Protein AF-A0A969DLE3-F1 (afdb_monomer_lite)

pLDDT: mean 82.63, std 15.45, range [24.81, 98.12]

Radius of gyration: 29.98 Å; chains: 1; bounding box: 81×58×85 Å

Foldseek 3Di:
DDDACLVQVVLFAFPPPDPDPQKTWGQQLQPRFTGFIARNPPSDTDRDRDCLRVDPVSVVSSSCSSPVDPPFPQQDAFDKDKFFWWFDDPNDTDGFKIKIWTGHRRRDIDIWMWTDPPPDTDTDADPVSQQGTEWGCLVPPLNVVQFQEEEEEEFDDVLCVLCVVLSGHYTYDPPGFPCVCVGNPPVHLVSQQRYQYEYFFAQAPRRLVRSVVVVVVNVVVVRHNNAYFYQVLVDPSSLPHHNDSGHGNSNSVVVPDHPVNRVVRGDHDDDRPDPDDDDPDDDDDDDDDPPDDPPDDDPLVVLLVLCCVVFLPFWAQAQLQRAIGGNNHGDDLVRQQVCCCVVPVDHDDSVSSVVSSVVSHHVHYDHPVLVVVVVCCVVPPDDDPCLQCCCCVLVVDPDNCLSVLSSVVVVVLNCCSVPQLPFDQDDDDDDDDPPSCPLVVVCVVSHVQQEDAPQDACPCVQVNVSVSSRHSYYHPNCVVVQPDPPRPVVSSVVNRDRDDDHDDD

Structure (mmCIF, N/CA/C/O backbone):
data_AF-A0A969DLE3-F1
#
_entry.id   AF-A0A969DLE3-F1
#
loop_
_atom_site.group_PDB
_atom_site.id
_atom_site.type_symbol
_atom_site.label_atom_id
_atom_site.label_alt_id
_atom_site.label_comp_id
_atom_site.label_asym_id
_atom_site.label_entity_id
_atom_site.label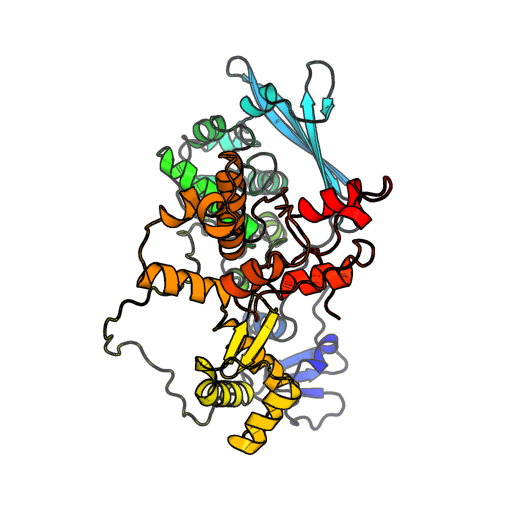_seq_id
_atom_site.pdbx_PDB_ins_code
_atom_site.Cartn_x
_atom_site.Cartn_y
_atom_site.Cartn_z
_atom_site.occupancy
_atom_site.B_iso_or_equiv
_atom_site.auth_seq_id
_atom_site.auth_comp_id
_atom_site.auth_asym_id
_atom_site.auth_atom_id
_atom_site.pdbx_PDB_model_num
ATOM 1 N N . MET A 1 1 ? 3.944 15.111 -23.640 1.00 40.47 1 MET A N 1
ATOM 2 C CA . MET A 1 1 ? 5.184 15.544 -24.325 1.00 40.47 1 MET A CA 1
ATOM 3 C C . MET A 1 1 ? 5.686 14.383 -25.173 1.00 40.47 1 MET A C 1
ATOM 5 O O . MET A 1 1 ? 5.561 13.250 -24.723 1.00 40.47 1 MET A O 1
ATOM 9 N N . SER A 1 2 ? 6.168 14.621 -26.396 1.00 54.22 2 SER A N 1
ATOM 10 C CA . SER A 1 2 ? 6.773 13.563 -27.220 1.00 54.22 2 SER A CA 1
ATOM 11 C C . SER A 1 2 ? 8.110 13.138 -26.612 1.00 54.22 2 SER A C 1
ATOM 13 O O . SER A 1 2 ? 8.898 14.001 -26.243 1.00 54.22 2 SER A O 1
ATOM 15 N N . PHE A 1 3 ? 8.356 11.831 -26.504 1.00 69.81 3 PHE A N 1
ATOM 16 C CA . PHE A 1 3 ? 9.635 11.287 -26.036 1.00 69.81 3 PHE A CA 1
ATOM 17 C C . PHE A 1 3 ? 10.798 11.819 -26.884 1.00 69.81 3 PHE A C 1
ATOM 19 O O . PHE A 1 3 ? 10.767 11.684 -28.108 1.00 69.81 3 PHE A O 1
ATOM 26 N N . ASP A 1 4 ? 11.810 12.377 -26.223 1.00 80.19 4 ASP A N 1
ATOM 27 C CA . ASP A 1 4 ? 13.057 12.823 -26.836 1.00 80.19 4 ASP A CA 1
ATOM 28 C C . ASP A 1 4 ? 14.229 12.060 -26.212 1.00 80.19 4 ASP A C 1
ATOM 30 O O . ASP A 1 4 ? 14.585 12.259 -25.051 1.00 80.19 4 ASP A O 1
ATOM 34 N N . ILE A 1 5 ? 14.833 11.166 -26.995 1.00 82.56 5 ILE A N 1
ATOM 35 C CA . ILE A 1 5 ? 15.941 10.320 -26.543 1.00 82.56 5 ILE A CA 1
ATOM 36 C C . ILE A 1 5 ? 17.191 11.133 -26.177 1.00 82.56 5 ILE A C 1
ATOM 38 O O . ILE A 1 5 ? 18.009 10.656 -25.390 1.00 82.56 5 ILE A O 1
ATOM 42 N N . LEU A 1 6 ? 17.338 12.357 -26.704 1.00 84.75 6 LEU A N 1
ATOM 43 C CA . LEU A 1 6 ? 18.491 13.215 -26.418 1.00 84.75 6 LEU A CA 1
ATOM 44 C C . LEU A 1 6 ? 18.565 13.604 -24.934 1.00 84.75 6 LEU A C 1
ATOM 46 O O . LEU A 1 6 ? 19.655 13.816 -24.409 1.00 84.75 6 LEU A O 1
ATOM 50 N N . GLN A 1 7 ? 17.425 13.624 -24.239 1.00 79.44 7 GLN A N 1
ATOM 51 C CA . GLN A 1 7 ? 17.341 13.915 -22.803 1.00 79.44 7 GLN A CA 1
ATOM 52 C C . GLN A 1 7 ? 17.769 12.736 -21.921 1.00 79.44 7 GLN A C 1
ATOM 54 O O . GLN A 1 7 ? 17.940 12.898 -20.718 1.00 79.44 7 GLN A O 1
ATOM 59 N N . HIS A 1 8 ? 17.944 11.550 -22.507 1.00 80.75 8 HIS A N 1
ATOM 60 C CA . HIS A 1 8 ? 18.224 10.317 -21.777 1.00 80.75 8 HIS A CA 1
ATOM 61 C C . HIS A 1 8 ? 19.529 9.646 -22.220 1.00 80.75 8 HIS A C 1
ATOM 63 O O . HIS A 1 8 ? 19.782 8.497 -21.859 1.00 80.75 8 HIS A O 1
ATOM 69 N N . LEU A 1 9 ? 20.384 10.337 -22.982 1.00 82.56 9 LEU A N 1
ATOM 70 C CA . LEU A 1 9 ? 21.643 9.772 -23.490 1.00 82.56 9 LEU A CA 1
ATOM 71 C C . LEU A 1 9 ? 22.572 9.274 -22.376 1.00 82.56 9 LEU A C 1
ATOM 73 O O . LEU A 1 9 ? 23.310 8.319 -22.585 1.00 82.56 9 LEU A O 1
ATOM 77 N N . GLU A 1 10 ? 22.512 9.882 -21.191 1.00 77.75 10 GLU A N 1
ATOM 78 C CA . GLU A 1 10 ? 23.282 9.476 -20.007 1.00 77.75 10 GLU A CA 1
ATOM 79 C C . GLU A 1 10 ? 22.872 8.110 -19.437 1.00 77.75 10 GLU A C 1
ATOM 81 O O . GLU A 1 10 ? 23.664 7.456 -18.761 1.00 77.75 10 GLU A O 1
ATOM 86 N N . THR A 1 11 ? 21.649 7.661 -19.732 1.00 71.75 11 THR A N 1
ATOM 87 C CA . THR A 1 11 ? 21.147 6.334 -19.339 1.00 71.75 11 THR A CA 1
ATOM 88 C C . THR A 1 11 ? 21.579 5.240 -20.320 1.00 71.75 11 THR A C 1
ATOM 90 O O . THR A 1 11 ? 21.535 4.054 -19.992 1.00 71.75 11 THR A O 1
ATOM 93 N N . LEU A 1 12 ? 22.016 5.627 -21.524 1.00 83.12 12 LEU A N 1
ATOM 94 C CA . LEU A 1 12 ? 22.481 4.713 -22.559 1.00 83.12 12 LEU A CA 1
ATOM 95 C C . LEU A 1 12 ? 23.953 4.365 -22.341 1.00 83.12 12 LEU A C 1
ATOM 97 O O . LEU A 1 12 ? 24.791 5.226 -22.087 1.00 83.12 12 LEU A O 1
ATOM 101 N N . THR A 1 13 ? 24.294 3.087 -22.505 1.00 88.12 13 THR A N 1
ATOM 102 C CA . THR A 1 13 ? 25.683 2.621 -22.385 1.00 88.12 13 THR A CA 1
ATOM 103 C C . T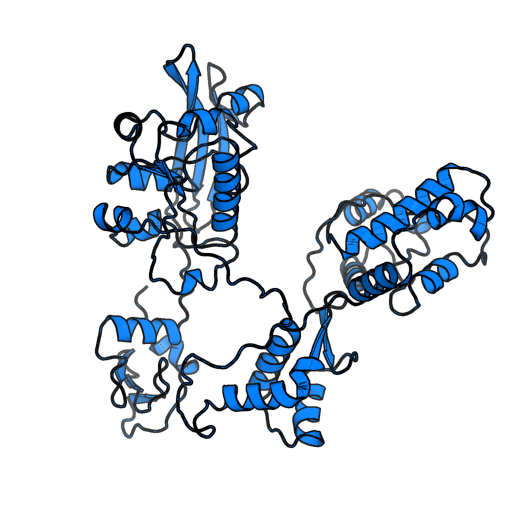HR A 1 13 ? 26.384 2.712 -23.743 1.00 88.12 13 THR A C 1
ATOM 105 O O . THR A 1 13 ? 25.942 2.024 -24.665 1.00 88.12 13 THR A O 1
ATOM 108 N N . PRO A 1 14 ? 27.456 3.513 -23.909 1.00 90.00 14 PRO A N 1
ATOM 109 C CA . PRO A 1 14 ? 28.178 3.615 -25.177 1.00 90.00 14 PRO A CA 1
ATOM 110 C C . PRO A 1 14 ? 28.825 2.286 -25.578 1.00 90.00 14 PRO A C 1
ATOM 112 O O . PRO A 1 14 ? 29.364 1.579 -24.728 1.00 90.00 14 PRO A O 1
ATOM 115 N N . ASP A 1 15 ? 28.828 1.972 -26.872 1.00 86.50 15 ASP A N 1
ATOM 116 C CA . ASP A 1 15 ? 29.459 0.754 -27.413 1.00 86.50 15 ASP A CA 1
ATOM 117 C C . ASP A 1 15 ? 30.694 1.044 -28.290 1.00 86.50 15 ASP A C 1
ATOM 119 O O . ASP A 1 15 ? 31.309 0.127 -28.830 1.00 86.50 15 ASP A O 1
ATOM 123 N N . GLY A 1 16 ? 31.065 2.324 -28.426 1.00 75.12 16 GLY A N 1
ATOM 124 C CA . GLY A 1 16 ? 32.254 2.780 -29.153 1.00 75.12 16 GLY A CA 1
ATOM 125 C C . GLY A 1 16 ? 32.160 2.691 -30.681 1.00 75.12 16 GLY A C 1
ATOM 126 O O . GLY A 1 16 ? 33.147 2.951 -31.363 1.00 75.12 16 GLY A O 1
ATOM 127 N N . GLY A 1 17 ? 30.996 2.340 -31.239 1.00 70.88 17 GLY A N 1
ATOM 128 C CA . GLY A 1 17 ? 30.862 1.923 -32.637 1.00 70.88 17 GLY A CA 1
ATOM 129 C C . GLY A 1 17 ? 30.606 3.009 -33.691 1.00 70.88 17 GLY A C 1
ATOM 130 O O . GLY A 1 17 ? 30.146 2.660 -34.777 1.00 70.88 17 GLY A O 1
ATOM 131 N N . SER A 1 18 ? 30.808 4.307 -33.432 1.00 75.69 18 SER A N 1
ATOM 132 C CA . SER A 1 18 ? 30.506 5.365 -34.423 1.00 75.69 18 SER A CA 1
ATOM 133 C C . SER A 1 18 ? 31.755 6.077 -34.938 1.00 75.69 18 SER A C 1
ATOM 135 O O . SER A 1 18 ? 32.525 6.631 -34.160 1.00 75.69 18 SER A O 1
ATOM 137 N N . SER A 1 19 ? 31.924 6.121 -36.263 1.00 72.94 19 SER A N 1
ATOM 138 C CA . SER A 1 19 ? 32.929 6.956 -36.942 1.00 72.94 19 SER A CA 1
ATOM 139 C C . SER A 1 19 ? 32.403 8.351 -37.307 1.00 72.94 19 SER A C 1
ATOM 141 O O . SER A 1 19 ? 33.155 9.185 -37.813 1.00 72.94 19 SER A O 1
ATOM 143 N N . LYS A 1 20 ? 31.111 8.619 -37.072 1.00 81.62 20 LYS A N 1
ATOM 144 C CA . LYS A 1 20 ? 30.447 9.874 -37.435 1.00 81.62 20 LYS A CA 1
ATOM 145 C C . LYS A 1 20 ? 30.341 10.794 -36.215 1.00 81.62 20 LYS A C 1
ATOM 147 O O . LYS A 1 20 ? 29.788 10.385 -35.198 1.00 81.62 20 LYS A O 1
ATOM 152 N N . PRO A 1 21 ? 30.747 12.071 -36.322 1.00 79.75 21 PRO A N 1
ATOM 153 C CA . PRO A 1 21 ? 30.772 12.991 -35.181 1.00 79.75 21 PRO A CA 1
ATOM 154 C C . PRO A 1 21 ? 29.380 13.422 -34.681 1.00 79.75 21 PRO A C 1
ATOM 156 O O . PRO A 1 21 ? 29.274 14.008 -33.612 1.00 79.75 21 PRO A O 1
ATOM 159 N N . TYR A 1 22 ? 28.314 13.164 -35.445 1.00 84.19 22 TYR A N 1
ATOM 160 C CA . TYR A 1 22 ? 26.928 13.515 -35.100 1.00 84.19 22 TYR A CA 1
ATOM 161 C C . TYR A 1 22 ? 26.075 12.305 -34.683 1.00 84.19 22 TYR A C 1
ATOM 163 O O . TYR A 1 22 ? 24.873 12.451 -34.483 1.00 84.19 22 TYR A O 1
ATOM 171 N N . GLU A 1 23 ? 26.667 11.115 -34.579 1.00 89.31 23 GLU A N 1
ATOM 172 C CA . GLU A 1 23 ? 25.958 9.868 -34.292 1.00 89.31 23 GLU A CA 1
ATOM 173 C C . GLU A 1 23 ? 26.567 9.222 -33.047 1.00 89.31 23 GLU A C 1
ATOM 175 O O . GLU A 1 23 ? 27.744 8.858 -33.036 1.00 89.31 23 GLU A O 1
ATOM 180 N N . GLY A 1 24 ? 25.760 9.082 -32.000 1.00 91.19 24 GLY A N 1
ATOM 181 C CA . GLY A 1 24 ? 26.101 8.310 -30.817 1.00 91.19 24 GLY A CA 1
ATOM 182 C C . GLY A 1 24 ? 25.828 6.832 -31.070 1.00 91.19 24 GLY A C 1
ATOM 183 O O . GLY A 1 24 ? 24.833 6.476 -31.704 1.00 91.19 24 GLY A O 1
ATOM 184 N N . SER A 1 25 ? 26.712 5.970 -30.581 1.00 93.06 25 SER A N 1
ATOM 185 C CA . SER A 1 25 ? 26.551 4.521 -30.675 1.00 93.06 25 SER A CA 1
ATOM 186 C C . SER A 1 25 ? 26.571 3.914 -29.283 1.00 93.06 25 SER A C 1
ATOM 188 O O . SER A 1 25 ? 27.474 4.182 -28.484 1.00 93.06 25 SER A O 1
ATOM 190 N N . TYR A 1 26 ? 25.542 3.127 -29.004 1.00 93.50 26 TYR A N 1
ATOM 191 C CA . TYR A 1 26 ? 25.246 2.573 -27.696 1.00 93.50 26 TYR A CA 1
ATOM 192 C C . TYR A 1 26 ? 24.817 1.111 -27.827 1.00 93.50 26 TYR A C 1
ATOM 194 O O . TYR A 1 26 ? 24.521 0.616 -28.918 1.00 93.50 26 TYR A O 1
ATOM 202 N N . LEU A 1 27 ? 24.735 0.427 -26.693 1.00 90.56 27 LEU A N 1
ATOM 203 C CA . LEU A 1 27 ? 24.065 -0.862 -26.597 1.00 90.56 27 LEU A CA 1
ATOM 204 C C . LEU A 1 27 ? 22.546 -0.667 -26.655 1.00 90.56 27 LEU A C 1
ATOM 206 O O . LEU A 1 27 ? 22.005 0.298 -26.109 1.00 90.56 27 LEU A O 1
ATOM 210 N N . CYS A 1 28 ? 21.848 -1.596 -27.307 1.00 89.69 28 CYS A N 1
ATOM 211 C CA . CYS A 1 28 ? 20.394 -1.606 -27.361 1.00 89.69 28 CYS A CA 1
ATOM 212 C C . CYS A 1 28 ? 19.817 -1.716 -25.937 1.00 89.69 28 CYS A C 1
ATOM 214 O O . CYS A 1 28 ? 20.094 -2.699 -25.256 1.00 89.69 28 CYS A O 1
ATOM 216 N N . PRO A 1 29 ? 18.943 -0.800 -25.497 1.00 81.88 29 PRO A N 1
ATOM 217 C CA . PRO A 1 29 ? 18.408 -0.808 -24.127 1.00 81.88 29 PRO A CA 1
ATOM 218 C C . PRO A 1 29 ? 17.518 -2.006 -23.782 1.00 81.88 29 PRO A C 1
ATOM 220 O O . PRO A 1 29 ? 17.219 -2.236 -22.618 1.00 81.88 29 PRO A O 1
ATOM 223 N N . VAL A 1 30 ? 17.068 -2.756 -24.793 1.00 81.00 30 VAL A N 1
ATOM 224 C CA . VAL A 1 30 ? 16.166 -3.907 -24.623 1.00 81.00 30 VAL A CA 1
ATOM 225 C C . VAL A 1 30 ? 16.919 -5.233 -24.597 1.00 81.00 30 VAL A C 1
ATOM 227 O O . VAL A 1 30 ? 16.555 -6.125 -23.839 1.00 81.00 30 VAL A O 1
ATOM 230 N N . CYS A 1 31 ? 17.935 -5.391 -25.446 1.00 83.19 31 CYS A N 1
ATOM 231 C CA . CYS A 1 31 ? 18.615 -6.677 -25.648 1.00 83.19 31 CYS A CA 1
ATOM 232 C C . CYS A 1 31 ? 20.143 -6.589 -25.580 1.00 83.19 31 CYS A C 1
ATOM 234 O O . CYS A 1 31 ? 20.818 -7.570 -25.865 1.00 83.19 31 CYS A O 1
ATOM 236 N N . GLU A 1 32 ? 20.685 -5.413 -25.265 1.00 87.50 32 GLU A N 1
ATOM 237 C CA . GLU A 1 32 ? 22.118 -5.126 -25.134 1.00 87.50 32 GLU A CA 1
ATOM 238 C C . GLU A 1 32 ? 22.959 -5.347 -26.409 1.00 87.50 32 GLU A C 1
ATOM 240 O O . GLU A 1 32 ? 24.175 -5.184 -26.370 1.00 87.50 32 GLU A O 1
ATOM 245 N N . SER A 1 33 ? 22.343 -5.648 -27.563 1.00 88.94 33 SER A N 1
ATOM 246 C CA . SER A 1 33 ? 23.067 -5.761 -28.838 1.00 88.94 33 SER A CA 1
ATOM 247 C C . SER A 1 33 ? 23.709 -4.431 -29.245 1.00 88.94 33 SER A C 1
ATOM 249 O O . SER A 1 33 ? 23.134 -3.362 -29.028 1.00 88.94 33 SER A O 1
ATOM 251 N N . SER A 1 34 ? 24.894 -4.492 -29.848 1.00 89.50 34 SER A N 1
ATOM 252 C CA . SER A 1 34 ? 25.631 -3.316 -30.311 1.00 89.50 34 SER A CA 1
ATOM 253 C C . SER A 1 34 ? 24.962 -2.647 -31.517 1.00 89.50 34 SER A C 1
ATOM 255 O O . SER A 1 34 ? 24.046 -3.174 -32.151 1.00 89.50 34 SER A O 1
ATOM 257 N N . ASN A 1 35 ? 25.436 -1.453 -31.857 1.00 88.56 35 ASN A N 1
ATOM 258 C CA . ASN A 1 35 ? 24.927 -0.607 -32.926 1.00 88.56 35 ASN A CA 1
ATOM 259 C C . ASN A 1 35 ? 23.477 -0.151 -32.714 1.00 88.56 35 ASN A C 1
ATOM 261 O O . ASN A 1 35 ? 22.682 -0.114 -33.660 1.00 88.56 35 ASN A O 1
ATOM 265 N N . PHE A 1 36 ? 23.130 0.244 -31.488 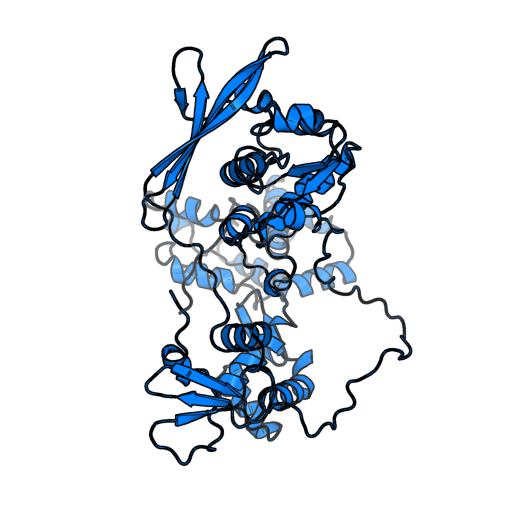1.00 93.31 36 PHE A N 1
ATOM 266 C CA . PHE A 1 36 ? 22.015 1.161 -31.278 1.00 93.31 36 PHE A CA 1
ATOM 267 C C . PHE A 1 36 ? 22.501 2.582 -31.563 1.00 93.31 36 PHE A C 1
ATOM 269 O O . PHE A 1 36 ? 23.263 3.164 -30.790 1.00 93.31 36 PHE A O 1
ATOM 276 N N . LYS A 1 37 ? 22.112 3.118 -32.720 1.00 92.94 37 LYS A N 1
ATOM 277 C CA . LYS A 1 37 ? 22.561 4.432 -33.183 1.00 92.94 37 LYS A CA 1
ATOM 278 C C . LYS A 1 37 ? 21.535 5.486 -32.829 1.00 92.94 37 LYS A C 1
ATOM 280 O O . LYS A 1 37 ? 20.343 5.288 -33.072 1.00 92.94 37 LYS A O 1
ATOM 285 N N . VAL A 1 38 ? 22.015 6.613 -32.325 1.00 93.00 38 VAL A N 1
ATOM 286 C CA . VAL A 1 38 ? 21.217 7.805 -32.050 1.00 93.00 38 VAL A CA 1
ATOM 287 C C . VAL A 1 38 ? 21.838 8.980 -32.792 1.00 93.00 38 VAL A C 1
ATOM 289 O O . VAL A 1 38 ? 23.009 9.301 -32.599 1.00 93.00 38 VAL A O 1
ATOM 292 N N . ASP A 1 39 ? 21.056 9.634 -33.641 1.00 92.75 39 ASP A N 1
ATOM 293 C CA . ASP A 1 39 ? 21.437 10.896 -34.261 1.00 92.75 39 ASP A CA 1
ATOM 294 C C . ASP A 1 39 ? 21.370 12.005 -33.203 1.00 92.75 39 ASP A C 1
ATOM 296 O O . ASP A 1 39 ? 20.295 12.350 -32.708 1.00 92.75 39 ASP A O 1
ATOM 300 N N . LEU A 1 40 ? 22.529 12.561 -32.850 1.00 89.69 40 LEU A N 1
ATOM 301 C CA . LEU A 1 40 ? 22.684 13.513 -31.748 1.00 89.69 40 LEU A CA 1
ATOM 302 C C . LEU A 1 40 ? 22.117 14.905 -32.065 1.00 89.69 40 LEU A C 1
ATOM 304 O O . LEU A 1 40 ? 22.083 15.759 -31.184 1.00 89.69 40 LEU A O 1
ATOM 308 N N . LYS A 1 41 ? 21.684 15.158 -33.308 1.00 88.56 41 LYS A N 1
ATOM 309 C CA . LYS A 1 41 ? 21.064 16.428 -33.718 1.00 88.56 41 LYS A CA 1
ATOM 310 C C . LYS A 1 41 ? 19.543 16.345 -33.758 1.00 88.56 41 LYS A C 1
ATOM 312 O O . LYS A 1 41 ? 18.874 17.336 -33.493 1.00 88.56 41 LYS A O 1
ATOM 317 N N . THR A 1 42 ? 19.003 15.194 -34.144 1.00 87.62 42 THR A N 1
ATOM 318 C CA . THR A 1 42 ? 17.568 15.018 -34.418 1.00 87.62 42 THR A CA 1
ATOM 319 C C . THR A 1 42 ? 16.858 14.106 -33.424 1.00 87.62 42 THR A C 1
ATOM 321 O O . THR A 1 42 ? 15.632 14.037 -33.456 1.00 87.62 42 THR A O 1
ATOM 324 N N . GLY A 1 43 ? 17.592 13.361 -32.590 1.00 85.31 43 GLY A N 1
ATOM 325 C CA . GLY A 1 43 ? 17.022 12.389 -31.652 1.00 85.31 43 GLY A CA 1
ATOM 326 C C . GLY A 1 43 ? 16.436 11.146 -32.330 1.00 85.31 43 GLY A C 1
ATOM 327 O O . GLY A 1 43 ? 15.807 10.309 -31.682 1.00 85.31 43 GLY A O 1
ATOM 328 N N . LYS A 1 44 ? 16.627 10.985 -33.645 1.00 89.25 44 LYS A N 1
ATOM 329 C CA . LYS A 1 44 ? 16.236 9.760 -34.348 1.00 89.25 44 LYS A CA 1
ATOM 330 C C . LYS A 1 44 ? 17.159 8.625 -33.935 1.00 89.25 44 LYS A C 1
ATOM 332 O O . LYS A 1 44 ? 18.372 8.801 -33.872 1.00 89.25 44 LYS A O 1
ATOM 337 N N . TYR A 1 45 ? 16.591 7.448 -33.706 1.00 92.00 45 TYR A N 1
ATOM 338 C CA . TYR A 1 45 ? 17.360 6.281 -33.301 1.00 92.00 45 TYR A CA 1
ATOM 339 C C . TYR A 1 45 ? 16.929 5.014 -34.036 1.00 92.00 45 TYR A C 1
ATOM 341 O O . TYR A 1 45 ? 15.798 4.901 -34.521 1.00 92.00 45 TYR A O 1
ATOM 349 N N . GLY A 1 46 ? 17.842 4.049 -34.103 1.00 90.69 46 GLY A N 1
ATOM 350 C CA . GLY A 1 46 ? 17.622 2.760 -34.744 1.00 90.69 46 GLY A CA 1
ATOM 351 C C . GLY A 1 46 ? 18.594 1.697 -34.249 1.00 90.69 46 GLY A C 1
ATOM 352 O O . GLY A 1 46 ? 19.677 2.002 -33.752 1.00 90.69 46 GLY A O 1
ATOM 353 N N . THR A 1 47 ? 18.195 0.438 -34.382 1.00 90.81 47 THR A N 1
ATOM 354 C CA . THR A 1 47 ? 19.032 -0.723 -34.077 1.00 90.81 47 THR A CA 1
ATOM 355 C C . THR A 1 47 ? 19.551 -1.327 -35.373 1.00 90.81 47 THR A C 1
ATOM 357 O O . THR A 1 47 ? 18.774 -1.572 -36.296 1.00 90.81 47 THR A O 1
ATOM 360 N N . TYR A 1 48 ? 20.856 -1.585 -35.425 1.00 89.00 48 TYR A N 1
ATOM 361 C CA . TYR A 1 48 ? 21.512 -2.226 -36.570 1.00 89.00 48 TYR A CA 1
ATOM 362 C C . TYR A 1 48 ? 22.162 -3.569 -36.203 1.00 89.00 48 TYR A C 1
ATOM 364 O O . TYR A 1 48 ? 22.460 -4.355 -37.094 1.00 89.00 48 TYR A O 1
ATOM 372 N N . GLY A 1 49 ? 22.340 -3.862 -34.907 1.00 82.88 49 GLY A N 1
ATOM 373 C CA . GLY A 1 49 ? 22.734 -5.186 -34.404 1.00 82.88 49 GLY A CA 1
ATOM 374 C C . GLY A 1 49 ? 21.569 -6.040 -33.888 1.00 82.88 49 GLY A C 1
ATOM 375 O O . GLY A 1 49 ? 21.787 -7.151 -33.412 1.00 82.88 49 GLY A O 1
ATOM 376 N N . CYS A 1 50 ? 20.334 -5.533 -33.934 1.00 88.44 50 CYS A N 1
ATOM 377 C CA . CYS A 1 50 ? 19.118 -6.267 -33.576 1.00 88.44 50 CYS A CA 1
ATOM 378 C C . CYS A 1 50 ? 17.882 -5.657 -34.256 1.00 88.44 50 CYS A C 1
ATOM 380 O O . CYS A 1 50 ? 17.948 -4.594 -34.882 1.00 88.44 50 CYS A O 1
ATOM 382 N N . ASP A 1 51 ? 16.734 -6.304 -34.089 1.00 90.19 51 ASP A N 1
ATOM 383 C CA . ASP A 1 51 ? 15.438 -5.909 -34.645 1.00 90.19 51 ASP A CA 1
ATOM 384 C C . ASP A 1 51 ? 14.568 -5.082 -33.676 1.00 90.19 51 ASP A C 1
ATOM 386 O O . ASP A 1 51 ? 13.460 -4.663 -34.023 1.00 90.19 51 ASP A O 1
ATOM 390 N N . CYS A 1 52 ? 15.073 -4.778 -32.475 1.00 82.00 52 CYS A N 1
ATOM 391 C CA . CYS A 1 52 ? 14.295 -4.137 -31.415 1.00 82.00 52 CYS A CA 1
ATOM 392 C C . CYS A 1 52 ? 13.749 -2.749 -31.789 1.00 82.00 52 CYS A C 1
ATOM 394 O O . CYS A 1 52 ? 12.758 -2.335 -31.205 1.00 82.00 52 CYS A O 1
ATOM 396 N N . ALA A 1 53 ? 14.327 -2.019 -32.750 1.00 87.50 53 ALA A N 1
ATOM 397 C CA . ALA A 1 53 ? 13.776 -0.744 -33.231 1.00 87.50 53 ALA A CA 1
ATOM 398 C C . ALA A 1 53 ? 13.025 -0.843 -34.573 1.00 87.50 53 ALA A C 1
ATOM 400 O O . ALA A 1 53 ? 12.655 0.193 -35.124 1.00 87.50 53 ALA A O 1
ATOM 401 N N . GLN A 1 54 ? 12.800 -2.040 -35.123 1.00 84.50 54 GLN A N 1
ATOM 402 C CA . GLN A 1 54 ? 12.222 -2.203 -36.468 1.00 84.50 54 GLN A CA 1
ATOM 403 C C . GLN A 1 54 ? 10.689 -2.132 -36.476 1.00 84.50 54 GLN A C 1
ATOM 405 O O . GLN A 1 54 ? 10.091 -1.693 -37.456 1.00 84.50 54 GLN A O 1
ATOM 410 N N . THR A 1 55 ? 10.037 -2.491 -35.366 1.00 77.38 55 THR A N 1
ATOM 411 C CA . THR A 1 55 ? 8.574 -2.425 -35.224 1.00 77.38 55 THR A CA 1
ATOM 412 C C . THR A 1 55 ? 8.142 -1.301 -34.276 1.00 77.38 55 THR A C 1
ATOM 414 O O . THR A 1 55 ? 8.894 -0.939 -33.364 1.00 77.38 55 THR A O 1
ATOM 417 N N . PRO A 1 56 ? 6.911 -0.764 -34.406 1.00 67.62 56 PRO A N 1
ATOM 418 C CA . PRO A 1 56 ? 6.364 0.185 -33.433 1.00 67.62 56 PRO A CA 1
ATOM 419 C C . PRO A 1 56 ? 6.360 -0.360 -31.996 1.00 67.62 56 PRO A C 1
ATOM 421 O O . PRO A 1 56 ? 6.660 0.373 -31.057 1.00 67.62 56 PRO A O 1
ATOM 424 N N . ALA A 1 57 ? 6.073 -1.655 -31.815 1.00 61.91 57 ALA A N 1
ATOM 425 C CA . ALA A 1 57 ? 6.108 -2.313 -30.510 1.00 61.91 57 ALA A CA 1
ATOM 426 C C . ALA A 1 57 ? 7.529 -2.401 -29.932 1.00 61.91 57 ALA A C 1
ATOM 428 O O . ALA A 1 57 ? 7.724 -2.143 -28.747 1.00 61.91 57 ALA A O 1
ATOM 429 N N . GLY A 1 58 ? 8.524 -2.704 -30.766 1.00 72.56 58 GLY A N 1
ATOM 430 C CA . GLY A 1 58 ? 9.927 -2.711 -30.363 1.00 72.56 58 GLY A CA 1
ATOM 431 C C . GLY A 1 58 ? 10.437 -1.318 -29.973 1.00 72.56 58 GLY A C 1
ATOM 432 O O . GLY A 1 58 ? 11.023 -1.152 -28.904 1.00 72.56 58 GLY A O 1
ATOM 433 N N . LYS A 1 59 ? 10.120 -0.283 -30.767 1.00 78.19 59 LYS A N 1
ATOM 434 C CA . LYS A 1 59 ? 10.457 1.114 -30.431 1.00 78.19 59 LYS A CA 1
ATOM 435 C C . LYS A 1 59 ? 9.844 1.555 -29.096 1.00 78.19 59 LYS A C 1
ATOM 437 O O . LYS A 1 59 ? 10.499 2.267 -28.339 1.00 78.19 59 LYS A O 1
ATOM 442 N N . ARG A 1 60 ? 8.626 1.096 -28.769 1.00 67.75 60 ARG A N 1
ATOM 443 C CA . ARG A 1 60 ? 8.011 1.314 -27.444 1.00 67.75 60 ARG A CA 1
ATOM 444 C C . ARG A 1 60 ? 8.812 0.652 -26.321 1.00 67.75 60 ARG A C 1
ATOM 446 O O . ARG A 1 60 ? 9.125 1.329 -25.354 1.00 67.75 60 ARG A O 1
ATOM 453 N N . LYS A 1 61 ? 9.230 -0.609 -26.479 1.00 66.38 61 LYS A N 1
ATOM 454 C CA . LYS A 1 61 ? 10.084 -1.297 -25.490 1.00 66.38 61 LYS A CA 1
ATOM 455 C C . LYS A 1 61 ? 11.418 -0.579 -25.267 1.00 66.38 61 LYS A C 1
ATOM 457 O O . LYS A 1 61 ? 11.865 -0.476 -24.133 1.00 66.38 61 LYS A O 1
ATOM 462 N N . ILE A 1 62 ? 12.034 -0.057 -26.332 1.00 78.56 62 ILE A N 1
ATOM 463 C CA . ILE A 1 62 ? 13.260 0.751 -26.233 1.00 78.56 62 ILE A CA 1
ATOM 464 C C . ILE A 1 62 ? 12.997 2.023 -25.430 1.00 78.56 62 ILE A C 1
ATOM 466 O O . ILE A 1 62 ? 13.730 2.303 -24.489 1.00 78.56 62 ILE A O 1
ATOM 470 N N . ARG A 1 63 ? 11.935 2.766 -25.755 1.00 74.81 63 ARG A N 1
ATOM 471 C CA . ARG A 1 63 ? 11.537 3.954 -24.992 1.00 74.81 63 ARG A CA 1
ATOM 472 C C . ARG A 1 63 ? 11.345 3.633 -23.508 1.00 74.81 63 ARG A C 1
ATOM 474 O O . ARG A 1 63 ? 11.920 4.319 -22.674 1.00 74.81 63 ARG A O 1
ATOM 481 N N . ASP A 1 64 ? 10.572 2.596 -23.200 1.00 64.06 64 ASP A N 1
ATOM 482 C CA . ASP A 1 64 ? 10.229 2.226 -21.826 1.00 64.06 64 ASP A CA 1
ATOM 483 C C . ASP A 1 64 ? 11.453 1.703 -21.043 1.00 64.06 64 ASP A C 1
ATOM 485 O O . ASP A 1 64 ? 11.490 1.809 -19.823 1.00 64.06 64 ASP A O 1
ATOM 489 N N . ALA A 1 65 ? 12.476 1.171 -21.719 1.00 67.62 65 ALA A N 1
ATOM 490 C CA . ALA A 1 65 ? 13.734 0.769 -21.087 1.00 67.62 65 ALA A CA 1
ATOM 491 C C . ALA A 1 65 ? 14.658 1.961 -20.767 1.00 67.62 65 ALA A C 1
ATOM 493 O O . ALA A 1 65 ? 15.330 1.957 -19.739 1.00 67.62 65 ALA A O 1
ATOM 494 N N . ILE A 1 66 ? 14.694 2.973 -21.640 1.00 73.19 66 ILE A N 1
ATOM 495 C CA . ILE A 1 66 ? 15.547 4.171 -21.503 1.00 73.19 66 ILE A CA 1
ATOM 496 C C . ILE A 1 66 ? 14.946 5.165 -20.506 1.00 73.19 66 ILE A C 1
ATOM 498 O O . ILE A 1 66 ? 15.633 5.751 -19.675 1.00 73.19 66 ILE A O 1
ATOM 502 N N . ALA A 1 67 ? 13.640 5.363 -20.614 1.00 64.62 67 ALA A N 1
ATOM 503 C CA . ALA A 1 67 ? 12.855 6.223 -19.757 1.00 64.62 67 ALA A CA 1
ATOM 504 C C . ALA A 1 67 ? 11.735 5.354 -19.172 1.00 64.62 67 ALA A C 1
ATOM 506 O O . ALA A 1 67 ? 10.636 5.356 -19.739 1.00 64.62 67 ALA A O 1
ATOM 507 N N . PRO A 1 68 ? 12.001 4.568 -18.097 1.00 53.34 68 PRO A N 1
ATOM 508 C CA . PRO A 1 68 ? 10.970 3.782 -17.429 1.00 53.34 68 PRO A CA 1
ATOM 509 C C . PRO A 1 68 ? 9.800 4.698 -17.137 1.00 53.34 68 PRO A C 1
ATOM 511 O O . PRO A 1 68 ? 9.926 5.672 -16.398 1.00 53.34 68 PRO A O 1
ATOM 514 N N . PHE A 1 69 ? 8.701 4.418 -17.830 1.00 43.09 69 PHE A N 1
ATOM 515 C CA . PHE A 1 69 ? 7.560 5.300 -17.964 1.00 43.09 69 PHE A CA 1
ATOM 516 C C . PHE A 1 69 ? 6.934 5.512 -16.584 1.00 43.09 69 PHE A C 1
ATOM 518 O O . PHE A 1 69 ? 6.059 4.759 -16.158 1.00 43.09 69 PHE A O 1
ATOM 525 N N . THR A 1 70 ? 7.371 6.546 -15.865 1.00 45.22 70 THR A N 1
ATOM 526 C CA . THR A 1 70 ? 6.549 7.180 -14.841 1.00 45.22 70 THR A CA 1
ATOM 527 C C . THR A 1 70 ? 5.459 7.901 -15.606 1.00 45.22 70 THR A C 1
ATOM 529 O O . THR A 1 70 ? 5.579 9.075 -15.952 1.00 45.22 70 THR A O 1
ATOM 532 N N . TRP A 1 71 ? 4.420 7.152 -15.968 1.00 46.59 71 TRP A N 1
ATOM 533 C CA . TRP A 1 71 ? 3.174 7.771 -16.364 1.00 46.59 71 TRP A CA 1
ATOM 534 C C . TRP A 1 71 ? 2.698 8.576 -15.162 1.00 46.59 71 TRP A C 1
ATOM 536 O O . TRP A 1 71 ? 2.220 8.021 -14.174 1.00 46.59 71 TRP A O 1
ATOM 546 N N . GLU A 1 72 ? 2.907 9.881 -15.209 1.00 51.56 72 GLU A N 1
ATOM 547 C CA . GLU A 1 72 ? 2.293 10.794 -14.269 1.00 51.56 72 GLU A CA 1
ATOM 548 C C . GLU A 1 72 ? 0.998 11.281 -14.902 1.00 51.56 72 GLU A C 1
ATOM 550 O O . GLU A 1 72 ? 1.001 11.871 -15.986 1.00 51.56 72 GLU A O 1
ATOM 555 N N . LYS A 1 73 ? -0.122 11.001 -14.229 1.00 60.47 73 LYS A N 1
ATOM 556 C CA . LYS A 1 73 ? -1.439 11.467 -14.656 1.00 60.47 73 LYS A CA 1
ATOM 557 C C . LYS A 1 73 ? -1.382 12.988 -14.857 1.00 60.47 73 LYS A C 1
ATOM 559 O O . LYS A 1 73 ? -1.084 13.693 -13.886 1.00 60.47 73 LYS A O 1
ATOM 564 N N . PRO A 1 74 ? -1.655 13.512 -16.066 1.00 66.00 74 PRO A N 1
ATOM 565 C CA . PRO A 1 74 ? -1.557 14.943 -16.311 1.00 66.00 74 PRO A CA 1
ATOM 566 C C . PRO A 1 74 ? -2.527 15.708 -15.398 1.00 66.00 74 PRO A C 1
ATOM 568 O O . PRO A 1 74 ? -3.613 15.198 -15.082 1.00 66.00 74 PRO A O 1
ATOM 571 N N . PRO A 1 75 ? -2.163 16.926 -14.956 1.00 72.00 75 PRO A N 1
ATOM 572 C CA . PRO A 1 75 ? -3.064 17.750 -14.169 1.00 72.00 75 PRO A CA 1
ATOM 573 C C . PRO A 1 75 ? -4.326 18.031 -14.986 1.00 72.00 75 PRO A C 1
ATOM 575 O O . PRO A 1 75 ? -4.265 18.395 -16.162 1.00 72.00 75 PRO A O 1
ATOM 578 N N . ARG A 1 76 ? -5.489 17.823 -14.365 1.00 78.00 76 ARG A N 1
ATOM 579 C CA . ARG A 1 76 ? -6.768 18.167 -14.990 1.00 78.00 76 ARG A CA 1
ATOM 580 C C . ARG A 1 76 ? -6.935 19.687 -15.007 1.00 78.00 76 ARG A C 1
ATOM 582 O O . ARG A 1 76 ? -6.440 20.331 -14.082 1.00 78.00 76 ARG A O 1
ATOM 589 N N . PRO A 1 77 ? -7.653 20.250 -15.997 1.00 84.00 77 PRO A N 1
ATOM 590 C CA . PRO A 1 77 ? -8.032 21.658 -15.988 1.00 84.00 77 PRO A CA 1
ATOM 591 C C . PRO A 1 77 ? -8.733 22.044 -14.686 1.00 84.00 77 PRO A C 1
ATOM 593 O O . PRO A 1 77 ? -9.390 21.207 -14.060 1.00 84.00 77 PRO A O 1
ATOM 596 N N . SER A 1 78 ? -8.610 23.313 -14.297 1.00 89.56 78 SER A N 1
ATOM 597 C CA . SER A 1 78 ? -9.334 23.817 -13.138 1.00 89.56 78 SER A CA 1
ATOM 598 C C . SER A 1 78 ? -10.837 23.709 -13.374 1.00 89.56 78 SER A C 1
ATOM 600 O O . SER A 1 78 ? -11.344 23.973 -14.467 1.00 89.56 78 SER A O 1
ATOM 602 N N . GLY A 1 79 ? -11.562 23.275 -12.352 1.00 91.12 79 GLY A N 1
ATOM 603 C CA . GLY A 1 79 ? -12.981 23.026 -12.513 1.00 91.12 79 GLY A CA 1
ATOM 604 C C . GLY A 1 79 ? -13.627 22.415 -11.290 1.00 91.12 79 GLY A C 1
ATOM 605 O O . GLY A 1 79 ? -12.972 21.885 -10.392 1.00 91.12 79 GLY A O 1
ATOM 606 N N . LYS A 1 80 ? -14.953 22.493 -11.283 1.00 93.69 80 LYS A N 1
ATOM 607 C CA . LYS A 1 80 ? -15.807 21.926 -10.251 1.00 93.69 80 LYS A CA 1
ATOM 608 C C . LYS A 1 80 ? -16.746 20.922 -10.896 1.00 93.69 80 LYS A C 1
ATOM 610 O O . LYS A 1 80 ? -17.460 21.269 -11.834 1.00 93.69 80 LYS A O 1
ATOM 615 N N . LYS A 1 81 ? -16.749 19.690 -10.393 1.00 94.00 81 LYS A N 1
ATOM 616 C CA . LYS A 1 81 ? -17.664 18.633 -10.829 1.00 94.00 81 LYS A CA 1
ATOM 617 C C . LYS A 1 81 ? -18.438 18.099 -9.632 1.00 94.00 81 LYS A C 1
ATOM 619 O O . LYS A 1 81 ? -17.865 17.873 -8.569 1.00 94.00 81 LYS A O 1
ATOM 624 N N . THR A 1 82 ? -19.734 17.902 -9.826 1.00 95.94 82 THR A N 1
ATOM 625 C CA . THR A 1 82 ? -20.650 17.401 -8.802 1.00 95.94 82 THR A CA 1
ATOM 626 C C . THR A 1 82 ? -21.212 16.063 -9.250 1.00 95.94 82 THR A C 1
ATOM 628 O O . THR A 1 82 ? -21.653 15.929 -10.391 1.00 95.94 82 THR A O 1
ATOM 631 N N . PHE A 1 83 ? -21.201 15.091 -8.348 1.00 96.62 83 PHE A N 1
ATOM 632 C CA . PHE A 1 83 ? -21.735 13.753 -8.557 1.00 96.62 83 PHE A CA 1
ATOM 633 C C . PHE A 1 83 ? -22.848 13.511 -7.545 1.00 96.62 83 PHE A C 1
ATOM 635 O O . PHE A 1 83 ? -22.601 13.567 -6.343 1.00 96.62 83 PHE A O 1
ATOM 642 N N . THR A 1 84 ? -24.068 13.290 -8.019 1.00 96.19 84 THR A N 1
ATOM 643 C CA . THR A 1 84 ? -25.248 13.081 -7.173 1.00 96.19 84 THR A CA 1
ATOM 644 C C . THR A 1 84 ? -25.452 11.601 -6.881 1.00 96.19 84 THR A C 1
ATOM 646 O O . THR A 1 84 ? -25.300 10.764 -7.767 1.00 96.19 84 THR A O 1
ATOM 649 N N . TYR A 1 85 ? -25.796 11.295 -5.639 1.00 96.06 85 TYR A N 1
ATOM 650 C CA . TYR A 1 85 ? -26.135 9.964 -5.164 1.00 96.06 85 TYR A CA 1
ATOM 651 C C . TYR A 1 85 ? -27.593 9.945 -4.737 1.00 96.06 85 TYR A C 1
ATOM 653 O O . TYR A 1 85 ? -28.059 10.866 -4.053 1.00 96.06 85 TYR A O 1
ATOM 661 N N . ASP A 1 86 ? -28.270 8.874 -5.114 1.00 94.31 86 ASP A N 1
ATOM 662 C CA . ASP A 1 86 ? -29.690 8.703 -4.869 1.00 94.31 86 ASP A CA 1
ATOM 663 C C . ASP A 1 86 ? -29.925 7.823 -3.634 1.00 94.31 86 ASP A C 1
ATOM 665 O O . ASP A 1 86 ? -29.113 6.960 -3.277 1.00 94.31 86 ASP A O 1
ATOM 669 N N . GLY A 1 87 ? -31.027 8.105 -2.951 1.00 91.69 87 GLY A N 1
ATOM 670 C CA . GLY A 1 87 ? -31.691 7.199 -2.033 1.00 91.69 87 GLY A CA 1
ATOM 671 C C . GLY A 1 87 ? -32.931 6.602 -2.690 1.00 91.69 87 GLY A C 1
ATOM 672 O O . GLY A 1 87 ? -33.268 6.931 -3.827 1.00 91.69 87 GLY A O 1
ATOM 673 N N . LEU A 1 88 ? -33.623 5.737 -1.955 1.00 89.94 88 LEU A N 1
ATOM 674 C CA . LEU A 1 88 ? -34.985 5.337 -2.285 1.00 89.94 88 LEU A CA 1
ATOM 675 C C . LEU A 1 88 ? -35.958 5.965 -1.286 1.00 89.94 88 LEU A C 1
ATOM 677 O O . LEU A 1 88 ? -35.829 5.809 -0.066 1.00 89.94 88 LEU A O 1
ATOM 681 N N . SER A 1 89 ? -36.970 6.638 -1.822 1.00 83.69 89 SER A N 1
ATOM 682 C CA . SER A 1 89 ? -38.124 7.143 -1.086 1.00 83.69 89 SER A CA 1
ATOM 683 C C . SER A 1 89 ? -39.381 6.535 -1.709 1.00 83.69 89 SER A C 1
ATOM 685 O O . SER A 1 89 ? -39.765 6.878 -2.824 1.00 83.69 89 SER A O 1
ATOM 687 N N . ASN A 1 90 ? -40.017 5.592 -1.003 1.00 83.56 90 ASN A N 1
ATOM 688 C CA . ASN A 1 90 ? -41.171 4.813 -1.491 1.00 83.56 90 ASN A CA 1
ATOM 689 C C . ASN A 1 90 ? -40.912 4.069 -2.819 1.00 83.56 90 ASN A C 1
ATOM 691 O O . ASN A 1 90 ? -41.787 4.007 -3.680 1.00 83.56 90 ASN A O 1
ATOM 695 N N . GLY A 1 91 ? -39.705 3.523 -2.993 1.00 80.62 91 GLY A N 1
ATOM 696 C CA . GLY A 1 91 ? -39.314 2.793 -4.207 1.00 80.62 91 GLY A CA 1
ATOM 697 C C . GLY A 1 91 ? -38.990 3.681 -5.412 1.00 80.62 91 GLY A C 1
ATOM 698 O O . GLY A 1 91 ? -38.741 3.159 -6.491 1.00 80.62 91 GLY A O 1
ATOM 699 N N . VAL A 1 92 ? -38.973 5.006 -5.239 1.00 86.38 92 VAL A N 1
ATOM 700 C CA . VAL A 1 92 ? -38.557 5.964 -6.270 1.00 86.38 92 VAL A CA 1
ATOM 701 C C . VAL A 1 92 ? -37.202 6.548 -5.886 1.00 86.38 92 VAL A C 1
ATOM 703 O O . VAL A 1 92 ? -37.012 6.954 -4.737 1.00 86.38 92 VAL A O 1
ATOM 706 N N . ALA A 1 93 ? -36.276 6.592 -6.846 1.00 88.38 93 ALA A N 1
ATOM 707 C CA . ALA A 1 93 ? -34.966 7.198 -6.655 1.00 88.38 93 ALA A CA 1
ATOM 708 C C . ALA A 1 93 ? -35.094 8.711 -6.414 1.00 88.38 93 ALA A C 1
ATOM 710 O O . ALA A 1 93 ? -35.693 9.429 -7.220 1.00 88.38 93 ALA A O 1
ATOM 711 N N . ASP A 1 94 ? -34.529 9.197 -5.310 1.00 89.38 94 ASP A N 1
ATOM 712 C CA . ASP A 1 94 ? -34.474 10.615 -4.971 1.00 89.38 94 ASP A CA 1
ATOM 713 C C . ASP A 1 94 ? -33.050 11.052 -4.630 1.00 89.38 94 ASP A C 1
ATOM 715 O O . ASP A 1 94 ? -32.324 10.395 -3.890 1.00 89.38 94 ASP A O 1
ATOM 719 N N . THR A 1 95 ? -32.625 12.196 -5.164 1.00 91.81 95 THR A N 1
ATOM 720 C CA . THR A 1 95 ? -31.276 12.699 -4.904 1.00 91.81 95 THR A CA 1
ATOM 721 C C . THR A 1 95 ? -31.108 13.047 -3.426 1.00 91.81 95 THR A C 1
ATOM 723 O O . THR A 1 95 ? -31.765 13.943 -2.894 1.00 91.81 95 THR A O 1
ATOM 726 N N . LEU A 1 96 ? -30.177 12.355 -2.775 1.00 93.50 96 LEU A N 1
ATOM 727 C CA . LEU A 1 96 ? -30.001 12.377 -1.328 1.00 93.50 96 LEU A CA 1
ATOM 728 C C . LEU A 1 96 ? -28.676 13.031 -0.918 1.00 93.50 96 LEU A C 1
ATOM 730 O O . LEU A 1 96 ? -28.604 13.778 0.064 1.00 93.50 96 LEU A O 1
ATOM 734 N N . ALA A 1 97 ? -27.616 12.766 -1.678 1.00 96.06 97 ALA A N 1
ATOM 735 C CA . ALA A 1 97 ? -26.278 13.269 -1.408 1.00 96.06 97 ALA A CA 1
ATOM 736 C C . ALA A 1 97 ? -25.568 13.722 -2.682 1.00 96.06 97 ALA A C 1
ATOM 738 O O . ALA A 1 97 ? -25.951 13.377 -3.796 1.00 96.06 97 ALA A O 1
ATOM 739 N N . GLN A 1 98 ? -24.494 14.487 -2.514 1.00 96.00 98 GLN A N 1
ATOM 740 C CA . GLN A 1 98 ? -23.572 14.778 -3.598 1.00 96.00 98 GLN A CA 1
ATOM 741 C C . GLN A 1 98 ? -22.120 14.783 -3.129 1.00 96.00 98 GLN A C 1
ATOM 743 O O . GLN A 1 98 ? -21.796 15.236 -2.027 1.00 96.00 98 GLN A O 1
ATOM 748 N N . VAL A 1 99 ? -21.239 14.310 -4.001 1.00 96.38 99 VAL A N 1
ATOM 749 C CA . VAL A 1 99 ? -19.792 14.473 -3.900 1.00 96.38 99 VAL A CA 1
ATOM 750 C C . VAL A 1 99 ? -19.389 15.606 -4.820 1.00 96.38 99 VAL A C 1
ATOM 752 O O . VAL A 1 99 ? -19.693 15.606 -6.011 1.00 96.38 99 VAL A O 1
ATOM 755 N N . VAL A 1 100 ? -18.674 16.573 -4.267 1.00 94.56 100 VAL A N 1
ATOM 756 C CA . VAL A 1 100 ? -18.136 17.694 -5.018 1.00 94.56 100 VAL A CA 1
ATOM 757 C C . VAL A 1 100 ? -16.632 17.530 -5.123 1.00 94.56 100 VAL A C 1
ATOM 759 O O . VAL A 1 100 ? -15.937 17.418 -4.111 1.00 94.56 100 VAL A O 1
ATOM 762 N N . ARG A 1 101 ? -16.142 17.521 -6.359 1.00 93.81 101 ARG A N 1
ATOM 763 C CA . ARG A 1 101 ? -14.726 17.512 -6.707 1.00 93.81 101 ARG A CA 1
ATOM 764 C C . ARG A 1 101 ? -14.334 18.879 -7.246 1.00 93.81 101 ARG A C 1
ATOM 766 O O . ARG A 1 101 ? -14.965 19.384 -8.172 1.00 93.81 101 ARG A O 1
ATOM 773 N N . GLU A 1 102 ? -13.263 19.436 -6.702 1.00 93.56 102 GLU A N 1
ATOM 774 C CA . GLU A 1 102 ? -12.658 20.679 -7.180 1.00 93.56 102 GLU A CA 1
ATOM 775 C C . GLU A 1 102 ? -11.198 20.404 -7.558 1.00 93.56 102 GLU A C 1
ATOM 777 O O . GLU A 1 102 ? -10.413 19.956 -6.718 1.00 93.56 102 GLU A O 1
ATOM 782 N N . ASP A 1 103 ? -10.854 20.631 -8.826 1.00 90.25 103 ASP A N 1
ATOM 783 C CA . ASP A 1 103 ? -9.496 20.546 -9.367 1.00 90.25 103 ASP A CA 1
ATOM 784 C C . ASP A 1 103 ? -8.944 21.975 -9.546 1.00 90.25 103 ASP A C 1
ATOM 786 O O . ASP A 1 103 ? -9.649 22.866 -10.024 1.00 90.25 103 ASP A O 1
ATOM 790 N N . ASP A 1 104 ? -7.687 22.210 -9.161 1.00 89.25 104 ASP A N 1
ATOM 791 C CA . ASP A 1 104 ? -7.070 23.548 -9.181 1.00 89.25 104 ASP A CA 1
ATOM 792 C C . ASP A 1 104 ? -6.346 23.897 -10.493 1.00 89.25 104 ASP A C 1
ATOM 794 O O . ASP A 1 104 ? -5.822 24.999 -10.634 1.00 89.25 104 ASP A O 1
ATOM 798 N N . GLY A 1 105 ? -6.300 22.976 -11.461 1.00 83.31 105 GLY A N 1
ATOM 799 C CA . GLY A 1 105 ? -5.546 23.157 -12.707 1.00 83.31 105 GLY A CA 1
ATOM 800 C C . GLY A 1 105 ? -4.043 22.873 -12.595 1.00 83.31 105 GLY A C 1
ATOM 801 O O . GLY A 1 105 ? -3.376 22.738 -13.616 1.00 83.31 105 GLY A O 1
ATOM 802 N N . ALA A 1 106 ? -3.508 22.742 -11.378 1.00 81.94 106 ALA A N 1
ATOM 803 C CA . ALA A 1 106 ? -2.093 22.517 -11.077 1.00 81.94 106 ALA A CA 1
ATOM 804 C C . ALA A 1 106 ? -1.817 21.109 -10.510 1.00 81.94 106 ALA A C 1
ATOM 806 O O . ALA A 1 106 ? -0.704 20.803 -10.085 1.00 81.94 106 ALA A O 1
ATOM 807 N N . GLY A 1 107 ? -2.827 20.232 -10.517 1.00 76.19 107 GLY A N 1
ATOM 808 C CA . GLY A 1 107 ? -2.725 18.837 -10.080 1.00 76.19 107 GLY A CA 1
ATOM 809 C C . GLY A 1 107 ? -3.176 18.587 -8.638 1.00 76.19 107 GLY A C 1
ATOM 810 O O . GLY A 1 107 ? -3.181 17.431 -8.201 1.00 76.19 107 GLY A O 1
ATOM 811 N N . LYS A 1 108 ? -3.608 19.621 -7.901 1.00 82.69 108 LYS A N 1
ATOM 812 C CA . LYS A 1 108 ? -4.275 19.451 -6.608 1.00 82.69 108 LYS A CA 1
ATOM 813 C C . LYS A 1 108 ? -5.771 19.264 -6.829 1.00 82.69 108 LYS A C 1
ATOM 815 O O . LYS A 1 108 ? -6.406 19.916 -7.654 1.00 82.69 108 LYS A O 1
ATOM 820 N N . ARG A 1 109 ? -6.344 18.374 -6.028 1.00 85.38 109 ARG A N 1
ATOM 821 C CA . ARG A 1 109 ? -7.774 18.077 -6.019 1.00 85.38 109 ARG A CA 1
ATOM 822 C C . ARG A 1 109 ? -8.291 18.066 -4.593 1.00 85.38 109 ARG A C 1
ATOM 824 O O . ARG A 1 109 ? -7.585 17.618 -3.688 1.00 85.38 109 ARG A O 1
ATOM 831 N N . SER A 1 110 ? -9.514 18.534 -4.400 1.00 90.25 110 SER A N 1
ATOM 832 C CA . SER A 1 110 ? -10.229 18.424 -3.134 1.00 90.25 110 SER A CA 1
ATOM 833 C C . SER A 1 110 ? -11.589 17.771 -3.345 1.00 90.25 110 SER A C 1
ATOM 835 O O . SER A 1 110 ? -12.179 17.872 -4.422 1.00 90.25 110 SER A O 1
ATOM 837 N N . PHE A 1 111 ? -12.052 17.069 -2.315 1.00 92.00 111 PHE A N 1
ATOM 838 C CA . PHE A 1 111 ? -13.334 16.381 -2.312 1.00 92.00 111 PHE A CA 1
ATOM 839 C C . PHE A 1 111 ? -14.081 16.725 -1.031 1.00 92.00 111 PHE A C 1
ATOM 841 O O . PHE A 1 111 ? -13.496 16.715 0.055 1.00 92.00 111 PHE A O 1
ATOM 848 N N . TYR A 1 112 ? -15.375 16.996 -1.146 1.00 93.38 112 TYR A N 1
ATOM 849 C CA . TYR A 1 112 ? -16.267 17.085 0.004 1.00 93.38 112 TYR A CA 1
ATOM 850 C C . TYR A 1 112 ? -17.650 16.549 -0.339 1.00 93.38 112 TYR A C 1
ATOM 852 O O . TYR A 1 112 ? -18.089 16.585 -1.485 1.00 93.38 112 TYR A O 1
ATOM 860 N N . GLN A 1 113 ? -18.328 16.041 0.682 1.00 95.56 113 GLN A N 1
ATOM 861 C CA . GLN A 1 113 ? -19.666 15.474 0.571 1.00 95.56 113 GLN A CA 1
ATOM 862 C C . GLN A 1 113 ? -20.691 16.449 1.147 1.00 95.56 113 GLN A C 1
ATOM 864 O O . GLN A 1 113 ? -20.397 17.177 2.105 1.00 95.56 113 GLN A O 1
ATOM 869 N N . GLN A 1 114 ? -21.891 16.447 0.580 1.00 96.25 114 GLN A N 1
ATOM 870 C CA . GLN A 1 114 ? -23.047 17.180 1.083 1.00 96.25 114 GLN A CA 1
ATOM 871 C C . GLN A 1 114 ? -24.291 16.292 1.014 1.00 96.25 114 GLN A C 1
ATOM 873 O O . GLN A 1 114 ? -24.364 15.409 0.163 1.00 96.25 114 GLN A O 1
ATOM 878 N N . HIS A 1 115 ? -25.268 16.544 1.878 1.00 95.94 115 HIS A N 1
ATOM 879 C CA . HIS A 1 115 ? -26.593 15.929 1.813 1.00 95.94 115 HIS A CA 1
ATOM 880 C C . HIS A 1 115 ? -27.670 16.991 1.620 1.00 95.94 115 HIS A C 1
ATOM 882 O O . HIS A 1 115 ? -27.486 18.156 1.993 1.00 95.94 115 HIS A O 1
ATOM 888 N N . TRP A 1 116 ? -28.785 16.584 1.028 1.00 93.69 116 TRP A N 1
ATOM 889 C CA . TRP A 1 116 ? -29.969 17.419 0.916 1.00 93.69 116 TRP A CA 1
ATOM 890 C C . TRP A 1 116 ? -30.765 17.359 2.223 1.00 93.69 116 TRP A C 1
ATOM 892 O O . TRP A 1 116 ? -31.126 16.278 2.681 1.00 93.69 116 TRP A O 1
ATOM 902 N N . ASN A 1 117 ? -31.049 18.511 2.837 1.00 90.25 117 ASN A N 1
ATOM 903 C CA . ASN A 1 117 ? -31.863 18.577 4.061 1.00 90.25 117 ASN A CA 1
ATOM 904 C C . ASN A 1 117 ? -33.359 18.839 3.791 1.00 90.25 117 ASN A C 1
ATOM 906 O O . ASN A 1 117 ? -34.109 19.119 4.723 1.00 90.25 117 ASN A O 1
ATOM 910 N N . GLY A 1 118 ? -33.782 18.811 2.522 1.00 87.00 118 GLY A N 1
ATOM 911 C CA . GLY A 1 118 ? -35.128 19.197 2.085 1.00 87.00 118 GLY A CA 1
ATOM 912 C C . GLY A 1 118 ? -35.228 20.625 1.536 1.00 87.00 118 GLY A C 1
ATOM 913 O O . GLY A 1 118 ? -36.189 20.930 0.839 1.00 87.00 118 GLY A O 1
ATOM 914 N N . GLN A 1 119 ? -34.243 21.489 1.805 1.00 90.62 119 GLN A N 1
ATOM 915 C CA . GLN A 1 119 ? -34.244 22.895 1.377 1.00 90.62 119 GLN A CA 1
ATOM 916 C C . GLN A 1 119 ? -32.960 23.319 0.656 1.00 90.62 119 GLN A C 1
ATOM 918 O O . GLN A 1 119 ? -33.018 24.071 -0.313 1.00 90.62 119 GLN A O 1
ATOM 923 N N . HIS A 1 120 ? -31.798 22.897 1.155 1.00 93.94 120 HIS A N 1
ATOM 924 C CA . HIS A 1 120 ? -30.491 23.244 0.606 1.00 93.94 120 HIS A CA 1
ATOM 925 C C . HIS A 1 120 ? -29.442 22.169 0.927 1.00 93.94 120 HIS A C 1
ATOM 927 O O . HIS A 1 120 ? -29.644 21.277 1.753 1.00 93.94 120 HIS A O 1
ATOM 933 N N . TRP A 1 121 ? -28.288 22.270 0.269 1.00 96.00 121 TRP A N 1
ATOM 934 C CA . TRP A 1 121 ? -27.160 21.363 0.466 1.00 96.00 121 TRP A CA 1
ATOM 935 C C . TRP A 1 121 ? -26.382 21.688 1.742 1.00 96.00 121 TRP A C 1
ATOM 937 O O . TRP A 1 121 ? -25.854 22.791 1.895 1.00 96.00 121 TRP A O 1
ATOM 947 N N . VAL A 1 122 ? -26.245 20.702 2.627 1.00 95.81 122 VAL A N 1
ATOM 948 C CA . VAL A 1 122 ? -25.511 20.817 3.895 1.00 95.81 122 VAL A CA 1
ATOM 949 C C . VAL A 1 122 ? -24.270 19.931 3.860 1.00 95.81 122 VAL A C 1
ATOM 951 O O . VAL A 1 122 ? -24.318 18.791 3.408 1.00 95.81 122 VAL A O 1
ATOM 954 N N . LYS A 1 123 ? -23.130 20.449 4.331 1.00 94.94 123 LYS A N 1
ATOM 955 C CA . LYS A 1 123 ? -21.846 19.731 4.318 1.00 94.94 123 LYS A CA 1
ATOM 956 C C . LYS A 1 123 ? -21.856 18.520 5.259 1.00 94.94 123 LYS A C 1
ATOM 958 O O . LYS A 1 123 ? -22.299 18.620 6.397 1.00 94.94 123 LYS A O 1
ATOM 963 N N . GLY A 1 124 ? -21.277 17.414 4.794 1.00 92.94 124 GLY A N 1
ATOM 964 C CA . GLY A 1 124 ? -21.190 16.144 5.515 1.00 92.94 124 GLY A CA 1
ATOM 965 C C . GLY A 1 124 ? -22.350 15.195 5.212 1.00 92.94 124 GLY A C 1
ATOM 966 O O . GLY A 1 124 ? -23.345 15.582 4.601 1.00 92.94 124 GLY A O 1
ATOM 967 N N . LEU A 1 125 ? -22.195 13.944 5.650 1.00 93.44 125 LEU A N 1
ATOM 968 C CA . LEU A 1 125 ? -23.199 12.884 5.543 1.00 93.44 125 LEU A CA 1
ATOM 969 C C . LEU A 1 125 ? -23.519 12.370 6.955 1.00 93.44 125 LEU A C 1
ATOM 971 O O . LEU A 1 125 ? -22.677 11.687 7.539 1.00 93.44 125 LEU A O 1
ATOM 975 N N . PRO A 1 126 ? -24.681 12.712 7.535 1.00 92.88 126 PRO A N 1
ATOM 976 C CA . PRO A 1 126 ? -25.171 12.097 8.770 1.00 92.88 126 PRO A CA 1
ATOM 977 C C . PRO A 1 126 ? -25.392 10.590 8.592 1.00 92.88 126 PRO A C 1
ATOM 979 O O . PRO A 1 126 ? -25.694 10.146 7.486 1.00 92.88 126 PRO A O 1
ATOM 982 N N . ASP A 1 127 ? -25.308 9.796 9.661 1.00 91.69 127 ASP A N 1
ATOM 983 C CA . ASP A 1 127 ? -25.415 8.328 9.559 1.00 91.69 127 ASP A CA 1
ATOM 984 C C . ASP A 1 127 ? -26.757 7.859 8.969 1.00 91.69 127 ASP A C 1
ATOM 986 O O . ASP A 1 127 ? -26.788 6.922 8.177 1.00 91.69 127 ASP A O 1
ATOM 990 N N . GLN A 1 128 ? -27.844 8.588 9.245 1.00 90.81 128 GLN A N 1
ATOM 991 C CA . GLN A 1 128 ? -29.165 8.348 8.643 1.00 90.81 128 GLN A CA 1
ATOM 992 C C . GLN A 1 128 ? -29.170 8.522 7.118 1.00 90.81 128 GLN A C 1
ATOM 994 O O . GLN A 1 128 ? -29.915 7.846 6.416 1.00 90.81 128 GLN A O 1
ATOM 999 N N . VAL A 1 129 ? -28.344 9.436 6.605 1.00 92.25 129 VAL A N 1
ATOM 1000 C CA . VAL A 1 129 ? -28.165 9.641 5.165 1.00 92.25 129 VAL A CA 1
ATOM 1001 C C . VAL A 1 129 ? -27.278 8.538 4.608 1.00 92.25 129 VAL A C 1
ATOM 1003 O O . VAL A 1 129 ? -27.641 7.926 3.612 1.00 92.25 129 VAL A O 1
ATOM 1006 N N . LYS A 1 130 ? -26.150 8.235 5.270 1.00 92.44 130 LYS A N 1
ATOM 1007 C CA . LYS A 1 130 ? -25.220 7.187 4.824 1.00 92.44 130 LYS A CA 1
ATOM 1008 C C . LYS A 1 130 ? -25.916 5.843 4.635 1.00 92.44 130 LYS A C 1
ATOM 1010 O O . LYS A 1 130 ? -25.655 5.192 3.635 1.00 92.44 130 LYS A O 1
ATOM 1015 N N . ALA A 1 131 ? -26.793 5.458 5.562 1.00 90.88 131 ALA A N 1
ATOM 1016 C CA . ALA A 1 131 ? -27.507 4.180 5.538 1.00 90.88 131 ALA A CA 1
ATOM 1017 C C . ALA A 1 131 ? -28.538 4.054 4.401 1.00 90.88 131 ALA A C 1
ATOM 1019 O O . ALA A 1 131 ? -29.029 2.963 4.145 1.00 90.88 131 ALA A O 1
ATOM 1020 N N . ARG A 1 132 ? -28.887 5.156 3.727 1.00 93.06 132 ARG A N 1
ATOM 1021 C CA . ARG A 1 132 ? -29.880 5.193 2.641 1.00 93.06 132 ARG A CA 1
ATOM 1022 C C . ARG A 1 132 ? -29.260 5.358 1.254 1.00 93.06 132 ARG A C 1
ATOM 1024 O O . ARG A 1 132 ? -29.997 5.461 0.282 1.00 93.06 132 ARG A O 1
ATOM 1031 N N . LEU A 1 133 ? -27.935 5.464 1.158 1.00 94.94 133 LEU A N 1
ATOM 1032 C CA . LEU A 1 133 ? -27.265 5.678 -0.123 1.00 94.94 133 LEU A CA 1
ATOM 1033 C C . LEU A 1 133 ? -27.224 4.390 -0.939 1.00 94.94 133 LEU A C 1
ATOM 1035 O O . LEU A 1 133 ? -26.892 3.335 -0.402 1.00 94.94 133 LEU A O 1
ATOM 1039 N N . HIS A 1 134 ? -27.466 4.532 -2.236 1.00 96.19 134 HIS A N 1
ATOM 1040 C CA . HIS A 1 134 ? -27.244 3.499 -3.243 1.00 96.19 134 HIS A CA 1
ATOM 1041 C C . HIS A 1 134 ? -25.972 3.784 -4.053 1.00 96.19 134 HIS A C 1
ATOM 1043 O O . HIS A 1 134 ? -25.364 4.858 -3.933 1.00 96.19 134 HIS A O 1
ATOM 1049 N N . LEU A 1 135 ? -25.520 2.805 -4.837 1.00 97.12 135 LEU A N 1
ATOM 1050 C CA . LEU A 1 135 ? -24.328 2.946 -5.671 1.00 97.12 135 LEU A CA 1
ATOM 1051 C C . LEU A 1 135 ? -24.513 4.019 -6.761 1.00 97.12 135 LEU A C 1
ATOM 1053 O O . LEU A 1 135 ? -25.607 4.254 -7.280 1.00 97.12 135 LEU A O 1
ATOM 1057 N N . TYR A 1 136 ? -23.421 4.690 -7.132 1.00 97.62 136 TYR A N 1
ATOM 1058 C CA . TYR A 1 136 ? -23.461 5.805 -8.076 1.00 97.62 136 TYR A CA 1
ATOM 1059 C C . TYR A 1 136 ? -24.013 5.379 -9.443 1.00 97.62 136 TYR A C 1
ATOM 1061 O O . TYR A 1 136 ? -23.443 4.515 -10.100 1.00 97.62 136 TYR A O 1
ATOM 1069 N N . ARG A 1 137 ? -25.084 6.039 -9.908 1.00 97.06 137 ARG A N 1
ATOM 1070 C CA . ARG A 1 137 ? -25.761 5.759 -11.193 1.00 97.06 137 ARG A CA 1
ATOM 1071 C C . ARG A 1 137 ? -26.382 4.367 -11.311 1.00 97.06 137 ARG A C 1
ATOM 1073 O O . ARG A 1 137 ? -26.725 3.977 -12.428 1.00 97.06 137 ARG A O 1
ATOM 1080 N N . ILE A 1 138 ? -26.588 3.633 -10.217 1.00 96.50 138 ILE A N 1
ATOM 1081 C CA . ILE A 1 138 ? -27.189 2.292 -10.295 1.00 96.50 138 ILE A CA 1
ATOM 1082 C C . ILE A 1 138 ? -28.583 2.299 -10.950 1.00 96.50 138 ILE A C 1
ATOM 1084 O O . ILE A 1 138 ? -28.870 1.420 -11.752 1.00 96.50 138 ILE A O 1
ATOM 1088 N N . PHE A 1 139 ? -29.378 3.352 -10.730 1.00 95.00 139 PHE A N 1
ATOM 1089 C CA . PHE A 1 139 ? -30.702 3.560 -11.342 1.00 95.00 139 PHE A CA 1
ATOM 1090 C C . PHE A 1 139 ? -30.661 4.319 -12.682 1.00 95.00 139 PHE A C 1
ATOM 1092 O O . PHE A 1 139 ? -31.638 4.933 -13.100 1.00 95.00 139 PHE A O 1
ATOM 1099 N N . SER A 1 140 ? -29.506 4.386 -13.350 1.00 94.88 140 SER A N 1
ATOM 1100 C CA . SER A 1 140 ? -29.447 4.992 -14.686 1.00 94.88 140 SER A CA 1
ATOM 1101 C C . SER A 1 140 ? -30.084 4.064 -15.729 1.00 94.88 140 SER A C 1
ATOM 1103 O O . SER A 1 140 ? -29.944 2.848 -15.598 1.00 94.88 140 SER A O 1
ATOM 1105 N N . PRO A 1 141 ? -30.686 4.590 -16.815 1.00 96.19 141 PRO A N 1
ATOM 1106 C CA . PRO A 1 141 ? -31.339 3.750 -17.824 1.00 96.19 141 PRO A CA 1
ATOM 1107 C C . PRO A 1 141 ? -30.436 2.660 -18.419 1.00 96.19 141 PRO A C 1
ATOM 1109 O O . PRO A 1 141 ? -30.905 1.568 -18.713 1.00 96.19 141 PRO A O 1
ATOM 1112 N N . ILE A 1 142 ? -29.136 2.941 -18.577 1.00 96.81 142 ILE A N 1
ATOM 1113 C CA . ILE A 1 142 ? -28.151 1.967 -19.077 1.00 96.81 142 ILE A CA 1
ATOM 1114 C C . ILE A 1 142 ? -27.985 0.808 -18.088 1.00 96.81 142 ILE A C 1
ATOM 1116 O O . ILE A 1 142 ? -27.976 -0.347 -18.500 1.00 96.81 142 ILE A O 1
ATOM 1120 N N . ASN A 1 143 ? -27.873 1.108 -16.791 1.00 96.88 143 ASN A N 1
ATOM 1121 C CA . ASN A 1 143 ? -27.716 0.083 -15.763 1.00 96.88 143 ASN A CA 1
ATOM 1122 C C . ASN A 1 143 ? -29.021 -0.704 -15.570 1.00 96.88 143 ASN A C 1
ATOM 1124 O O . ASN A 1 143 ? -28.990 -1.929 -15.576 1.00 96.88 143 ASN A O 1
ATOM 1128 N N . GLU A 1 144 ? -30.179 -0.040 -15.529 1.00 94.81 144 GLU A N 1
ATOM 1129 C CA . GLU A 1 144 ? -31.484 -0.714 -15.436 1.00 94.81 144 GLU A CA 1
ATOM 1130 C C . GLU A 1 144 ? -31.735 -1.687 -16.601 1.00 94.81 144 GLU A C 1
ATOM 1132 O O . GLU A 1 144 ? -32.256 -2.783 -16.397 1.00 94.81 144 GLU A O 1
ATOM 1137 N N . GLN A 1 145 ? -31.319 -1.333 -17.822 1.00 95.94 145 GLN A N 1
ATOM 1138 C CA . GLN A 1 145 ? -31.416 -2.211 -18.997 1.00 95.94 145 GLN A CA 1
ATOM 1139 C C . GLN A 1 145 ? -30.420 -3.382 -18.975 1.00 95.94 145 GLN A C 1
ATOM 1141 O O . GLN A 1 145 ? -30.597 -4.347 -19.719 1.00 95.94 145 GLN A O 1
ATOM 1146 N N . ALA A 1 146 ? -29.389 -3.314 -18.132 1.00 94.06 146 ALA A N 1
ATOM 1147 C CA . ALA A 1 146 ? -28.327 -4.308 -18.026 1.00 94.06 146 ALA A CA 1
ATOM 1148 C C . ALA A 1 146 ? -28.545 -5.335 -16.904 1.00 94.06 146 ALA A C 1
ATOM 1150 O O . ALA A 1 146 ? -27.639 -6.111 -16.601 1.00 94.06 146 ALA A O 1
ATOM 1151 N N . GLN A 1 147 ? -29.729 -5.371 -16.288 1.00 93.06 147 GLN A N 1
ATOM 1152 C CA . GLN A 1 147 ? -30.093 -6.411 -15.323 1.00 93.06 147 GLN A CA 1
ATOM 1153 C C . GLN A 1 147 ? -29.879 -7.814 -15.918 1.00 93.06 147 GLN A C 1
ATOM 1155 O O . GLN A 1 147 ? -30.235 -8.094 -17.064 1.00 93.06 147 GLN A O 1
ATOM 1160 N N . GLY A 1 148 ? -29.245 -8.695 -15.149 1.00 91.38 148 GLY A N 1
ATOM 1161 C CA . GLY A 1 148 ? -28.798 -10.024 -15.575 1.00 91.38 148 GLY A CA 1
ATOM 1162 C C . GLY A 1 148 ? -27.529 -10.039 -16.439 1.00 91.38 148 GLY A C 1
ATOM 1163 O O . GLY A 1 148 ? -27.025 -11.118 -16.755 1.00 91.38 148 GLY A O 1
ATOM 1164 N N . GLN A 1 149 ? -26.990 -8.876 -16.817 1.00 93.19 149 GLN A N 1
ATOM 1165 C CA . GLN A 1 149 ? -25.755 -8.733 -17.592 1.00 93.19 149 GLN A CA 1
ATOM 1166 C C . GLN A 1 149 ? -24.595 -8.235 -16.721 1.00 93.19 149 GLN A C 1
ATOM 1168 O O . GLN A 1 149 ? -24.706 -8.094 -15.501 1.00 93.19 149 GLN A O 1
ATOM 1173 N N . ARG A 1 150 ? -23.443 -8.003 -17.358 1.00 94.69 150 ARG A N 1
ATOM 1174 C CA . ARG A 1 150 ? -22.241 -7.514 -16.684 1.00 94.69 150 ARG A CA 1
ATOM 1175 C C . ARG A 1 150 ? -22.379 -6.047 -16.296 1.00 94.69 150 ARG A C 1
ATOM 1177 O O . ARG A 1 150 ? -22.746 -5.229 -17.134 1.00 94.69 150 ARG A O 1
ATOM 1184 N N . ILE A 1 151 ? -21.986 -5.722 -15.066 1.00 97.38 151 ILE A N 1
ATOM 1185 C CA . ILE A 1 151 ? -21.806 -4.343 -14.598 1.00 97.38 151 ILE A CA 1
ATOM 1186 C C . ILE A 1 151 ? -20.383 -4.158 -14.077 1.00 97.38 151 ILE A C 1
ATOM 1188 O O . ILE A 1 151 ? -19.879 -4.986 -13.316 1.00 97.38 151 ILE A O 1
ATOM 1192 N N . LEU A 1 152 ? -19.717 -3.080 -14.493 1.00 97.69 152 LEU A N 1
ATOM 1193 C CA . LEU A 1 152 ? -18.379 -2.754 -14.008 1.00 97.69 152 LEU A CA 1
ATOM 1194 C C . LEU A 1 152 ? -18.464 -1.980 -12.693 1.00 97.69 152 LEU A C 1
ATOM 1196 O O . LEU A 1 152 ? -19.043 -0.896 -12.639 1.00 97.69 152 LEU A O 1
ATOM 1200 N N . LEU A 1 153 ? -17.811 -2.489 -11.654 1.00 97.62 153 LEU A N 1
ATOM 1201 C CA . LEU A 1 153 ? -17.586 -1.753 -10.419 1.00 97.62 153 LEU A CA 1
ATOM 1202 C C . LEU A 1 153 ? -16.193 -1.115 -10.455 1.00 97.62 153 LEU A C 1
ATOM 1204 O O . LEU A 1 153 ? -15.173 -1.804 -10.384 1.00 97.62 153 LEU A O 1
ATOM 1208 N N . VAL A 1 154 ? -16.164 0.210 -10.588 1.00 96.69 154 VAL A N 1
ATOM 1209 C CA . VAL A 1 154 ? -14.943 1.033 -10.636 1.00 96.69 154 VAL A CA 1
ATOM 1210 C C . VAL A 1 154 ? -14.810 1.874 -9.365 1.00 96.69 154 VAL A C 1
ATOM 1212 O O . VAL A 1 154 ? -15.765 2.060 -8.621 1.00 96.69 154 VAL A O 1
ATOM 1215 N N . GLU A 1 155 ? -13.635 2.448 -9.113 1.00 93.06 155 GLU A N 1
ATOM 1216 C CA . GLU A 1 155 ? -13.375 3.174 -7.857 1.00 93.06 155 GLU A CA 1
ATOM 1217 C C . GLU A 1 155 ? -13.966 4.588 -7.751 1.00 93.06 155 GLU A C 1
ATOM 1219 O O . GLU A 1 155 ? -13.922 5.182 -6.673 1.00 93.06 155 GLU A O 1
ATOM 1224 N N . GLY A 1 156 ? -14.438 5.195 -8.846 1.00 93.50 156 GLY A N 1
ATOM 1225 C CA . GLY A 1 156 ? -14.832 6.606 -8.800 1.00 93.50 156 GLY A CA 1
ATOM 1226 C C . GLY A 1 156 ? -15.789 7.073 -9.887 1.00 93.50 156 GLY A C 1
ATOM 1227 O O . GLY A 1 156 ? -15.804 6.563 -11.007 1.00 93.50 156 GLY A O 1
ATOM 1228 N N . GLU A 1 157 ? -16.527 8.132 -9.564 1.00 96.44 157 GLU A N 1
ATOM 1229 C CA . GLU A 1 157 ? -17.713 8.586 -10.294 1.00 96.44 157 GLU A CA 1
ATOM 1230 C C . GLU A 1 157 ? -17.384 9.054 -11.715 1.00 96.44 157 GLU A C 1
ATOM 1232 O O . GLU A 1 157 ? -18.098 8.775 -12.672 1.00 96.44 157 GLU A O 1
ATOM 1237 N N . GLY A 1 158 ? -16.237 9.716 -11.895 1.00 94.06 158 GLY A N 1
ATOM 1238 C CA . GLY A 1 158 ? -15.799 10.148 -13.225 1.00 94.06 158 GLY A CA 1
ATOM 1239 C C . GLY A 1 158 ? -15.482 8.992 -14.183 1.00 94.06 158 GLY A C 1
ATOM 1240 O O . GLY A 1 158 ? -15.558 9.181 -15.396 1.00 94.06 158 GLY A O 1
ATOM 1241 N N . LYS A 1 159 ? -15.126 7.813 -13.657 1.00 95.44 159 LYS A N 1
ATOM 1242 C CA . LYS A 1 159 ? -14.869 6.607 -14.459 1.00 95.44 159 LYS A CA 1
ATOM 1243 C C . LYS A 1 159 ? -16.188 5.973 -14.887 1.00 95.44 159 LYS A C 1
ATOM 1245 O O . LYS A 1 159 ? -16.321 5.613 -16.050 1.00 95.44 159 LYS A O 1
ATOM 1250 N N . VAL A 1 160 ? -17.168 5.945 -13.978 1.00 97.75 160 VAL A N 1
ATOM 1251 C CA . VAL A 1 160 ? -18.550 5.537 -14.273 1.00 97.75 160 VAL A CA 1
ATOM 1252 C C . VAL A 1 160 ? -19.118 6.373 -15.415 1.00 97.75 160 VAL A C 1
ATOM 1254 O O . VAL A 1 160 ? -19.541 5.809 -16.416 1.00 97.75 160 VAL A O 1
ATOM 1257 N N . ASP A 1 161 ? -19.033 7.705 -15.332 1.00 96.44 161 ASP A N 1
ATOM 1258 C CA . ASP A 1 161 ? -19.513 8.586 -16.408 1.00 96.44 161 ASP A CA 1
ATOM 1259 C C . ASP A 1 161 ? -18.851 8.274 -17.763 1.00 96.44 161 ASP A C 1
ATOM 1261 O O . ASP A 1 161 ? -19.506 8.324 -18.802 1.00 96.44 161 ASP A O 1
ATOM 1265 N N . SER A 1 162 ? -17.552 7.951 -17.757 1.00 95.38 162 SER A N 1
ATOM 1266 C CA . SER A 1 162 ? -16.796 7.643 -18.981 1.00 95.38 162 SER A CA 1
ATOM 1267 C C . SER A 1 162 ? -17.235 6.315 -19.607 1.00 95.38 162 SER A C 1
ATOM 1269 O O . SER A 1 162 ? -17.317 6.215 -20.826 1.00 95.38 162 SER A O 1
ATOM 1271 N N . LEU A 1 163 ? -17.548 5.312 -18.783 1.00 97.19 163 LEU A N 1
ATOM 1272 C CA . LEU A 1 163 ? -18.044 4.007 -19.229 1.00 97.19 163 LEU A CA 1
ATOM 1273 C C . LEU A 1 163 ? -19.491 4.086 -19.726 1.00 97.19 163 LEU A C 1
ATOM 1275 O O . LEU A 1 163 ? -19.791 3.588 -20.810 1.00 97.19 163 LEU A O 1
ATOM 1279 N N . LEU A 1 164 ? -20.362 4.791 -19.000 1.00 96.88 164 LEU A N 1
ATOM 1280 C CA . LEU A 1 164 ? -21.748 5.012 -19.416 1.00 96.88 164 LEU A CA 1
ATOM 1281 C C . LEU A 1 164 ? -21.824 5.777 -20.745 1.00 96.88 164 LEU A C 1
ATOM 1283 O O . LEU A 1 164 ? -22.677 5.476 -21.575 1.00 96.88 164 LEU A O 1
ATOM 1287 N N . ALA A 1 165 ? -20.905 6.717 -20.996 1.00 95.50 165 ALA A N 1
ATOM 1288 C CA . ALA A 1 165 ? -20.811 7.411 -22.283 1.00 95.50 165 ALA A CA 1
ATOM 1289 C C . ALA A 1 165 ? -20.468 6.476 -23.462 1.00 95.50 165 ALA A C 1
ATOM 1291 O O . ALA A 1 165 ? -20.793 6.799 -24.603 1.00 95.50 165 ALA A O 1
ATOM 1292 N N . LEU A 1 166 ? -19.850 5.320 -23.194 1.00 94.19 166 LEU A N 1
ATOM 1293 C CA . LEU A 1 166 ? -19.599 4.255 -24.171 1.00 94.19 166 LEU A CA 1
ATOM 1294 C C . LEU A 1 166 ? -20.716 3.196 -24.200 1.00 94.19 166 LEU A C 1
ATOM 1296 O O . LEU A 1 166 ? -20.586 2.200 -24.904 1.00 94.19 166 LEU A O 1
ATOM 1300 N N . GLY A 1 167 ? -21.797 3.386 -23.435 1.00 95.62 167 GLY A N 1
ATOM 1301 C CA . GLY A 1 167 ? -22.878 2.409 -23.300 1.00 95.62 167 GLY A CA 1
ATOM 1302 C C . GLY A 1 167 ? -22.521 1.197 -22.436 1.00 95.62 167 GLY A C 1
ATOM 1303 O O . GLY A 1 167 ? -23.238 0.202 -22.476 1.00 95.62 167 GLY A O 1
ATOM 1304 N N . ILE A 1 168 ? -21.429 1.257 -21.666 1.00 96.44 168 ILE A N 1
ATOM 1305 C CA . ILE A 1 168 ? -21.008 0.170 -20.779 1.00 96.44 168 ILE A CA 1
ATOM 1306 C C . ILE A 1 168 ? -21.648 0.370 -19.397 1.00 96.44 168 ILE A C 1
ATOM 1308 O O . ILE A 1 168 ? -21.388 1.402 -18.769 1.00 96.44 168 ILE A O 1
ATOM 1312 N N . PRO A 1 169 ? -22.424 -0.605 -18.884 1.00 97.94 169 PRO A N 1
ATOM 1313 C CA . PRO A 1 169 ? -22.983 -0.547 -17.538 1.00 97.94 169 PRO A CA 1
ATOM 1314 C C . PRO A 1 169 ? -21.878 -0.469 -16.483 1.00 97.94 169 PRO A C 1
ATOM 1316 O O . PRO A 1 169 ? -20.970 -1.307 -16.446 1.00 97.94 169 PRO A O 1
ATOM 1319 N N . ALA A 1 170 ? -21.940 0.544 -15.622 1.00 98.12 170 ALA A N 1
ATOM 1320 C CA . ALA A 1 170 ? -20.913 0.799 -14.621 1.00 98.12 170 ALA A CA 1
ATOM 1321 C C . ALA A 1 170 ? -21.463 1.526 -13.392 1.00 98.12 170 ALA A C 1
ATOM 1323 O O . ALA A 1 170 ? -22.423 2.294 -13.479 1.00 98.12 170 ALA A O 1
ATOM 1324 N N . THR A 1 171 ? -20.821 1.308 -12.246 1.00 98.06 171 THR A N 1
ATOM 1325 C CA . THR A 1 171 ? -21.185 1.919 -10.965 1.00 98.06 171 THR A CA 1
ATOM 1326 C C . THR A 1 171 ? -19.974 2.041 -10.027 1.00 98.06 171 THR A C 1
ATOM 1328 O O . THR A 1 171 ? -18.899 1.506 -10.312 1.00 98.06 171 THR A O 1
ATOM 1331 N N . CYS A 1 172 ? -20.112 2.785 -8.926 1.00 97.19 172 CYS A N 1
ATOM 1332 C CA . CYS A 1 172 ? -19.091 2.896 -7.878 1.00 97.19 172 CYS A CA 1
ATOM 1333 C C . CYS A 1 172 ? -19.687 3.244 -6.505 1.00 97.19 172 CYS A C 1
ATOM 1335 O O . CYS A 1 172 ? -20.740 3.878 -6.412 1.00 97.19 172 CYS A O 1
ATOM 1337 N N . SER A 1 173 ? -18.982 2.889 -5.426 1.00 95.31 173 SER A N 1
ATOM 1338 C CA . SER A 1 173 ? -19.331 3.313 -4.063 1.00 95.31 173 SER A CA 1
ATOM 1339 C C . SER A 1 173 ? -18.844 4.731 -3.758 1.00 95.31 173 SER A C 1
ATOM 1341 O O . SER A 1 173 ? -17.772 5.143 -4.209 1.00 95.31 173 SER A O 1
ATOM 1343 N N . ILE A 1 174 ? -19.571 5.451 -2.904 1.00 93.88 174 ILE A N 1
ATOM 1344 C CA . ILE A 1 174 ? -19.171 6.790 -2.459 1.00 93.88 174 ILE A CA 1
ATOM 1345 C C . ILE A 1 174 ? -17.904 6.760 -1.591 1.00 93.88 174 ILE A C 1
ATOM 1347 O O . ILE A 1 174 ? -17.698 5.877 -0.760 1.00 93.88 174 ILE A O 1
ATOM 1351 N N . GLY A 1 175 ? -17.050 7.774 -1.746 1.00 86.00 175 GLY A N 1
ATOM 1352 C CA . GLY A 1 175 ? -15.860 7.960 -0.906 1.00 86.00 175 GLY A CA 1
ATOM 1353 C C . GLY A 1 175 ? -14.600 7.231 -1.386 1.00 86.00 175 GLY A C 1
ATOM 1354 O O . GLY A 1 175 ? -13.536 7.457 -0.809 1.00 86.00 175 GLY A O 1
ATOM 1355 N N . GLY A 1 176 ? -14.696 6.443 -2.460 1.00 83.56 176 GLY A N 1
ATOM 1356 C CA . GLY A 1 176 ? -13.563 5.801 -3.129 1.00 83.56 176 GLY A CA 1
ATOM 1357 C C . GLY A 1 176 ? -12.951 4.622 -2.365 1.00 83.56 176 GLY A C 1
ATOM 1358 O O . GLY A 1 176 ? -13.553 4.051 -1.451 1.00 83.56 176 GLY A O 1
ATOM 1359 N N . ALA A 1 177 ? -11.726 4.253 -2.748 1.00 85.56 177 ALA A N 1
ATOM 1360 C CA . ALA A 1 177 ? -11.047 3.070 -2.231 1.00 85.56 177 ALA A CA 1
ATOM 1361 C C . ALA A 1 177 ? -10.949 3.034 -0.694 1.00 85.56 177 ALA A C 1
ATOM 1363 O O . ALA A 1 177 ? -10.570 4.001 -0.029 1.00 85.56 177 ALA A O 1
ATOM 1364 N N . GLY A 1 178 ? -11.281 1.872 -0.125 1.00 86.06 178 GLY A N 1
ATOM 1365 C CA . GLY A 1 178 ? -11.269 1.623 1.322 1.00 86.06 178 GLY A CA 1
ATOM 1366 C C . GLY A 1 178 ? -12.503 2.130 2.081 1.00 86.06 178 GLY A C 1
ATOM 1367 O O . GLY A 1 178 ? -12.522 2.065 3.312 1.00 86.06 178 GLY A O 1
ATOM 1368 N N . LYS A 1 179 ? -13.529 2.634 1.381 1.00 91.69 179 LYS A N 1
ATOM 1369 C CA . LYS A 1 179 ? -14.762 3.171 1.983 1.00 91.69 179 LYS A CA 1
ATOM 1370 C C . LYS A 1 179 ? -16.017 2.321 1.782 1.00 91.69 179 LYS A C 1
ATOM 1372 O O . LYS A 1 179 ? -17.070 2.730 2.253 1.00 91.69 179 LYS A O 1
ATOM 1377 N N . TRP A 1 180 ? -15.881 1.133 1.187 1.00 94.00 180 TRP A N 1
ATOM 1378 C CA . TRP A 1 180 ? -16.977 0.208 0.857 1.00 94.00 180 TRP A CA 1
ATOM 1379 C C . TRP A 1 180 ? -18.016 0.036 1.980 1.00 94.00 180 TRP A C 1
ATOM 1381 O O . TRP A 1 180 ? -19.181 0.351 1.789 1.00 94.00 180 TRP A O 1
ATOM 1391 N N . HIS A 1 181 ? -17.583 -0.339 3.188 1.00 93.06 181 HIS A N 1
ATOM 1392 C CA . HIS A 1 181 ? -18.484 -0.555 4.332 1.00 93.06 181 HIS A CA 1
ATOM 1393 C C . HIS A 1 181 ? -18.850 0.723 5.114 1.00 93.06 181 HIS A C 1
ATOM 1395 O O . HIS A 1 181 ? -19.525 0.650 6.136 1.00 93.06 181 HIS A O 1
ATOM 1401 N N . GLN A 1 182 ? -18.348 1.902 4.721 1.00 91.06 182 GLN A N 1
ATOM 1402 C CA . GLN A 1 182 ? -18.549 3.142 5.494 1.00 91.06 182 GLN A CA 1
ATOM 1403 C C . GLN A 1 182 ? -19.831 3.889 5.118 1.00 91.06 182 GLN A C 1
ATOM 1405 O O . GLN A 1 182 ? -20.291 4.740 5.885 1.00 91.06 182 GLN A O 1
ATOM 1410 N N . TYR A 1 183 ? -20.376 3.612 3.937 1.00 88.88 183 TYR A N 1
ATOM 1411 C CA . TYR A 1 183 ? -21.504 4.320 3.349 1.00 88.88 183 TYR A CA 1
ATOM 1412 C C . TYR A 1 183 ? -22.362 3.323 2.584 1.00 88.88 183 TYR A C 1
ATOM 1414 O O . TYR A 1 183 ? -21.791 2.440 1.965 1.00 88.88 183 TYR A O 1
ATOM 1422 N N . GLY A 1 184 ? -23.685 3.470 2.607 1.00 86.75 184 GLY A N 1
ATOM 1423 C CA . GLY A 1 184 ? -24.648 2.727 1.787 1.00 86.75 184 GLY A CA 1
ATOM 1424 C C . GLY A 1 184 ? -24.725 1.211 1.986 1.00 86.75 184 GLY A C 1
ATOM 1425 O O . GLY A 1 184 ? -25.781 0.647 1.759 1.00 86.75 184 GLY A O 1
ATOM 1426 N N . HIS A 1 185 ? -23.681 0.540 2.471 1.00 90.81 185 HIS A N 1
ATOM 1427 C CA . HIS A 1 185 ? -23.731 -0.865 2.863 1.00 90.81 185 HIS A CA 1
ATOM 1428 C C . HIS A 1 185 ? -24.776 -1.079 3.986 1.00 90.81 185 HIS A C 1
ATOM 1430 O O . HIS A 1 185 ? -24.744 -0.336 4.974 1.00 90.81 185 HIS A O 1
ATOM 1436 N N . PRO A 1 186 ? -25.666 -2.092 3.898 1.00 91.50 186 PRO A N 1
ATOM 1437 C CA . PRO A 1 186 ? -25.669 -3.199 2.932 1.00 91.50 186 PRO A CA 1
ATOM 1438 C C . PRO A 1 186 ? -26.454 -2.962 1.627 1.00 91.50 186 PRO A C 1
ATOM 1440 O O . PRO A 1 186 ? -26.451 -3.853 0.788 1.00 91.50 186 PRO A O 1
ATOM 1443 N N . ASN A 1 187 ? -27.075 -1.800 1.391 1.00 91.88 187 ASN A N 1
ATOM 1444 C CA . ASN A 1 187 ? -27.869 -1.534 0.172 1.00 91.88 187 ASN A CA 1
ATOM 1445 C C . ASN A 1 187 ? -27.078 -1.787 -1.123 1.00 91.88 187 ASN A C 1
ATOM 1447 O O . ASN A 1 187 ? -27.644 -2.163 -2.140 1.00 91.88 187 ASN A O 1
ATOM 1451 N N . TYR A 1 188 ? -25.753 -1.622 -1.085 1.00 95.25 188 TYR A N 1
ATOM 1452 C CA . TYR A 1 188 ? -24.871 -1.921 -2.217 1.00 95.25 188 TYR A CA 1
ATOM 1453 C C . TYR A 1 188 ? -24.910 -3.385 -2.660 1.00 95.25 188 TYR A C 1
ATOM 1455 O O . TYR A 1 188 ? -24.680 -3.676 -3.830 1.00 95.25 188 TYR A O 1
ATOM 1463 N N . LEU A 1 189 ? -25.180 -4.304 -1.734 1.00 95.19 189 LEU A N 1
ATOM 1464 C CA . LEU A 1 189 ? -25.337 -5.721 -2.034 1.00 95.19 189 LEU A CA 1
ATOM 1465 C C . LEU A 1 189 ? -26.654 -5.949 -2.782 1.00 95.19 189 LEU A C 1
ATOM 1467 O O . LEU A 1 189 ? -26.668 -6.614 -3.814 1.00 95.19 189 LEU A O 1
ATOM 1471 N N . GLU A 1 190 ? -27.740 -5.322 -2.323 1.00 93.75 190 GLU A N 1
ATOM 1472 C CA . GLU A 1 190 ? -29.045 -5.365 -2.997 1.00 93.75 190 GLU A CA 1
ATOM 1473 C C . GLU A 1 190 ? -28.969 -4.762 -4.407 1.00 93.75 190 GLU A C 1
ATOM 1475 O O . GLU A 1 190 ? -29.463 -5.355 -5.365 1.00 93.75 190 GLU A O 1
ATOM 1480 N N . ASP A 1 191 ? -28.270 -3.633 -4.545 1.00 94.88 191 ASP A N 1
ATOM 1481 C CA . ASP A 1 191 ? -28.013 -2.959 -5.820 1.00 94.88 191 ASP A CA 1
ATOM 1482 C C . ASP A 1 191 ? -27.320 -3.870 -6.844 1.00 94.88 191 ASP A C 1
ATOM 1484 O O . ASP A 1 191 ? -27.578 -3.766 -8.043 1.00 94.88 191 ASP A O 1
ATOM 1488 N N . LEU A 1 192 ? -26.418 -4.743 -6.387 1.00 96.50 192 LEU A N 1
ATOM 1489 C CA . LEU A 1 192 ? -25.586 -5.587 -7.247 1.00 96.50 192 LEU A CA 1
ATOM 1490 C C . LEU A 1 192 ? -26.140 -6.999 -7.455 1.00 96.50 192 LEU A C 1
ATOM 1492 O O . LEU A 1 192 ? -25.708 -7.670 -8.391 1.00 96.50 192 LEU A O 1
ATOM 1496 N N . ALA A 1 193 ? -27.106 -7.442 -6.646 1.00 92.06 193 ALA A N 1
ATOM 1497 C CA . ALA A 1 193 ? -27.639 -8.806 -6.678 1.00 92.06 193 ALA A CA 1
ATOM 1498 C C . ALA A 1 193 ? -28.209 -9.221 -8.050 1.00 92.06 193 ALA A C 1
ATOM 1500 O O . ALA A 1 193 ? -28.194 -10.399 -8.402 1.00 92.06 193 ALA A O 1
ATOM 1501 N N . GLY A 1 194 ? -28.691 -8.258 -8.841 1.00 89.75 194 GLY A N 1
ATOM 1502 C CA . GLY A 1 194 ? -29.236 -8.491 -10.179 1.00 89.75 194 GLY A CA 1
ATOM 1503 C C . GLY A 1 194 ? -28.207 -8.547 -11.313 1.00 89.75 194 GLY A C 1
ATOM 1504 O O . GLY A 1 194 ? -28.600 -8.717 -12.465 1.00 89.75 194 GLY A O 1
ATOM 1505 N N . TYR A 1 195 ? -26.907 -8.406 -11.038 1.00 96.25 195 TYR A N 1
ATOM 1506 C CA . TYR A 1 195 ? -25.878 -8.257 -12.070 1.00 96.25 195 TYR A CA 1
ATOM 1507 C C . TYR A 1 195 ? -24.756 -9.296 -11.977 1.00 96.25 195 TYR A C 1
ATOM 1509 O O . TYR A 1 195 ? -24.473 -9.878 -10.935 1.00 96.25 195 TYR A O 1
ATOM 1517 N N . GLN A 1 196 ? -24.044 -9.470 -13.091 1.00 94.50 196 GLN A N 1
ATOM 1518 C CA . GLN A 1 196 ? -22.755 -10.154 -13.140 1.00 94.50 196 GLN A CA 1
ATOM 1519 C C . GLN A 1 196 ? -21.639 -9.140 -12.858 1.00 94.50 196 GLN A C 1
ATOM 1521 O O . GLN A 1 196 ? -21.208 -8.407 -13.752 1.00 94.50 196 GLN A O 1
ATOM 1526 N N . VAL A 1 197 ? -21.172 -9.055 -11.614 1.00 97.50 197 VAL A N 1
ATOM 1527 C CA . VAL A 1 197 ? -20.254 -7.980 -11.212 1.00 97.50 197 VAL A CA 1
ATOM 1528 C C . VAL A 1 197 ? -18.855 -8.212 -11.784 1.00 97.50 197 VAL A C 1
ATOM 1530 O O . VAL A 1 197 ? -18.262 -9.272 -11.591 1.00 97.50 197 VAL A O 1
ATOM 1533 N N . VAL A 1 198 ? -18.300 -7.208 -12.466 1.00 97.81 198 VAL A N 1
ATOM 1534 C CA . VAL A 1 198 ? -16.909 -7.189 -12.940 1.00 97.81 198 VAL A CA 1
ATOM 1535 C C . VAL A 1 198 ? -16.139 -6.122 -12.173 1.00 97.81 198 VAL A C 1
ATOM 1537 O O . VAL A 1 198 ? -16.477 -4.941 -12.227 1.00 97.81 198 VAL A O 1
ATOM 1540 N N . LEU A 1 199 ? -15.084 -6.523 -11.468 1.00 97.75 199 LEU A N 1
ATOM 1541 C CA . LEU A 1 199 ? -14.277 -5.608 -10.659 1.00 97.75 199 LEU A CA 1
ATOM 1542 C C . LEU A 1 199 ? -13.182 -4.960 -11.509 1.00 97.75 199 LEU A C 1
ATOM 1544 O O . LEU A 1 199 ? -12.423 -5.654 -12.182 1.00 97.75 199 LEU A O 1
ATOM 1548 N N . CYS A 1 200 ? -13.079 -3.634 -11.475 1.00 96.88 200 CYS A N 1
ATOM 1549 C CA . CYS A 1 200 ? -12.127 -2.879 -12.288 1.00 96.88 200 CYS A CA 1
ATOM 1550 C C . CYS A 1 200 ? -11.253 -1.976 -11.396 1.00 96.88 200 CYS A C 1
ATOM 1552 O O . CYS A 1 200 ? -11.587 -0.799 -11.209 1.00 96.88 200 CYS A O 1
ATOM 1554 N N . PRO A 1 201 ? -10.149 -2.508 -10.831 1.00 95.12 201 PRO A N 1
ATOM 1555 C CA . PRO A 1 201 ? -9.246 -1.732 -9.986 1.00 95.12 201 PRO A CA 1
ATOM 1556 C C . PRO A 1 201 ? -8.433 -0.718 -10.799 1.00 95.12 201 PRO A C 1
ATOM 1558 O O . PRO A 1 201 ? -8.081 -0.957 -11.958 1.00 95.12 201 PRO A O 1
ATOM 1561 N N . ASP A 1 202 ? -8.042 0.379 -10.158 1.00 93.31 202 ASP A N 1
ATOM 1562 C CA . ASP A 1 202 ? -6.935 1.206 -10.625 1.00 93.31 202 ASP A CA 1
ATOM 1563 C C . ASP A 1 202 ? -5.645 0.392 -10.595 1.00 93.31 202 ASP A C 1
ATOM 1565 O O . ASP A 1 202 ? -5.465 -0.514 -9.774 1.00 93.31 202 ASP A O 1
ATOM 1569 N N . ARG A 1 203 ? -4.709 0.719 -11.491 1.00 88.56 203 ARG A N 1
ATOM 1570 C CA . ARG A 1 203 ? -3.399 0.062 -11.551 1.00 88.56 203 ARG A CA 1
ATOM 1571 C C . ARG A 1 203 ? -2.479 0.559 -10.435 1.00 88.56 203 ARG A C 1
ATOM 1573 O O . ARG A 1 203 ? -1.416 1.121 -10.708 1.00 88.56 203 ARG A O 1
ATOM 1580 N N . ASP A 1 204 ? -2.905 0.381 -9.190 1.00 83.44 204 ASP A N 1
ATOM 1581 C CA . ASP A 1 204 ? -2.149 0.625 -7.968 1.00 83.44 204 ASP A CA 1
ATOM 1582 C C . ASP A 1 204 ? -2.565 -0.321 -6.823 1.00 83.44 204 ASP A C 1
ATOM 1584 O O . ASP A 1 204 ? -3.584 -1.009 -6.882 1.00 83.44 204 ASP A O 1
ATOM 1588 N N . GLU A 1 205 ? -1.731 -0.402 -5.784 1.00 83.38 205 GLU A N 1
ATOM 1589 C CA . GLU A 1 205 ? -1.950 -1.308 -4.645 1.00 83.38 205 GLU A CA 1
ATOM 1590 C C . GLU A 1 205 ? -3.257 -1.012 -3.885 1.00 83.38 205 GLU A C 1
ATOM 1592 O O . GLU A 1 205 ? -3.903 -1.929 -3.372 1.00 83.38 205 GLU A O 1
ATOM 1597 N N . ILE A 1 206 ? -3.652 0.265 -3.792 1.00 85.50 206 ILE A N 1
ATOM 1598 C CA . ILE A 1 206 ? -4.861 0.692 -3.073 1.00 85.50 206 ILE A CA 1
ATOM 1599 C C . ILE A 1 206 ? -6.114 0.234 -3.821 1.00 85.50 206 ILE A C 1
ATOM 1601 O O . ILE A 1 206 ? -7.040 -0.284 -3.190 1.00 85.50 206 ILE A O 1
ATOM 1605 N N . GLY A 1 207 ? -6.126 0.398 -5.142 1.00 90.69 207 GLY A N 1
ATOM 1606 C CA . GLY A 1 207 ? -7.240 0.027 -5.999 1.00 90.69 207 GLY A CA 1
ATOM 1607 C C . GLY A 1 207 ? -7.487 -1.473 -6.043 1.00 90.69 207 GLY A C 1
ATOM 1608 O O . GLY A 1 207 ? -8.617 -1.933 -5.846 1.00 90.69 207 GLY A O 1
ATOM 1609 N N . VAL A 1 208 ? -6.412 -2.259 -6.177 1.00 91.19 208 VAL A N 1
ATOM 1610 C CA . VAL A 1 208 ? -6.489 -3.725 -6.106 1.00 91.19 208 VAL A CA 1
ATOM 1611 C C . VAL A 1 208 ? -7.056 -4.163 -4.757 1.00 91.19 208 VAL A C 1
ATOM 1613 O O . VAL A 1 208 ? -8.067 -4.861 -4.729 1.00 91.19 208 VAL A O 1
ATOM 1616 N N . LYS A 1 209 ? -6.503 -3.677 -3.639 1.00 90.38 209 LYS A N 1
ATOM 1617 C CA . LYS A 1 209 ? -6.979 -4.031 -2.291 1.00 90.38 209 LYS A CA 1
ATOM 1618 C C . LYS A 1 209 ? -8.442 -3.644 -2.046 1.00 90.38 209 LYS A C 1
ATOM 1620 O O . LYS A 1 209 ? -9.162 -4.333 -1.318 1.00 90.38 209 LYS A O 1
ATOM 1625 N N . HIS A 1 210 ? -8.902 -2.539 -2.632 1.00 93.56 210 HIS A N 1
ATOM 1626 C CA . HIS A 1 210 ? -10.307 -2.159 -2.560 1.00 93.56 210 HIS A CA 1
ATOM 1627 C C . HIS A 1 210 ? -11.198 -3.179 -3.272 1.00 93.56 210 HIS A C 1
ATOM 1629 O O . HIS A 1 210 ? -12.125 -3.682 -2.643 1.00 93.56 210 HIS A O 1
ATOM 1635 N N . CYS A 1 211 ? -10.882 -3.546 -4.517 1.00 95.00 211 CYS A N 1
ATOM 1636 C CA . CYS A 1 211 ? -11.632 -4.573 -5.243 1.00 95.00 211 CYS A CA 1
ATOM 1637 C C . CYS A 1 211 ? -11.584 -5.935 -4.536 1.00 95.00 211 CYS A C 1
ATOM 1639 O O . CYS A 1 211 ? -12.584 -6.636 -4.521 1.00 95.00 211 CYS A O 1
ATOM 1641 N N . GLU A 1 212 ? -10.474 -6.295 -3.885 1.00 93.69 212 GLU A N 1
ATOM 1642 C CA . GLU A 1 212 ? -10.388 -7.519 -3.070 1.00 93.69 212 GLU A CA 1
ATOM 1643 C C . GLU A 1 212 ? -11.366 -7.503 -1.894 1.00 93.69 212 GLU A C 1
ATOM 1645 O O . GLU A 1 212 ? -12.013 -8.508 -1.614 1.00 93.69 212 GLU A O 1
ATOM 1650 N N . THR A 1 213 ? -11.490 -6.350 -1.231 1.00 94.31 213 THR A N 1
ATOM 1651 C CA . THR A 1 213 ? -12.444 -6.159 -0.132 1.00 94.31 213 THR A CA 1
ATOM 1652 C C . THR A 1 213 ? -13.877 -6.331 -0.625 1.00 94.31 213 THR A C 1
ATOM 1654 O O . THR A 1 213 ? -14.667 -6.996 0.034 1.00 94.31 213 THR A O 1
ATOM 1657 N N . VAL A 1 214 ? -14.201 -5.757 -1.787 1.00 95.62 214 VAL A N 1
ATOM 1658 C CA . VAL A 1 214 ? -15.541 -5.880 -2.369 1.00 95.62 214 VAL A CA 1
ATOM 1659 C C . VAL A 1 214 ? -15.812 -7.307 -2.845 1.00 95.62 214 VAL A C 1
ATOM 1661 O O . VAL A 1 214 ? -16.881 -7.832 -2.576 1.00 95.62 214 VAL A O 1
ATOM 1664 N N . ALA A 1 215 ? -14.846 -7.963 -3.494 1.00 95.56 215 ALA A N 1
ATOM 1665 C CA . ALA A 1 215 ? -14.986 -9.343 -3.957 1.00 95.56 215 ALA A CA 1
ATOM 1666 C C . ALA A 1 215 ? -15.364 -10.293 -2.815 1.00 95.56 215 ALA A C 1
ATOM 1668 O O . ALA A 1 215 ? -16.303 -11.067 -2.958 1.00 95.56 215 ALA A O 1
ATOM 1669 N N . ALA A 1 216 ? -14.652 -10.196 -1.687 1.00 93.94 216 ALA A N 1
ATOM 1670 C CA . ALA A 1 216 ? -14.902 -11.030 -0.517 1.00 93.94 216 ALA A CA 1
ATOM 1671 C C . ALA A 1 216 ? -16.291 -10.782 0.091 1.00 93.94 216 ALA A C 1
ATOM 1673 O O . ALA A 1 216 ? -16.938 -11.723 0.539 1.00 93.94 216 ALA A O 1
ATOM 1674 N N . ASP A 1 217 ? -16.753 -9.530 0.097 1.00 95.88 217 ASP A N 1
ATOM 1675 C CA . ASP A 1 217 ? -18.067 -9.170 0.633 1.00 95.88 217 ASP A CA 1
ATOM 1676 C C . ASP A 1 217 ? -19.212 -9.621 -0.289 1.00 95.88 217 ASP A C 1
ATOM 1678 O O . ASP A 1 217 ? -20.209 -10.157 0.183 1.00 95.88 217 ASP A O 1
ATOM 1682 N N . LEU A 1 218 ? -19.044 -9.496 -1.610 1.00 95.69 218 LEU A N 1
ATOM 1683 C CA . LEU A 1 218 ? -19.994 -10.027 -2.593 1.00 95.69 218 LEU A CA 1
ATOM 1684 C C . LEU A 1 218 ? -20.091 -11.555 -2.516 1.00 95.69 218 LEU A C 1
ATOM 1686 O O . LEU A 1 218 ? -21.193 -12.096 -2.491 1.00 95.69 218 LEU A O 1
ATOM 1690 N N . GLU A 1 219 ? -18.950 -12.243 -2.422 1.00 93.19 219 GLU A N 1
ATOM 1691 C CA . GLU A 1 219 ? -18.890 -13.701 -2.271 1.00 93.19 219 GLU A CA 1
ATOM 1692 C C . GLU A 1 219 ? -19.559 -14.164 -0.968 1.00 93.19 219 GLU A C 1
ATOM 1694 O O . GLU A 1 219 ? -20.318 -15.129 -0.979 1.00 93.19 219 GLU A O 1
ATOM 1699 N N . ALA A 1 220 ? -19.359 -13.439 0.139 1.00 93.69 220 ALA A N 1
ATOM 1700 C CA . ALA A 1 220 ? -20.009 -13.726 1.419 1.00 93.69 220 ALA A CA 1
ATOM 1701 C C . ALA A 1 220 ? -21.544 -13.569 1.395 1.00 93.69 220 ALA A C 1
ATOM 1703 O O . ALA A 1 220 ? -22.211 -14.062 2.305 1.00 93.69 220 ALA A O 1
ATOM 1704 N N . HIS A 1 221 ? -22.093 -12.903 0.376 1.00 94.62 221 HIS A N 1
ATOM 1705 C CA . HIS A 1 221 ? -23.527 -12.671 0.190 1.00 94.62 221 HIS A CA 1
ATOM 1706 C C . HIS A 1 221 ? -24.078 -13.330 -1.086 1.00 94.62 221 HIS A C 1
ATOM 1708 O O . HIS A 1 221 ? -25.120 -12.913 -1.589 1.00 94.62 221 HIS A O 1
ATOM 1714 N N . ASP A 1 222 ? -23.388 -14.348 -1.615 1.00 92.00 222 ASP A N 1
ATOM 1715 C CA . ASP A 1 222 ? -23.796 -15.123 -2.797 1.00 92.00 222 ASP A CA 1
ATOM 1716 C C . ASP A 1 222 ? -23.987 -14.280 -4.082 1.00 92.00 222 ASP A C 1
ATOM 1718 O O . ASP A 1 222 ? -24.691 -14.680 -5.015 1.00 92.00 222 ASP A O 1
ATOM 1722 N N . ILE A 1 223 ? -23.332 -13.116 -4.176 1.00 92.56 223 ILE A N 1
ATOM 1723 C CA . ILE A 1 223 ? -23.353 -12.264 -5.371 1.00 92.56 223 ILE A CA 1
ATOM 1724 C C . ILE A 1 223 ? -22.187 -12.645 -6.285 1.00 92.56 223 ILE A C 1
ATOM 1726 O O . ILE A 1 223 ? -21.017 -12.639 -5.902 1.00 92.56 223 ILE A O 1
ATOM 1730 N N . THR A 1 224 ? -22.505 -12.961 -7.540 1.00 86.25 224 THR A N 1
ATOM 1731 C CA . THR A 1 224 ? -21.522 -13.486 -8.494 1.00 86.25 224 THR A CA 1
ATOM 1732 C C . THR A 1 224 ? -20.557 -12.403 -8.985 1.00 86.25 224 THR A C 1
ATOM 1734 O O . THR A 1 224 ? -20.949 -11.470 -9.691 1.00 86.25 224 THR A O 1
ATOM 1737 N N . VAL A 1 225 ? -19.263 -12.595 -8.711 1.00 94.88 225 VAL A N 1
ATOM 1738 C CA . VAL A 1 225 ? -18.170 -11.856 -9.360 1.00 94.88 225 VAL A CA 1
ATOM 1739 C C . VAL A 1 225 ? -17.764 -12.591 -10.640 1.00 94.88 225 VAL A C 1
ATOM 1741 O O . VAL A 1 225 ? -17.111 -13.630 -10.602 1.00 94.88 225 VAL A O 1
ATOM 1744 N N . ALA A 1 226 ? -18.148 -12.046 -11.793 1.00 93.50 226 ALA A N 1
ATOM 1745 C CA . ALA A 1 226 ? -17.915 -12.649 -13.105 1.00 93.50 226 ALA A CA 1
ATOM 1746 C C . ALA A 1 226 ? -16.460 -12.540 -13.592 1.00 93.50 226 ALA A C 1
ATOM 1748 O O . ALA A 1 226 ? -16.064 -13.251 -14.516 1.00 93.50 226 ALA A O 1
ATOM 1749 N N . GLY A 1 227 ? -15.664 -11.650 -12.999 1.00 95.19 227 GLY A N 1
ATOM 1750 C CA . GLY A 1 227 ? -14.249 -11.503 -13.315 1.00 95.19 227 GLY A CA 1
ATOM 1751 C C . GLY A 1 227 ? -13.692 -10.135 -12.947 1.00 95.19 227 GLY A C 1
ATOM 1752 O O . GLY A 1 227 ? -14.332 -9.333 -12.264 1.00 95.19 227 GLY A O 1
ATOM 1753 N N . TRP A 1 228 ? -12.470 -9.894 -13.403 1.00 96.88 228 TRP A N 1
ATOM 1754 C CA . TRP A 1 228 ? -11.712 -8.671 -13.183 1.00 96.88 228 TRP A CA 1
ATOM 1755 C C . TRP A 1 228 ? -11.345 -8.042 -14.524 1.00 96.88 228 TRP A C 1
ATOM 1757 O O . TRP A 1 228 ? -11.059 -8.747 -15.490 1.00 96.88 228 TRP A O 1
ATOM 1767 N N . LEU A 1 229 ? -11.347 -6.713 -14.583 1.00 96.00 229 LEU A N 1
ATOM 1768 C CA . LEU A 1 229 ? -10.974 -5.941 -15.762 1.00 96.00 229 LEU A CA 1
ATOM 1769 C C . LEU A 1 229 ? -9.771 -5.064 -15.434 1.00 96.00 229 LEU A C 1
ATOM 1771 O O . LEU A 1 229 ? -9.847 -4.145 -14.620 1.00 96.00 229 LEU A O 1
ATOM 1775 N N . TYR A 1 230 ? -8.657 -5.342 -16.103 1.00 92.44 230 TYR A N 1
ATOM 1776 C CA . TYR A 1 230 ? -7.393 -4.645 -15.898 1.00 92.44 230 TYR A CA 1
ATOM 1777 C C . TYR A 1 230 ? -7.158 -3.632 -17.018 1.00 92.44 230 TYR A C 1
ATOM 1779 O O . TYR A 1 230 ? -6.807 -4.005 -18.138 1.00 92.44 230 TYR A O 1
ATOM 1787 N N . ALA A 1 231 ? -7.326 -2.340 -16.721 1.00 87.75 231 ALA A N 1
ATOM 1788 C CA . ALA A 1 231 ? -7.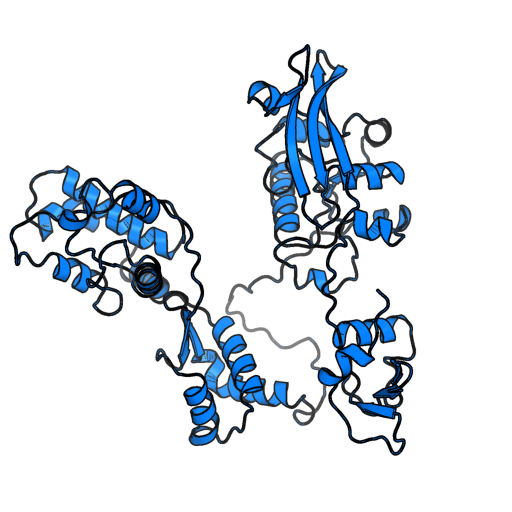036 -1.282 -17.685 1.00 87.75 231 ALA A CA 1
ATOM 1789 C C . ALA A 1 231 ? -5.577 -1.363 -18.164 1.00 87.75 231 ALA A C 1
ATOM 1791 O O . ALA A 1 231 ? -4.657 -1.583 -17.367 1.00 87.75 231 ALA A O 1
ATOM 1792 N N . PHE A 1 232 ? -5.356 -1.192 -19.472 1.00 81.62 232 PHE A N 1
ATOM 1793 C CA . PHE A 1 232 ? -4.070 -1.486 -20.115 1.00 81.62 232 PHE A CA 1
ATOM 1794 C C . PHE A 1 232 ? -3.582 -2.915 -19.795 1.00 81.62 232 PHE A C 1
ATOM 1796 O O . PHE A 1 232 ? -2.533 -3.079 -19.159 1.00 81.62 232 PHE A O 1
ATOM 1803 N N . PRO A 1 233 ? -4.308 -3.965 -20.219 1.00 79.56 233 PRO A N 1
ATOM 1804 C CA . PRO A 1 233 ? -4.100 -5.336 -19.735 1.00 79.56 233 PRO A CA 1
ATOM 1805 C C . PRO A 1 233 ? -2.703 -5.890 -20.029 1.00 79.56 233 PRO A C 1
ATOM 1807 O O . PRO A 1 233 ? -2.177 -6.686 -19.254 1.00 79.56 233 PRO A O 1
ATOM 1810 N N . GLN A 1 234 ? -2.085 -5.428 -21.120 1.00 76.12 234 GLN A N 1
ATOM 1811 C CA . GLN A 1 234 ? -0.739 -5.813 -21.558 1.00 76.12 234 GLN A CA 1
ATOM 1812 C C . GLN A 1 234 ? 0.376 -4.972 -20.913 1.00 76.12 234 GLN A C 1
ATOM 1814 O O . GLN A 1 234 ? 1.544 -5.100 -21.279 1.00 76.12 234 GLN A O 1
ATOM 1819 N N . SER A 1 235 ? 0.040 -4.055 -20.000 1.00 69.38 235 SER A N 1
ATOM 1820 C CA . SER A 1 235 ? 1.047 -3.228 -19.347 1.00 69.38 235 SER A CA 1
ATOM 1821 C C . SER A 1 235 ? 1.840 -4.055 -18.330 1.00 69.38 235 SER A C 1
ATOM 1823 O O . SER A 1 235 ? 1.240 -4.567 -17.381 1.00 69.38 235 SER A O 1
ATOM 1825 N N . PRO A 1 236 ? 3.183 -4.108 -18.435 1.00 55.25 236 PRO A N 1
ATOM 1826 C CA . PRO A 1 236 ? 4.021 -4.806 -17.457 1.00 55.25 236 PRO A CA 1
ATOM 1827 C C . PRO A 1 236 ? 3.981 -4.142 -16.070 1.00 55.25 236 PRO A C 1
ATOM 1829 O O . PRO A 1 236 ? 4.427 -4.716 -15.085 1.00 55.25 236 PRO A O 1
ATOM 1832 N N . LEU A 1 237 ? 3.410 -2.936 -15.957 1.00 63.81 237 LEU A N 1
ATOM 1833 C CA . LEU A 1 237 ? 3.247 -2.235 -14.683 1.00 63.81 237 LEU A CA 1
ATOM 1834 C C . LEU A 1 237 ? 2.253 -2.928 -13.736 1.00 63.81 237 LEU A C 1
ATOM 1836 O O . LEU A 1 237 ? 2.271 -2.635 -12.545 1.00 63.81 237 LEU A O 1
ATOM 1840 N N . TRP A 1 238 ? 1.435 -3.869 -14.221 1.00 72.19 238 TRP A N 1
ATOM 1841 C CA . TRP A 1 238 ? 0.628 -4.736 -13.353 1.00 72.19 238 TRP A CA 1
ATOM 1842 C C . TRP A 1 238 ? 1.477 -5.686 -12.488 1.00 72.19 238 TRP A C 1
ATOM 1844 O O . TRP A 1 238 ? 1.005 -6.123 -11.444 1.00 72.19 238 TRP A O 1
ATOM 1854 N N . GLU A 1 239 ? 2.732 -5.962 -12.864 1.00 63.25 239 GLU A N 1
ATOM 1855 C CA . GLU A 1 239 ? 3.676 -6.768 -12.067 1.00 63.25 239 GLU A CA 1
ATOM 1856 C C . GLU A 1 239 ? 4.394 -5.942 -10.988 1.00 63.25 239 GLU A C 1
ATOM 1858 O O . GLU A 1 239 ? 5.006 -6.485 -10.068 1.00 63.25 239 GLU A O 1
ATOM 1863 N N . ARG A 1 240 ? 4.337 -4.609 -11.098 1.00 61.22 240 ARG A N 1
ATOM 1864 C CA . ARG A 1 240 ? 4.982 -3.673 -10.177 1.00 61.22 240 ARG A CA 1
ATOM 1865 C C . ARG A 1 240 ? 4.096 -2.453 -9.970 1.00 61.22 240 ARG A C 1
ATOM 1867 O O . ARG A 1 240 ? 4.354 -1.372 -10.505 1.00 61.22 240 ARG A O 1
ATOM 1874 N N . LEU A 1 241 ? 3.047 -2.656 -9.183 1.00 63.16 241 LEU A N 1
ATOM 1875 C CA . LEU A 1 241 ? 2.069 -1.619 -8.898 1.00 63.16 241 LEU A CA 1
ATOM 1876 C C . LEU A 1 241 ? 2.701 -0.474 -8.089 1.00 63.16 241 LEU A C 1
ATOM 1878 O O . LEU A 1 241 ? 3.455 -0.721 -7.146 1.00 63.16 241 LEU A O 1
ATOM 1882 N N . PRO A 1 242 ? 2.419 0.793 -8.434 1.00 67.25 242 PRO A N 1
ATOM 1883 C CA . PRO A 1 242 ? 2.687 1.897 -7.531 1.00 67.25 242 PRO A CA 1
ATOM 1884 C C . PRO A 1 242 ? 1.752 1.812 -6.318 1.00 67.25 242 PRO A C 1
ATOM 1886 O O . PRO A 1 242 ? 0.671 1.232 -6.375 1.00 67.25 242 PRO A O 1
ATOM 1889 N N . LYS A 1 243 ? 2.130 2.472 -5.221 1.00 67.31 243 LYS A N 1
ATOM 1890 C CA . LYS A 1 243 ? 1.287 2.547 -4.018 1.00 67.31 243 LYS A CA 1
ATOM 1891 C C . LYS A 1 243 ? -0.045 3.273 -4.259 1.00 67.31 243 LYS A C 1
ATOM 1893 O O . LYS A 1 243 ? -1.027 2.991 -3.587 1.00 67.31 243 LYS A O 1
ATOM 1898 N N . ASN A 1 244 ? -0.057 4.280 -5.133 1.00 73.50 244 ASN A N 1
ATOM 1899 C CA . ASN A 1 244 ? -1.236 5.069 -5.500 1.00 73.50 244 ASN A CA 1
ATOM 1900 C C . ASN A 1 244 ? -1.011 5.779 -6.843 1.00 73.50 244 ASN A C 1
ATOM 1902 O O . ASN A 1 244 ? 0.113 5.793 -7.349 1.00 73.50 244 ASN A O 1
ATOM 1906 N N . LYS A 1 245 ? -2.063 6.431 -7.358 1.00 72.19 245 LYS A N 1
ATOM 1907 C CA . LYS A 1 245 ? -2.047 7.209 -8.614 1.00 72.19 245 LYS A CA 1
ATOM 1908 C C . LYS A 1 245 ? -1.712 6.335 -9.826 1.00 72.19 245 LYS A C 1
ATOM 1910 O O . LYS A 1 245 ? -1.061 6.799 -10.762 1.00 72.19 245 LYS A O 1
ATOM 1915 N N . GLY A 1 246 ? -2.170 5.086 -9.794 1.00 78.12 246 GLY A N 1
ATOM 1916 C CA . GLY A 1 246 ? -2.145 4.204 -10.949 1.00 78.12 246 GLY A CA 1
ATOM 1917 C C . GLY A 1 246 ? -2.928 4.779 -12.128 1.00 78.12 246 GLY A C 1
ATOM 1918 O O . GLY A 1 246 ? -3.757 5.678 -11.970 1.00 78.12 246 GLY A O 1
ATOM 1919 N N . ALA A 1 247 ? -2.656 4.249 -13.320 1.00 81.88 247 ALA A N 1
ATOM 1920 C CA . ALA A 1 247 ? -3.531 4.478 -14.464 1.00 81.88 247 ALA A CA 1
ATOM 1921 C C . ALA A 1 247 ? -4.867 3.763 -14.229 1.00 81.88 247 ALA A C 1
ATOM 1923 O O . ALA A 1 247 ? -4.894 2.688 -13.625 1.00 81.88 247 ALA A O 1
ATOM 1924 N N . ASP A 1 248 ? -5.952 4.352 -14.715 1.00 89.31 248 ASP A N 1
ATOM 1925 C CA . ASP A 1 248 ? -7.304 3.830 -14.546 1.00 89.31 248 ASP A CA 1
ATOM 1926 C C . ASP A 1 248 ? -8.019 3.607 -15.889 1.00 89.31 248 ASP A C 1
ATOM 1928 O O . ASP A 1 248 ? -7.502 3.909 -16.968 1.00 89.31 248 ASP A O 1
ATOM 1932 N N . ILE A 1 249 ? -9.227 3.042 -15.831 1.00 93.12 249 ILE A N 1
ATOM 1933 C CA . ILE A 1 249 ? -10.048 2.771 -17.019 1.00 93.12 249 ILE A CA 1
ATOM 1934 C C . ILE A 1 249 ? -10.406 4.044 -17.797 1.00 93.12 249 ILE A C 1
ATOM 1936 O O . ILE A 1 249 ? -10.498 4.001 -19.020 1.00 93.12 249 ILE A O 1
ATOM 1940 N N . ALA A 1 250 ? -10.557 5.190 -17.125 1.00 89.81 250 ALA A N 1
ATOM 1941 C CA . ALA A 1 250 ? -10.842 6.447 -17.809 1.00 89.81 250 ALA A CA 1
ATOM 1942 C C . ALA A 1 250 ? -9.614 6.952 -18.577 1.00 89.81 250 ALA A C 1
ATOM 1944 O O . ALA A 1 250 ? -9.771 7.536 -19.645 1.00 89.81 250 ALA A O 1
ATOM 1945 N N . ASP A 1 251 ? -8.401 6.693 -18.076 1.00 84.69 251 ASP A N 1
ATOM 1946 C CA . ASP A 1 251 ? -7.169 6.960 -18.822 1.00 84.69 251 ASP A CA 1
ATOM 1947 C C . ASP A 1 251 ? -7.071 6.064 -20.066 1.00 84.69 251 ASP A C 1
ATOM 1949 O O . ASP A 1 251 ? -6.715 6.543 -21.139 1.00 84.69 251 ASP A O 1
ATOM 1953 N N . TRP A 1 252 ? -7.453 4.787 -19.959 1.00 87.00 252 TRP A N 1
ATOM 1954 C CA . TRP A 1 252 ? -7.449 3.869 -21.105 1.00 87.00 252 TRP A CA 1
ATOM 1955 C C . TRP A 1 252 ? -8.482 4.256 -22.174 1.00 87.00 252 TRP A C 1
ATOM 1957 O O . TRP A 1 252 ? -8.159 4.272 -23.362 1.00 87.00 252 TRP A O 1
ATOM 1967 N N . ILE A 1 253 ? -9.685 4.669 -21.760 1.00 88.31 253 ILE A N 1
ATOM 1968 C CA . ILE A 1 253 ? -10.707 5.243 -22.651 1.00 88.31 253 ILE A CA 1
ATOM 1969 C C . ILE A 1 253 ? -10.190 6.519 -23.324 1.00 88.31 253 ILE A C 1
ATOM 1971 O O . ILE A 1 253 ? -10.345 6.690 -24.531 1.00 88.31 253 ILE A O 1
ATOM 1975 N N . ALA A 1 254 ? -9.539 7.410 -22.570 1.00 81.25 254 ALA A N 1
ATOM 1976 C CA . ALA A 1 254 ? -8.974 8.643 -23.116 1.00 81.25 254 ALA A CA 1
ATOM 1977 C C . ALA A 1 254 ? -7.847 8.385 -24.136 1.00 81.25 254 ALA A C 1
ATOM 1979 O O . ALA A 1 254 ? -7.646 9.198 -25.037 1.00 81.25 254 ALA A O 1
ATOM 1980 N N . GLU A 1 255 ? -7.140 7.255 -24.025 1.00 78.44 255 GLU A N 1
ATOM 1981 C CA . GLU A 1 255 ? -6.160 6.786 -25.016 1.00 78.44 255 GLU A CA 1
ATOM 1982 C C . GLU A 1 255 ? -6.791 6.068 -26.225 1.00 78.44 255 GLU A C 1
ATOM 1984 O O . GLU A 1 255 ? -6.074 5.679 -27.148 1.00 78.44 255 GLU A O 1
ATOM 1989 N N . GLY A 1 256 ? -8.123 5.955 -26.268 1.00 78.81 256 GLY A N 1
ATOM 1990 C CA . GLY A 1 256 ? -8.881 5.480 -27.426 1.00 78.81 256 GLY A CA 1
ATOM 1991 C C . GLY A 1 256 ? -9.423 4.057 -27.314 1.00 78.81 256 GLY A C 1
ATOM 1992 O O . GLY A 1 256 ? -9.835 3.515 -28.337 1.00 78.81 256 GLY A O 1
ATOM 1993 N N . ALA A 1 257 ? -9.433 3.454 -26.119 1.00 80.81 257 ALA A N 1
ATOM 1994 C CA . ALA A 1 257 ? -10.040 2.139 -25.924 1.00 80.81 257 ALA A CA 1
ATOM 1995 C C . ALA A 1 257 ? -11.534 2.152 -26.281 1.00 80.81 257 ALA A C 1
ATOM 1997 O O . ALA A 1 257 ? -12.300 2.998 -25.812 1.00 80.81 257 ALA A O 1
ATOM 1998 N N . THR A 1 258 ? -11.941 1.194 -27.104 1.00 87.19 258 THR A N 1
ATOM 1999 C CA . THR A 1 258 ? -13.325 1.021 -27.558 1.00 87.19 258 THR A CA 1
ATOM 2000 C C . THR A 1 258 ? -14.132 0.154 -26.592 1.00 87.19 258 THR A C 1
ATOM 2002 O O . THR A 1 258 ? -13.575 -0.573 -25.766 1.00 87.19 258 THR A O 1
ATOM 2005 N N . ALA A 1 259 ? -15.464 0.194 -26.705 1.00 88.62 259 ALA A N 1
ATOM 2006 C CA . ALA A 1 259 ? -16.330 -0.623 -25.858 1.00 88.62 259 ALA A CA 1
ATOM 2007 C C . ALA A 1 259 ? -16.062 -2.133 -26.018 1.00 88.62 259 ALA A C 1
ATOM 2009 O O . ALA A 1 259 ? -16.011 -2.856 -25.023 1.00 88.62 259 ALA A O 1
ATOM 2010 N N . ASP A 1 260 ? -15.807 -2.583 -27.250 1.00 83.81 260 ASP A N 1
ATOM 2011 C CA . ASP A 1 260 ? -15.504 -3.983 -27.562 1.00 83.81 260 ASP A CA 1
ATOM 2012 C C . ASP A 1 260 ? -14.167 -4.433 -26.953 1.00 83.81 260 ASP A C 1
ATOM 2014 O O . ASP A 1 260 ? -14.076 -5.517 -26.376 1.00 83.81 260 ASP A O 1
ATOM 2018 N N . GLU A 1 261 ? -13.132 -3.587 -27.024 1.00 83.69 261 GLU A N 1
ATOM 2019 C CA . GLU A 1 261 ? -11.828 -3.872 -26.410 1.00 83.69 261 GLU A CA 1
ATOM 2020 C C . GLU A 1 261 ? -11.928 -3.972 -24.888 1.00 83.69 261 GLU A C 1
ATOM 2022 O O . GLU A 1 261 ? -11.292 -4.835 -24.286 1.00 83.69 261 GLU A O 1
ATOM 2027 N N . ILE A 1 262 ? -12.740 -3.119 -24.261 1.00 89.69 262 ILE A N 1
ATOM 2028 C CA . ILE A 1 262 ? -12.966 -3.160 -22.815 1.00 89.69 262 ILE A CA 1
ATOM 2029 C C . ILE A 1 262 ? -13.725 -4.442 -22.444 1.00 89.69 262 ILE A C 1
ATOM 2031 O O . ILE A 1 262 ? -13.306 -5.167 -21.542 1.00 89.69 262 ILE A O 1
ATOM 2035 N N . ALA A 1 263 ? -14.797 -4.777 -23.167 1.00 84.50 263 ALA A N 1
ATOM 2036 C CA . ALA A 1 263 ? -15.606 -5.967 -22.901 1.00 84.50 263 ALA A CA 1
ATOM 2037 C C . ALA A 1 263 ? -14.830 -7.292 -23.063 1.00 84.50 263 ALA A C 1
ATOM 2039 O O . ALA A 1 263 ? -15.133 -8.273 -22.376 1.00 84.50 263 ALA A O 1
ATOM 2040 N N . ALA A 1 264 ? -13.818 -7.321 -23.936 1.00 81.56 264 ALA A N 1
ATOM 2041 C CA . ALA A 1 264 ? -12.999 -8.500 -24.220 1.00 81.56 264 ALA A CA 1
ATOM 2042 C C . ALA A 1 264 ? -11.946 -8.830 -23.140 1.00 81.56 264 ALA A C 1
ATOM 2044 O O . ALA A 1 264 ? -11.346 -9.902 -23.190 1.00 81.56 264 ALA A O 1
ATOM 2045 N N . VAL A 1 265 ? -11.703 -7.934 -22.175 1.00 85.69 265 VAL A N 1
ATOM 2046 C CA . VAL A 1 265 ? -10.554 -7.998 -21.241 1.00 85.69 265 VAL A CA 1
ATOM 2047 C C . VAL A 1 265 ? -10.936 -8.499 -19.840 1.00 85.69 265 VAL A C 1
ATOM 2049 O O . VAL A 1 265 ? -10.151 -8.441 -18.897 1.00 85.69 265 VAL A O 1
ATOM 2052 N N . VAL A 1 266 ? -12.142 -9.044 -19.689 1.00 91.38 266 VAL A N 1
ATOM 2053 C CA . VAL A 1 266 ? -12.560 -9.675 -18.433 1.00 91.38 266 VAL A CA 1
ATOM 2054 C C . VAL A 1 266 ? -11.821 -11.001 -18.250 1.00 91.38 266 VAL A C 1
ATOM 2056 O O . VAL A 1 266 ? -11.997 -11.932 -19.035 1.00 91.38 266 VAL A O 1
ATOM 2059 N N . GLU A 1 267 ? -11.021 -11.096 -17.193 1.00 90.31 267 GLU A N 1
ATOM 2060 C CA . GLU A 1 267 ? -10.205 -12.267 -16.865 1.00 90.31 267 GLU A CA 1
ATOM 2061 C C . GLU A 1 267 ? -10.324 -12.643 -15.374 1.00 90.31 267 GLU A C 1
ATOM 2063 O O . GLU A 1 267 ? -10.827 -11.850 -14.570 1.00 90.31 267 GLU A O 1
ATOM 2068 N N . PRO A 1 268 ? -9.908 -13.856 -14.959 1.00 90.38 268 PRO A N 1
ATOM 2069 C CA . PRO A 1 268 ? -9.808 -14.191 -13.543 1.00 90.38 268 PRO A CA 1
ATOM 2070 C C . PRO A 1 268 ? -8.879 -13.222 -12.806 1.00 90.38 268 PRO A C 1
ATOM 2072 O O . PRO A 1 268 ? -7.953 -12.660 -13.394 1.00 90.38 268 PRO A O 1
ATOM 2075 N N . ARG A 1 269 ? -9.083 -13.066 -11.494 1.00 88.38 269 ARG A N 1
ATOM 2076 C CA . ARG A 1 269 ? -8.205 -12.236 -10.663 1.00 88.38 269 ARG A CA 1
ATOM 2077 C C . ARG A 1 269 ? -6.745 -12.660 -10.849 1.00 88.38 269 ARG A C 1
ATOM 2079 O O . ARG A 1 269 ? -6.385 -13.799 -10.545 1.00 88.38 269 ARG A O 1
ATOM 2086 N N . ARG A 1 270 ? -5.894 -11.721 -11.268 1.00 83.19 270 ARG A N 1
ATOM 2087 C CA . ARG A 1 270 ? -4.437 -11.883 -11.241 1.00 83.19 270 ARG A CA 1
ATOM 2088 C C . ARG A 1 270 ? -4.017 -12.102 -9.797 1.00 83.19 270 ARG A C 1
ATOM 2090 O O . ARG A 1 270 ? -4.255 -11.247 -8.942 1.00 83.19 270 ARG A O 1
ATOM 2097 N N . GLN A 1 271 ? -3.414 -13.250 -9.514 1.00 62.78 271 GLN A N 1
ATOM 2098 C CA . GLN A 1 271 ? -2.857 -13.477 -8.192 1.00 62.78 271 GLN A CA 1
ATOM 2099 C C . GLN A 1 271 ? -1.568 -12.663 -8.057 1.00 62.78 271 GLN A C 1
ATOM 2101 O O . GLN A 1 271 ? -0.731 -12.715 -8.964 1.00 62.78 271 GLN A O 1
ATOM 2106 N N . PRO A 1 272 ? -1.380 -11.910 -6.956 1.00 51.06 272 PRO A N 1
ATOM 2107 C CA . PRO A 1 272 ? -0.049 -11.427 -6.628 1.00 51.06 272 PRO A CA 1
ATOM 2108 C C . PRO A 1 272 ? 0.885 -12.644 -6.570 1.00 51.06 272 PRO A C 1
ATOM 2110 O O . PRO A 1 272 ? 0.441 -13.710 -6.130 1.00 51.06 272 PRO A O 1
ATOM 2113 N N . PRO A 1 273 ? 2.144 -12.530 -7.030 1.00 39.59 273 PRO A N 1
ATOM 2114 C CA . PRO A 1 273 ? 3.084 -13.638 -6.939 1.00 39.59 273 PRO A CA 1
ATOM 2115 C C . PRO A 1 273 ? 3.118 -14.106 -5.484 1.00 39.59 273 PRO A C 1
ATOM 2117 O O . PRO A 1 273 ? 3.454 -13.329 -4.587 1.00 39.59 273 PRO A O 1
ATOM 2120 N N . GLN A 1 274 ? 2.671 -15.339 -5.240 1.00 27.36 274 GLN A N 1
ATOM 2121 C CA . GLN A 1 274 ? 2.610 -15.864 -3.886 1.00 27.36 274 GLN A CA 1
ATOM 2122 C C . GLN A 1 274 ? 4.041 -15.915 -3.334 1.00 27.36 274 GLN A C 1
ATOM 2124 O O . GLN A 1 274 ? 4.944 -16.376 -4.038 1.00 27.36 274 GLN A O 1
ATOM 2129 N N . PRO A 1 275 ? 4.287 -15.469 -2.091 1.00 36.16 275 PRO A N 1
ATOM 2130 C CA . PRO A 1 275 ? 5.480 -15.898 -1.388 1.00 36.16 275 PRO A CA 1
ATOM 2131 C C . PRO A 1 275 ? 5.333 -17.410 -1.198 1.00 36.16 275 PRO A C 1
ATOM 2133 O O . PRO A 1 275 ? 4.524 -17.848 -0.384 1.00 36.16 275 PRO A O 1
ATOM 2136 N N . GLU A 1 276 ? 6.034 -18.196 -2.017 1.00 29.33 276 GLU A N 1
ATOM 2137 C CA . GLU A 1 276 ? 5.972 -19.658 -1.982 1.00 29.33 276 GLU A CA 1
ATOM 2138 C C . GLU A 1 276 ? 6.107 -20.152 -0.535 1.00 29.33 276 GLU A C 1
ATOM 2140 O O . GLU A 1 276 ? 7.123 -19.933 0.138 1.00 29.33 276 GLU A O 1
ATOM 2145 N N . GLN A 1 277 ? 5.046 -20.801 -0.047 1.00 26.52 277 GLN A N 1
ATOM 2146 C CA . GLN A 1 277 ? 5.089 -21.583 1.176 1.00 26.52 277 GLN A CA 1
ATOM 2147 C C . GLN A 1 277 ? 6.148 -22.667 0.974 1.00 26.52 277 GLN A C 1
ATOM 2149 O O . GLN A 1 277 ? 6.093 -23.441 0.020 1.00 26.52 277 GLN A O 1
ATOM 2154 N N . ARG A 1 278 ? 7.148 -22.695 1.858 1.00 37.09 278 ARG A N 1
ATOM 2155 C CA . ARG A 1 278 ? 8.173 -23.740 1.885 1.00 37.09 278 ARG A CA 1
ATOM 2156 C C . ARG A 1 278 ? 7.537 -25.055 2.327 1.00 37.09 278 ARG A C 1
ATOM 2158 O O . ARG A 1 278 ? 7.649 -25.428 3.491 1.00 37.09 278 ARG A O 1
ATOM 2165 N N . GLU A 1 279 ? 6.917 -25.768 1.401 1.00 25.52 279 GLU A N 1
ATOM 2166 C CA . GLU A 1 279 ? 6.796 -27.212 1.523 1.00 25.52 279 GLU A CA 1
ATOM 2167 C C . GLU A 1 279 ? 8.105 -27.839 1.053 1.00 25.52 279 GLU A C 1
ATOM 2169 O O . GLU A 1 279 ? 8.572 -27.653 -0.073 1.00 25.52 279 GLU A O 1
ATOM 2174 N N . SER A 1 280 ? 8.746 -28.548 1.975 1.00 36.09 280 SER A N 1
ATOM 2175 C CA . SER A 1 280 ? 9.904 -29.385 1.716 1.00 36.09 280 SER A CA 1
ATOM 2176 C C . SER A 1 280 ? 9.471 -30.594 0.891 1.00 36.09 280 SER A C 1
ATOM 2178 O O . SER A 1 280 ? 9.306 -31.687 1.429 1.00 36.09 280 SER A O 1
ATOM 2180 N N . THR A 1 281 ? 9.308 -30.401 -0.411 1.00 26.00 281 THR A N 1
ATOM 2181 C CA . THR A 1 281 ? 9.071 -31.497 -1.345 1.00 26.00 281 THR A CA 1
ATOM 2182 C C . THR A 1 281 ? 10.096 -31.390 -2.457 1.00 26.00 281 THR A C 1
ATOM 2184 O O . THR A 1 281 ? 10.212 -30.377 -3.142 1.00 26.00 281 THR A O 1
ATOM 2187 N N . GLN A 1 282 ? 10.916 -32.432 -2.568 1.00 37.97 282 GLN A N 1
ATOM 2188 C CA . GLN A 1 282 ? 11.870 -32.609 -3.651 1.00 37.97 282 GLN A CA 1
ATOM 2189 C C . GLN A 1 282 ? 11.111 -32.524 -4.980 1.00 37.97 282 GLN A C 1
ATOM 2191 O O . GLN A 1 282 ? 10.233 -33.345 -5.232 1.00 37.97 282 GLN A O 1
ATOM 2196 N N . VAL A 1 283 ? 11.428 -31.533 -5.814 1.00 28.56 283 VAL A N 1
ATOM 2197 C CA . VAL A 1 283 ? 10.895 -31.441 -7.176 1.00 28.56 283 VAL A CA 1
ATOM 2198 C C . VAL A 1 283 ? 12.001 -31.804 -8.155 1.00 28.56 283 VAL A C 1
ATOM 2200 O O . VAL A 1 283 ? 13.002 -31.097 -8.302 1.00 28.56 283 VAL A O 1
ATOM 2203 N N . GLU A 1 284 ? 11.797 -32.948 -8.802 1.00 28.47 284 GLU A N 1
ATOM 2204 C CA . GLU A 1 284 ? 12.459 -33.343 -10.035 1.00 28.47 284 GLU A CA 1
ATOM 2205 C C . GLU A 1 284 ? 12.255 -32.283 -11.121 1.00 28.47 284 GLU A C 1
ATOM 2207 O O . GLU A 1 284 ? 11.188 -31.697 -11.298 1.00 28.47 284 GLU A O 1
ATOM 2212 N N . GLN A 1 285 ? 13.338 -32.038 -11.850 1.00 28.56 285 GLN A N 1
ATOM 2213 C CA . GLN A 1 285 ? 13.449 -31.033 -12.892 1.00 28.56 285 GLN A CA 1
ATOM 2214 C C . GLN A 1 285 ? 12.605 -31.403 -14.116 1.00 28.56 285 GLN A C 1
ATOM 2216 O O . GLN A 1 285 ? 12.795 -32.458 -14.715 1.00 28.56 285 GLN A O 1
ATOM 2221 N N . GLY A 1 286 ? 11.758 -30.476 -14.565 1.00 36.56 286 GLY A N 1
ATOM 2222 C CA . GLY A 1 286 ? 11.043 -30.617 -15.831 1.00 36.56 286 GLY A CA 1
ATOM 2223 C C . GLY A 1 286 ? 10.472 -29.299 -16.344 1.00 36.56 286 GLY A C 1
ATOM 2224 O O . GLY A 1 286 ? 9.278 -29.064 -16.221 1.00 36.56 286 GLY A O 1
ATOM 2225 N N . GLY A 1 287 ? 11.314 -28.436 -16.934 1.00 24.81 287 GLY A N 1
ATOM 2226 C CA . GLY A 1 287 ? 10.851 -27.182 -17.552 1.00 24.81 287 GLY A CA 1
ATOM 2227 C C . GLY A 1 287 ? 11.943 -26.216 -18.036 1.00 24.81 287 GLY A C 1
ATOM 2228 O O . GLY A 1 287 ? 12.070 -25.126 -17.501 1.00 24.81 287 GLY A O 1
ATOM 2229 N N . LYS A 1 288 ? 12.737 -26.651 -19.027 1.00 30.83 288 LYS A N 1
ATOM 2230 C CA . LYS A 1 288 ? 13.681 -25.922 -19.917 1.00 30.83 288 LYS A CA 1
ATOM 2231 C C . LYS A 1 288 ? 14.372 -24.638 -19.405 1.00 30.83 288 LYS A C 1
ATOM 2233 O O . LYS A 1 288 ? 13.857 -23.528 -19.504 1.00 30.83 288 LYS A O 1
ATOM 2238 N N . GLN A 1 289 ? 15.647 -24.818 -19.048 1.00 26.44 289 GLN A N 1
ATOM 2239 C CA . GLN A 1 289 ? 16.696 -23.792 -19.011 1.00 26.44 289 GLN A CA 1
ATOM 2240 C C . GLN A 1 289 ? 16.775 -22.971 -20.312 1.00 26.44 289 GLN A C 1
ATOM 2242 O O . GLN A 1 289 ? 16.689 -23.551 -21.399 1.00 26.44 289 GLN A O 1
ATOM 2247 N N . PRO A 1 290 ? 17.096 -21.664 -20.237 1.00 32.44 290 PRO A N 1
ATOM 2248 C CA . PRO A 1 290 ? 17.814 -21.026 -21.323 1.00 32.44 290 PRO A CA 1
ATOM 2249 C C . PRO A 1 290 ? 19.192 -21.687 -21.397 1.00 32.44 290 PRO A C 1
ATOM 2251 O O . PRO A 1 290 ? 20.037 -21.522 -20.516 1.00 32.44 290 PRO A O 1
ATOM 2254 N N . THR A 1 291 ? 19.398 -22.487 -22.437 1.00 37.31 291 THR A N 1
ATOM 2255 C CA . THR A 1 291 ? 20.723 -22.936 -22.855 1.00 37.31 291 THR A CA 1
ATOM 2256 C C . THR A 1 291 ? 21.477 -21.714 -23.368 1.00 37.31 291 THR A C 1
ATOM 2258 O O . THR A 1 291 ? 21.334 -21.317 -24.521 1.00 37.31 291 THR A O 1
ATOM 2261 N N . GLY A 1 292 ? 22.222 -21.069 -22.482 1.00 35.72 292 GLY A N 1
ATOM 2262 C CA . GLY A 1 292 ? 23.168 -20.020 -22.821 1.00 35.72 292 GLY A CA 1
ATOM 2263 C C . GLY A 1 292 ? 24.320 -20.115 -21.841 1.00 35.72 292 GLY A C 1
ATOM 2264 O O . GLY A 1 292 ? 24.097 -20.054 -20.631 1.00 35.72 292 GLY A O 1
ATOM 2265 N N . ASP A 1 293 ? 25.517 -20.340 -22.372 1.00 38.47 293 ASP A N 1
ATOM 2266 C CA . ASP A 1 293 ? 26.756 -20.538 -21.628 1.00 38.47 293 ASP A CA 1
ATOM 2267 C C . ASP A 1 293 ? 26.883 -19.583 -20.434 1.00 38.47 293 ASP A C 1
ATOM 2269 O O . ASP A 1 293 ? 26.588 -18.385 -20.526 1.00 38.47 293 ASP A O 1
ATOM 2273 N N . ALA A 1 294 ? 27.374 -20.106 -19.305 1.00 44.81 294 ALA A N 1
ATOM 2274 C CA . ALA A 1 294 ? 27.631 -19.342 -18.079 1.00 44.81 294 ALA A CA 1
ATOM 2275 C C . ALA A 1 294 ? 28.517 -18.092 -18.308 1.00 44.81 294 ALA A C 1
ATOM 2277 O O . ALA A 1 294 ? 28.540 -17.180 -17.475 1.00 44.81 294 ALA A O 1
ATOM 2278 N N . ASP A 1 295 ? 29.175 -18.018 -19.466 1.00 46.38 295 ASP A N 1
ATOM 2279 C CA . ASP A 1 295 ? 30.022 -16.924 -19.915 1.00 46.38 295 ASP A CA 1
ATOM 2280 C C . ASP A 1 295 ? 29.287 -15.700 -20.486 1.00 46.38 295 ASP A C 1
ATOM 2282 O O . ASP A 1 295 ? 29.925 -14.651 -20.602 1.00 46.38 295 ASP A O 1
ATOM 2286 N N . ASN A 1 296 ? 27.969 -15.727 -20.744 1.00 54.84 296 ASN A N 1
ATOM 2287 C CA . ASN A 1 296 ? 27.279 -14.621 -21.444 1.00 54.84 296 ASN A CA 1
ATOM 2288 C C . ASN A 1 296 ? 26.265 -13.802 -20.612 1.00 54.84 296 ASN A C 1
ATOM 2290 O O . ASN A 1 296 ? 25.364 -13.166 -21.149 1.00 54.84 296 ASN A O 1
ATOM 2294 N N . LEU A 1 297 ? 26.399 -13.790 -19.283 1.00 58.72 297 LEU A N 1
ATOM 2295 C CA . LEU A 1 297 ? 25.597 -12.911 -18.414 1.00 58.72 297 LEU A CA 1
ATOM 2296 C C . LEU A 1 297 ? 26.083 -11.442 -18.455 1.00 58.72 297 LEU A C 1
ATOM 2298 O O . LEU A 1 297 ? 27.303 -11.213 -18.461 1.00 58.72 297 LEU A O 1
ATOM 2302 N N . PRO A 1 298 ? 25.177 -10.443 -18.358 1.00 81.19 298 PRO A N 1
ATOM 2303 C CA . PRO A 1 298 ? 25.551 -9.041 -18.175 1.00 81.19 298 PRO A CA 1
ATOM 2304 C C . PRO A 1 298 ? 26.471 -8.864 -16.964 1.00 81.19 298 PRO A C 1
ATOM 2306 O O . PRO A 1 298 ? 26.321 -9.547 -15.947 1.00 81.19 298 PRO A O 1
ATOM 2309 N N . LYS A 1 299 ? 27.426 -7.928 -17.031 1.00 76.81 299 LYS A N 1
ATOM 2310 C CA . LYS A 1 299 ? 28.445 -7.743 -15.975 1.00 76.81 299 LYS A CA 1
ATOM 2311 C C . LYS A 1 299 ? 27.825 -7.512 -14.594 1.00 76.81 299 LYS A C 1
ATOM 2313 O O . LYS A 1 299 ? 28.306 -8.085 -13.618 1.00 76.81 299 LYS A O 1
ATOM 2318 N N . LEU A 1 300 ? 26.745 -6.730 -14.512 1.00 81.81 300 LEU A N 1
ATOM 2319 C CA . LEU A 1 300 ? 26.026 -6.503 -13.257 1.00 81.81 300 LEU A CA 1
ATOM 2320 C C . LEU A 1 300 ? 25.353 -7.784 -12.746 1.00 81.81 300 LEU A C 1
ATOM 2322 O O . LEU A 1 300 ? 25.408 -8.049 -11.553 1.00 81.81 300 LEU A O 1
ATOM 2326 N N . ALA A 1 301 ? 24.793 -8.620 -13.625 1.00 75.25 301 ALA A N 1
ATOM 2327 C CA . ALA A 1 301 ? 24.215 -9.912 -13.249 1.00 75.25 301 ALA A CA 1
ATOM 2328 C C . ALA A 1 301 ? 25.291 -10.918 -12.802 1.00 75.25 301 ALA A C 1
ATOM 2330 O O . ALA A 1 301 ? 25.083 -11.644 -11.832 1.00 75.25 301 ALA A O 1
ATOM 2331 N N . LYS A 1 302 ? 26.467 -10.926 -13.448 1.00 77.62 302 LYS A N 1
ATOM 2332 C CA . LYS A 1 302 ? 27.638 -11.705 -13.004 1.00 77.62 302 LYS A CA 1
ATOM 2333 C C . LYS A 1 302 ? 28.096 -11.265 -11.617 1.00 77.62 302 LYS A C 1
ATOM 2335 O O . LYS A 1 302 ? 28.292 -12.110 -10.751 1.00 77.62 302 LYS A O 1
ATOM 2340 N N . ARG A 1 303 ? 28.212 -9.951 -11.390 1.00 83.94 303 ARG A N 1
ATOM 2341 C CA . ARG A 1 303 ? 28.551 -9.365 -10.082 1.00 83.94 303 ARG A CA 1
ATOM 2342 C C . ARG A 1 303 ? 27.490 -9.683 -9.035 1.00 83.94 303 ARG A C 1
ATOM 2344 O O . ARG A 1 303 ? 27.845 -10.126 -7.954 1.00 83.94 303 ARG A O 1
ATOM 2351 N N . PHE A 1 304 ? 26.210 -9.527 -9.368 1.00 87.31 304 PHE A N 1
ATOM 2352 C CA . PHE A 1 304 ? 25.099 -9.875 -8.488 1.00 87.31 304 PHE A CA 1
ATOM 2353 C C . PHE A 1 304 ? 25.172 -11.347 -8.093 1.00 87.31 304 PHE A C 1
ATOM 2355 O O . PHE A 1 304 ? 25.234 -11.624 -6.907 1.00 87.31 304 PHE A O 1
ATOM 2362 N N . ARG A 1 305 ? 25.277 -12.280 -9.051 1.00 81.31 305 ARG A N 1
ATOM 2363 C CA . ARG A 1 305 ? 25.403 -13.718 -8.759 1.00 81.31 305 ARG A CA 1
ATOM 2364 C C . ARG A 1 305 ? 26.663 -14.049 -7.962 1.00 81.31 305 ARG A C 1
ATOM 2366 O O . ARG A 1 305 ? 26.630 -14.937 -7.119 1.00 81.31 305 ARG A O 1
ATOM 2373 N N . ALA A 1 306 ? 27.776 -13.365 -8.223 1.00 73.62 306 ALA A N 1
ATOM 2374 C CA . ALA A 1 306 ? 29.007 -13.556 -7.464 1.00 73.62 306 ALA A CA 1
ATOM 2375 C C . ALA A 1 306 ? 28.830 -13.126 -6.000 1.00 73.62 306 ALA A C 1
ATOM 2377 O O . ALA A 1 306 ? 29.138 -13.901 -5.103 1.00 73.62 306 ALA A O 1
ATOM 2378 N N . VAL A 1 307 ? 28.267 -11.940 -5.755 1.00 80.19 307 VAL A N 1
ATOM 2379 C CA . VAL A 1 307 ? 27.993 -11.444 -4.398 1.00 80.19 307 VAL A CA 1
ATOM 2380 C C . VAL A 1 307 ? 26.887 -12.260 -3.720 1.00 80.19 307 VAL A C 1
ATOM 2382 O O . VAL A 1 307 ? 26.996 -12.572 -2.542 1.00 80.19 307 VAL A O 1
ATOM 2385 N N . GLU A 1 308 ? 25.853 -12.668 -4.453 1.00 84.19 308 GLU A N 1
ATOM 2386 C CA . GLU A 1 308 ? 24.768 -13.529 -3.976 1.00 84.19 308 GLU A CA 1
ATOM 2387 C C . GLU A 1 308 ? 25.310 -14.878 -3.489 1.00 84.19 308 GLU A C 1
ATOM 2389 O O . GLU A 1 308 ? 25.000 -15.297 -2.379 1.00 84.19 308 GLU A O 1
ATOM 2394 N N . ARG A 1 309 ? 26.201 -15.527 -4.249 1.00 73.50 309 ARG A N 1
ATOM 2395 C CA . ARG A 1 309 ? 26.836 -16.788 -3.822 1.00 73.50 309 ARG A CA 1
ATOM 2396 C C . ARG A 1 309 ? 27.602 -16.663 -2.507 1.00 73.50 309 ARG A C 1
ATOM 2398 O O . ARG A 1 309 ? 27.670 -17.637 -1.766 1.00 73.50 309 ARG A O 1
ATOM 2405 N N . ILE A 1 310 ? 28.174 -15.494 -2.230 1.00 75.06 310 ILE A N 1
ATOM 2406 C CA . ILE A 1 310 ? 28.974 -15.257 -1.026 1.00 75.06 310 ILE A CA 1
ATOM 2407 C C . ILE A 1 310 ? 28.075 -14.844 0.147 1.00 75.06 310 ILE A C 1
ATOM 2409 O O . ILE A 1 310 ? 28.236 -15.339 1.259 1.00 75.06 310 ILE A O 1
ATOM 2413 N N . TRP A 1 311 ? 27.116 -13.947 -0.090 1.00 79.19 311 TRP A N 1
ATOM 2414 C CA . TRP A 1 311 ? 26.423 -13.207 0.967 1.00 79.19 311 TRP A CA 1
ATOM 2415 C C . TRP A 1 311 ? 24.907 -13.383 1.022 1.00 79.19 311 TRP A C 1
ATOM 2417 O O . TRP A 1 311 ? 24.303 -12.843 1.945 1.00 79.19 311 TRP A O 1
ATOM 2427 N N . ALA A 1 312 ? 24.269 -14.152 0.133 1.00 71.12 312 ALA A N 1
ATOM 2428 C CA . ALA A 1 312 ? 22.803 -14.298 0.113 1.00 71.12 312 ALA A CA 1
ATOM 2429 C C . ALA A 1 312 ? 22.198 -14.676 1.475 1.00 71.12 312 ALA A C 1
ATOM 2431 O O . ALA A 1 312 ? 21.121 -14.208 1.832 1.00 71.12 312 ALA A O 1
ATOM 2432 N N . ARG A 1 313 ? 22.893 -15.515 2.252 1.00 68.69 313 ARG A N 1
ATOM 2433 C CA . ARG A 1 313 ? 22.424 -15.973 3.572 1.00 68.69 313 ARG A CA 1
ATOM 2434 C C . ARG A 1 313 ? 22.875 -15.090 4.730 1.00 68.69 313 ARG A C 1
ATOM 2436 O O . ARG A 1 313 ? 22.355 -15.222 5.831 1.00 68.69 313 ARG A O 1
ATOM 2443 N N . SER A 1 314 ? 23.867 -14.239 4.506 1.00 73.56 314 SER A N 1
ATOM 2444 C CA . SER A 1 314 ? 24.560 -13.508 5.568 1.00 73.56 314 SER A CA 1
ATOM 2445 C C . SER A 1 314 ? 24.246 -12.023 5.573 1.00 73.56 314 SER A C 1
ATOM 2447 O O . SER A 1 314 ? 24.386 -11.391 6.617 1.00 73.56 314 SER A O 1
ATOM 2449 N N . LEU A 1 315 ? 23.839 -11.481 4.427 1.00 83.44 315 LEU A N 1
ATOM 2450 C CA . LEU A 1 315 ? 23.406 -10.106 4.289 1.00 83.44 315 LEU A CA 1
ATOM 2451 C C . LEU A 1 315 ? 21.914 -10.011 4.598 1.00 83.44 315 LEU A C 1
ATOM 2453 O O . LEU A 1 315 ? 21.114 -10.709 3.976 1.00 83.44 315 LEU A O 1
ATOM 2457 N N . ARG A 1 316 ? 21.549 -9.159 5.553 1.00 84.81 316 ARG A N 1
ATOM 2458 C CA . ARG A 1 316 ? 20.171 -8.990 6.025 1.00 84.81 316 ARG A CA 1
ATOM 2459 C C . ARG A 1 316 ? 19.828 -7.516 6.178 1.00 84.81 316 ARG A C 1
ATOM 2461 O O . ARG A 1 316 ? 20.711 -6.702 6.460 1.00 84.81 316 ARG A O 1
ATOM 2468 N N . PHE A 1 317 ? 18.555 -7.170 6.013 1.00 89.62 317 PHE A N 1
ATOM 2469 C CA . PHE A 1 317 ? 18.044 -5.840 6.349 1.00 89.62 317 PHE A CA 1
ATOM 2470 C C . PHE A 1 317 ? 17.351 -5.874 7.714 1.00 89.62 317 PHE A C 1
ATOM 2472 O O . PHE A 1 317 ? 16.332 -6.542 7.877 1.00 89.62 317 PHE A O 1
ATOM 2479 N N . ASN A 1 318 ? 17.913 -5.166 8.696 1.00 89.38 318 ASN A N 1
ATOM 2480 C CA . ASN A 1 318 ? 17.370 -5.075 10.048 1.00 89.38 318 ASN A CA 1
ATOM 2481 C C . ASN A 1 318 ? 16.298 -3.976 10.108 1.00 89.38 318 ASN A C 1
ATOM 2483 O O . ASN A 1 318 ? 16.619 -2.790 10.026 1.00 89.38 318 ASN A O 1
ATOM 2487 N N . GLN A 1 319 ? 15.034 -4.366 10.283 1.00 89.88 319 GLN A N 1
ATOM 2488 C CA . GLN A 1 319 ? 13.890 -3.446 10.327 1.00 89.88 319 GLN A CA 1
ATOM 2489 C C . GLN A 1 319 ? 13.836 -2.585 11.590 1.00 89.88 319 GLN A C 1
ATOM 2491 O O . GLN A 1 319 ? 13.246 -1.509 11.545 1.00 89.88 319 GLN A O 1
ATOM 2496 N N . LEU A 1 320 ? 14.443 -3.033 12.697 1.00 89.69 320 LEU A N 1
ATOM 2497 C CA . LEU A 1 320 ? 14.501 -2.236 13.920 1.00 89.69 320 LEU A CA 1
ATOM 2498 C C . LEU A 1 320 ? 15.385 -1.018 13.678 1.00 89.69 320 LEU A C 1
ATOM 2500 O O . LEU A 1 320 ? 14.925 0.103 13.824 1.00 89.69 320 LEU A O 1
ATOM 2504 N N . THR A 1 321 ? 16.632 -1.243 13.253 1.00 85.69 321 THR A N 1
ATOM 2505 C CA . THR A 1 321 ? 17.645 -0.180 13.141 1.00 85.69 321 THR A CA 1
ATOM 2506 C C . THR A 1 321 ? 17.720 0.469 11.754 1.00 85.69 321 THR A C 1
ATOM 2508 O O . THR A 1 321 ? 18.466 1.431 11.566 1.00 85.69 321 THR A O 1
ATOM 2511 N N . ASN A 1 322 ? 16.981 -0.058 10.770 1.00 86.50 322 ASN A N 1
ATOM 2512 C CA . ASN A 1 322 ? 17.031 0.316 9.351 1.00 86.50 322 ASN A CA 1
ATOM 2513 C C . ASN A 1 322 ? 18.439 0.238 8.735 1.00 86.50 322 ASN A C 1
ATOM 2515 O O . ASN A 1 322 ? 18.808 1.045 7.877 1.00 86.50 322 ASN A O 1
ATOM 2519 N N . ASN A 1 323 ? 19.246 -0.731 9.172 1.00 86.25 323 ASN A N 1
ATOM 2520 C CA . ASN A 1 323 ? 20.603 -0.937 8.673 1.00 86.25 323 ASN A CA 1
ATOM 2521 C C . ASN A 1 323 ? 20.746 -2.263 7.927 1.00 86.25 323 ASN A C 1
ATOM 2523 O O . ASN A 1 323 ? 20.063 -3.248 8.202 1.00 86.25 323 ASN A O 1
ATOM 2527 N N . ILE A 1 324 ? 21.702 -2.278 7.000 1.00 87.88 324 ILE A N 1
ATOM 2528 C CA . ILE A 1 324 ? 22.182 -3.509 6.380 1.00 87.88 324 ILE A CA 1
ATOM 2529 C C . ILE A 1 324 ? 23.247 -4.120 7.284 1.00 87.88 324 ILE A C 1
ATOM 2531 O O . ILE A 1 324 ? 24.184 -3.442 7.719 1.00 87.88 324 ILE A O 1
ATOM 2535 N N . GLU A 1 325 ? 23.102 -5.413 7.533 1.00 84.69 325 GLU A N 1
ATOM 2536 C CA . GLU A 1 325 ? 24.000 -6.188 8.371 1.00 84.69 325 GLU A CA 1
ATOM 2537 C C . GLU A 1 325 ? 24.566 -7.359 7.587 1.00 84.69 325 GLU A C 1
ATOM 2539 O O . GLU A 1 325 ? 23.868 -7.997 6.800 1.00 84.69 325 GLU A O 1
ATOM 2544 N N . LEU A 1 326 ? 25.842 -7.645 7.821 1.00 81.06 326 LEU A N 1
ATOM 2545 C CA . LEU A 1 326 ? 26.526 -8.810 7.286 1.00 81.06 326 LEU A CA 1
ATOM 2546 C C . LEU A 1 326 ? 27.004 -9.658 8.464 1.00 81.06 326 LEU A C 1
ATOM 2548 O O . LEU A 1 326 ? 27.732 -9.165 9.327 1.00 81.06 326 LEU A O 1
ATOM 2552 N N . HIS A 1 327 ? 26.575 -10.921 8.515 1.00 77.25 327 HIS A N 1
ATOM 2553 C CA . HIS A 1 327 ? 26.827 -11.823 9.649 1.00 77.25 327 HIS A CA 1
ATOM 2554 C C . HIS A 1 327 ? 26.384 -11.214 10.994 1.00 77.25 327 HIS A C 1
ATOM 2556 O O . HIS A 1 327 ? 27.106 -11.295 11.985 1.00 77.25 327 HIS A O 1
ATOM 2562 N N . GLY A 1 328 ? 25.235 -10.529 11.006 1.00 72.00 328 GLY A N 1
ATOM 2563 C CA . GLY A 1 328 ? 24.682 -9.881 12.204 1.00 72.00 328 GLY A CA 1
ATOM 2564 C C . GLY A 1 328 ? 25.421 -8.620 12.666 1.00 72.00 328 GLY A C 1
ATOM 2565 O O . GLY A 1 328 ? 25.089 -8.072 13.709 1.00 72.00 328 GLY A O 1
ATOM 2566 N N . ASN A 1 329 ? 26.415 -8.139 11.912 1.00 74.31 329 ASN A N 1
ATOM 2567 C CA . ASN A 1 329 ? 27.151 -6.923 12.242 1.00 74.31 329 ASN A CA 1
ATOM 2568 C C . ASN A 1 329 ? 26.797 -5.799 11.271 1.00 74.31 329 ASN A C 1
ATOM 2570 O O . ASN A 1 329 ? 26.790 -6.000 10.053 1.00 74.31 329 ASN A O 1
ATOM 2574 N N . ARG A 1 330 ? 26.579 -4.591 11.799 1.00 79.25 330 ARG A N 1
ATOM 2575 C CA . ARG A 1 330 ? 26.425 -3.389 10.974 1.00 79.25 330 ARG A CA 1
ATOM 2576 C C . ARG A 1 330 ? 27.720 -3.129 10.214 1.00 79.25 330 ARG A C 1
ATOM 2578 O O . ARG A 1 330 ? 28.788 -3.018 10.813 1.00 79.25 330 ARG A O 1
ATOM 2585 N N . ARG A 1 331 ? 27.618 -2.986 8.895 1.00 73.19 331 ARG A N 1
ATOM 2586 C CA . ARG A 1 331 ? 28.764 -2.703 8.026 1.00 73.19 331 ARG A CA 1
ATOM 2587 C C . ARG A 1 331 ? 28.501 -1.450 7.207 1.00 73.19 331 ARG A C 1
ATOM 2589 O O . ARG A 1 331 ? 27.422 -1.266 6.647 1.00 73.19 331 ARG A O 1
ATOM 2596 N N . GLY A 1 332 ? 29.494 -0.567 7.147 1.00 67.69 332 GLY A N 1
ATOM 2597 C CA . GLY A 1 332 ? 29.431 0.611 6.289 1.00 67.69 332 GLY A CA 1
ATOM 2598 C C . GLY A 1 332 ? 29.454 0.216 4.810 1.00 67.69 332 GLY A C 1
ATOM 2599 O O . GLY A 1 332 ? 30.052 -0.788 4.432 1.00 67.69 332 GLY A O 1
ATOM 2600 N N . ARG A 1 333 ? 28.855 1.039 3.942 1.00 65.06 333 ARG A N 1
ATOM 2601 C CA . ARG A 1 333 ? 28.825 0.791 2.485 1.00 65.06 333 ARG A CA 1
ATOM 2602 C C . ARG A 1 333 ? 30.226 0.644 1.874 1.00 65.06 333 ARG A C 1
ATOM 2604 O O . ARG A 1 333 ? 30.441 -0.213 1.023 1.00 65.06 333 ARG A O 1
ATOM 2611 N N . GLY A 1 334 ? 31.175 1.463 2.332 1.00 65.69 334 GLY A N 1
ATOM 2612 C CA . GLY A 1 334 ? 32.578 1.374 1.919 1.00 65.69 334 GLY A CA 1
ATOM 2613 C C . GLY A 1 334 ? 33.280 0.113 2.429 1.00 65.69 334 GLY A C 1
ATOM 2614 O O . GLY A 1 334 ? 34.081 -0.458 1.697 1.00 65.69 334 GLY A O 1
ATOM 2615 N N . ASP A 1 335 ? 32.923 -0.345 3.634 1.00 74.06 335 ASP A N 1
ATOM 2616 C CA . ASP A 1 335 ? 33.482 -1.547 4.263 1.00 74.06 335 ASP A CA 1
ATOM 2617 C C . ASP A 1 335 ? 33.064 -2.804 3.492 1.00 74.06 335 ASP A C 1
ATOM 2619 O O . ASP A 1 335 ? 33.917 -3.571 3.073 1.00 74.06 335 ASP A O 1
ATOM 2623 N N . LEU A 1 336 ? 31.775 -2.943 3.151 1.00 81.69 336 LEU A N 1
ATOM 2624 C CA . LEU A 1 336 ? 31.274 -4.069 2.347 1.00 81.69 336 LEU A CA 1
ATOM 2625 C C . LEU A 1 336 ? 31.985 -4.173 0.989 1.00 81.69 336 LEU A C 1
ATOM 2627 O O . LEU A 1 336 ? 32.428 -5.244 0.578 1.00 81.69 336 LEU A O 1
ATOM 2631 N N . ARG A 1 337 ? 32.153 -3.053 0.281 1.00 85.56 337 ARG A N 1
ATOM 2632 C CA . ARG A 1 337 ? 32.867 -3.070 -1.004 1.00 85.56 337 ARG A CA 1
ATOM 2633 C C . ARG A 1 337 ? 34.329 -3.496 -0.840 1.00 85.56 337 ARG A C 1
ATOM 2635 O O . ARG A 1 337 ? 34.855 -4.192 -1.705 1.00 85.56 337 ARG A O 1
ATOM 2642 N N . LEU A 1 338 ? 34.974 -3.073 0.248 1.00 76.31 338 LEU A N 1
ATOM 2643 C CA . LEU A 1 338 ? 36.350 -3.443 0.560 1.00 76.31 338 LEU A CA 1
ATOM 2644 C C . LEU A 1 338 ? 36.462 -4.929 0.932 1.00 76.31 338 LEU A C 1
ATOM 2646 O O . LEU A 1 338 ? 37.359 -5.594 0.427 1.00 76.31 338 LEU A O 1
ATOM 2650 N N . THR A 1 339 ? 35.522 -5.470 1.712 1.00 75.81 339 THR A N 1
ATOM 2651 C CA . THR A 1 339 ? 35.441 -6.902 2.046 1.00 75.81 339 THR A CA 1
ATOM 2652 C C . THR A 1 339 ? 35.317 -7.767 0.788 1.00 75.81 339 THR A C 1
ATOM 2654 O O . THR A 1 339 ? 36.037 -8.751 0.651 1.00 75.81 339 THR A O 1
ATOM 2657 N N . LEU A 1 340 ? 34.473 -7.385 -0.184 1.00 80.06 340 LEU A N 1
ATOM 2658 C CA . LEU A 1 340 ? 34.379 -8.098 -1.471 1.00 80.06 340 LEU A CA 1
ATOM 2659 C C . LEU A 1 340 ? 35.716 -8.134 -2.217 1.00 80.06 340 LEU A C 1
ATOM 2661 O O . LEU A 1 340 ? 36.065 -9.156 -2.806 1.00 80.06 340 LEU A O 1
ATOM 2665 N N . ALA A 1 341 ? 36.463 -7.031 -2.191 1.00 72.75 341 ALA A N 1
ATOM 2666 C CA . ALA A 1 341 ? 37.736 -6.926 -2.888 1.00 72.75 341 ALA A CA 1
ATOM 2667 C C . ALA A 1 341 ? 38.867 -7.694 -2.182 1.00 72.75 341 ALA A C 1
ATOM 2669 O O . ALA A 1 341 ? 39.603 -8.412 -2.855 1.00 72.75 341 ALA A O 1
ATOM 2670 N N . LEU A 1 342 ? 39.008 -7.548 -0.860 1.00 63.94 342 LEU A N 1
ATOM 2671 C CA . LEU A 1 342 ? 40.108 -8.132 -0.084 1.00 63.94 342 LEU A CA 1
ATOM 2672 C C . LEU A 1 342 ? 39.929 -9.632 0.162 1.00 63.94 342 LEU A C 1
ATOM 2674 O O . LEU A 1 342 ? 40.868 -10.395 -0.049 1.00 63.94 342 LEU A O 1
ATOM 2678 N N . ASP A 1 343 ? 38.729 -10.054 0.557 1.00 72.44 343 ASP A N 1
ATOM 2679 C CA . ASP A 1 343 ? 38.504 -11.424 1.035 1.00 72.44 343 ASP A CA 1
ATOM 2680 C C . ASP A 1 343 ? 38.068 -12.360 -0.100 1.00 72.44 343 ASP A C 1
ATOM 2682 O O . ASP A 1 343 ? 38.276 -13.571 -0.033 1.00 72.44 343 ASP A O 1
ATOM 2686 N N . TYR A 1 344 ? 37.472 -11.799 -1.160 1.00 74.25 344 TYR A N 1
ATOM 2687 C CA . TYR A 1 344 ? 36.864 -12.566 -2.253 1.00 74.25 344 TYR A CA 1
ATOM 2688 C C . TYR A 1 344 ? 37.381 -12.188 -3.649 1.00 74.25 344 TYR A C 1
ATOM 2690 O O . TYR A 1 344 ? 36.916 -12.748 -4.642 1.00 74.25 344 TYR A O 1
ATOM 2698 N N . GLY A 1 345 ? 38.319 -11.238 -3.758 1.00 64.06 345 GLY A N 1
ATOM 2699 C CA . GLY A 1 345 ? 38.904 -10.819 -5.039 1.00 64.06 345 GLY A CA 1
ATOM 2700 C C . GLY A 1 345 ? 37.908 -10.182 -6.021 1.00 64.06 345 GLY A C 1
ATOM 2701 O O . GLY A 1 345 ? 38.180 -10.102 -7.220 1.00 64.06 345 GLY A O 1
ATOM 2702 N N . LEU A 1 346 ? 36.738 -9.740 -5.547 1.00 74.38 346 LEU A N 1
ATOM 2703 C CA . LEU A 1 346 ? 35.655 -9.218 -6.378 1.00 74.38 346 LEU A CA 1
ATOM 2704 C C . LEU A 1 346 ? 35.705 -7.695 -6.476 1.00 74.38 346 LEU A C 1
ATOM 2706 O O . LEU A 1 346 ? 35.331 -6.966 -5.558 1.00 74.38 346 LEU A O 1
ATOM 2710 N N . SER A 1 347 ? 36.093 -7.204 -7.653 1.00 77.25 347 SER A N 1
ATOM 2711 C CA . SER A 1 347 ? 36.042 -5.776 -7.965 1.00 77.25 347 SER A CA 1
ATOM 2712 C C . SER A 1 347 ? 34.640 -5.354 -8.416 1.00 77.25 347 SER A C 1
ATOM 2714 O O . SER A 1 347 ? 34.167 -5.693 -9.511 1.00 77.25 347 SER A O 1
ATOM 2716 N N . VAL A 1 348 ? 33.974 -4.583 -7.556 1.00 78.06 348 VAL A N 1
ATOM 2717 C CA . VAL A 1 348 ? 32.627 -4.049 -7.777 1.00 78.06 348 VAL A CA 1
ATOM 2718 C C . VAL A 1 348 ? 32.669 -2.519 -7.691 1.00 78.06 348 VAL A C 1
ATOM 2720 O O . VAL A 1 348 ? 33.353 -1.939 -6.837 1.00 78.06 348 VAL A O 1
ATOM 2723 N N . SER A 1 349 ? 31.962 -1.842 -8.603 1.00 85.38 349 SER A N 1
ATOM 2724 C CA . SER A 1 349 ? 31.811 -0.382 -8.549 1.00 85.38 349 SER A CA 1
ATOM 2725 C C . SER A 1 349 ? 31.018 0.017 -7.297 1.00 85.38 349 SER A C 1
ATOM 2727 O O . SER A 1 349 ? 30.316 -0.804 -6.708 1.00 85.38 349 SER A O 1
ATOM 2729 N N . VAL A 1 350 ? 31.119 1.276 -6.866 1.00 80.25 350 VAL A N 1
ATOM 2730 C CA . VAL A 1 350 ? 30.344 1.755 -5.708 1.00 80.25 350 VAL A CA 1
ATOM 2731 C C . VAL A 1 350 ? 28.839 1.620 -5.969 1.00 80.25 350 VAL A C 1
ATOM 2733 O O . VAL A 1 350 ? 28.133 1.059 -5.138 1.00 80.25 350 VAL A O 1
ATOM 2736 N N . ALA A 1 351 ? 28.369 2.047 -7.145 1.00 86.62 351 ALA A N 1
ATOM 2737 C CA . ALA A 1 351 ? 26.958 1.980 -7.523 1.00 86.62 351 ALA A CA 1
ATOM 2738 C C . ALA A 1 351 ? 26.428 0.535 -7.584 1.00 86.62 351 ALA A C 1
ATOM 2740 O O . ALA A 1 351 ? 25.381 0.241 -7.007 1.00 86.62 351 ALA A O 1
ATOM 2741 N N . ASP A 1 352 ? 27.174 -0.381 -8.210 1.00 87.00 352 ASP A N 1
ATOM 2742 C CA . ASP A 1 352 ? 26.784 -1.792 -8.302 1.00 87.00 352 ASP A CA 1
ATOM 2743 C C . ASP A 1 352 ? 26.766 -2.435 -6.917 1.00 87.00 352 ASP A C 1
ATOM 2745 O O . ASP A 1 352 ? 25.827 -3.152 -6.583 1.00 87.00 352 ASP A O 1
ATOM 2749 N N . CYS A 1 353 ? 27.784 -2.160 -6.094 1.00 85.25 353 CYS A N 1
ATOM 2750 C CA . CYS A 1 353 ? 27.859 -2.686 -4.738 1.00 85.25 353 CYS A CA 1
ATOM 2751 C C . CYS A 1 353 ? 26.644 -2.231 -3.929 1.00 85.25 353 CYS A C 1
ATOM 2753 O O . CYS A 1 353 ? 26.010 -3.056 -3.282 1.00 85.25 353 CYS A O 1
ATOM 2755 N N . GLU A 1 354 ? 26.271 -0.951 -3.998 1.00 87.38 354 GLU A N 1
ATOM 2756 C CA . GLU A 1 354 ? 25.086 -0.444 -3.308 1.00 87.38 354 GLU A CA 1
ATOM 2757 C C . GLU A 1 354 ? 23.789 -1.085 -3.805 1.00 87.38 354 GLU A C 1
ATOM 2759 O O . GLU A 1 354 ? 22.963 -1.485 -2.986 1.00 87.38 354 GLU A O 1
ATOM 2764 N N . ALA A 1 355 ? 23.597 -1.194 -5.121 1.00 87.44 355 ALA A N 1
ATOM 2765 C CA . ALA A 1 355 ? 22.390 -1.780 -5.699 1.00 87.44 355 ALA A CA 1
ATOM 2766 C C . ALA A 1 355 ? 22.254 -3.269 -5.342 1.00 87.44 355 ALA A C 1
ATOM 2768 O O . ALA A 1 355 ? 21.185 -3.713 -4.916 1.00 87.44 355 ALA A O 1
ATOM 2769 N N . ILE A 1 356 ? 23.347 -4.027 -5.469 1.00 88.50 356 ILE A N 1
ATOM 2770 C CA . ILE A 1 356 ? 23.402 -5.458 -5.161 1.00 88.50 356 ILE A CA 1
ATOM 2771 C C . ILE A 1 356 ? 23.160 -5.686 -3.667 1.00 88.50 356 ILE A C 1
ATOM 2773 O O . ILE A 1 356 ? 22.279 -6.463 -3.310 1.00 88.50 356 ILE A O 1
ATOM 2777 N N . VAL A 1 357 ? 23.897 -4.988 -2.798 1.00 87.62 357 VAL A N 1
ATOM 2778 C CA . VAL A 1 357 ? 23.794 -5.130 -1.338 1.00 87.62 357 VAL A CA 1
ATOM 2779 C C . VAL A 1 357 ? 22.395 -4.745 -0.857 1.00 87.62 357 VAL A C 1
ATOM 2781 O O . VAL A 1 357 ? 21.792 -5.502 -0.105 1.00 87.62 357 VAL A O 1
ATOM 2784 N N . LYS A 1 358 ? 21.825 -3.624 -1.324 1.00 89.19 358 LYS A N 1
ATOM 2785 C CA . LYS A 1 358 ? 20.449 -3.236 -0.964 1.00 89.19 358 LYS A CA 1
ATOM 2786 C C . LYS A 1 358 ? 19.433 -4.291 -1.392 1.00 89.19 358 LYS A C 1
ATOM 2788 O O . LYS A 1 358 ? 18.570 -4.651 -0.601 1.00 89.19 358 LYS A O 1
ATOM 2793 N N . ARG A 1 359 ? 19.541 -4.810 -2.620 1.00 87.44 359 ARG A N 1
ATOM 2794 C CA . ARG A 1 359 ? 18.635 -5.851 -3.124 1.00 87.44 359 ARG A CA 1
ATOM 2795 C C . ARG A 1 359 ? 18.746 -7.140 -2.310 1.00 87.44 359 ARG A C 1
ATOM 2797 O O . ARG A 1 359 ? 17.726 -7.665 -1.882 1.00 87.44 359 ARG A O 1
ATOM 2804 N N . LEU A 1 360 ? 19.964 -7.629 -2.082 1.00 85.62 360 LEU A N 1
ATOM 2805 C CA . LEU A 1 360 ? 20.201 -8.854 -1.317 1.00 85.62 360 LEU A CA 1
ATOM 2806 C C . LEU A 1 360 ? 19.744 -8.713 0.141 1.00 85.62 360 LEU A C 1
ATOM 2808 O O . LEU A 1 360 ? 19.087 -9.612 0.653 1.00 85.62 360 LEU A O 1
ATOM 2812 N N . ALA A 1 361 ? 20.027 -7.578 0.785 1.00 84.38 361 ALA A N 1
ATOM 2813 C CA . ALA A 1 361 ? 19.602 -7.322 2.157 1.00 84.38 361 ALA A CA 1
ATOM 2814 C C . ALA A 1 361 ? 18.073 -7.238 2.271 1.00 84.38 361 ALA A C 1
ATOM 2816 O O . ALA A 1 361 ? 17.500 -7.867 3.154 1.00 84.38 361 ALA A O 1
ATOM 2817 N N . ASN A 1 362 ? 17.404 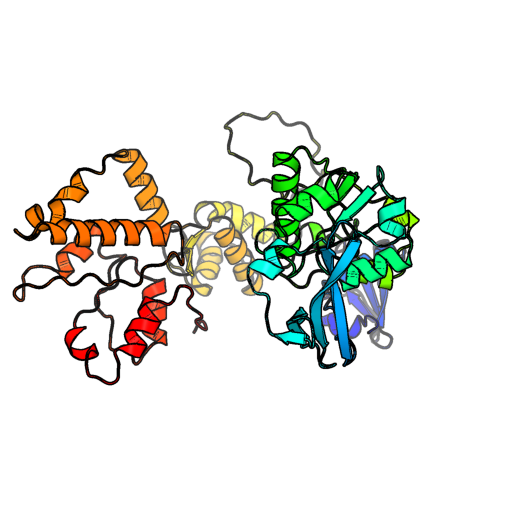-6.521 1.359 1.00 86.06 362 ASN A N 1
ATOM 2818 C CA . ASN A 1 362 ? 15.942 -6.405 1.360 1.00 86.06 362 ASN A CA 1
ATOM 2819 C C . ASN A 1 362 ? 15.252 -7.754 1.111 1.00 86.06 362 ASN A C 1
ATOM 2821 O O . ASN A 1 362 ? 14.206 -8.023 1.701 1.00 86.06 362 ASN A O 1
ATOM 2825 N N . ASN A 1 363 ? 15.852 -8.625 0.293 1.00 84.62 363 ASN A N 1
ATOM 2826 C CA . ASN A 1 363 ? 15.370 -9.995 0.098 1.00 84.62 363 ASN A CA 1
ATOM 2827 C C . ASN A 1 363 ? 15.477 -10.859 1.370 1.00 84.62 363 ASN A C 1
ATOM 2829 O O . ASN A 1 363 ? 14.807 -11.881 1.468 1.00 84.62 363 ASN A O 1
ATOM 2833 N N . ASN A 1 364 ? 16.310 -10.462 2.333 1.00 83.69 364 ASN A N 1
ATOM 2834 C CA . ASN A 1 364 ? 16.520 -11.142 3.609 1.00 83.69 364 ASN A CA 1
ATOM 2835 C C . ASN A 1 364 ? 16.269 -10.164 4.770 1.00 83.69 364 ASN A C 1
ATOM 2837 O O . ASN A 1 364 ? 17.130 -9.899 5.613 1.00 83.69 364 ASN A O 1
ATOM 2841 N N . THR A 1 365 ? 15.084 -9.559 4.752 1.00 89.38 365 THR A N 1
ATOM 2842 C CA . THR A 1 365 ? 14.638 -8.616 5.777 1.00 89.38 365 THR A CA 1
ATOM 2843 C C . THR A 1 365 ? 14.240 -9.357 7.050 1.00 89.38 365 THR A C 1
ATOM 2845 O O . THR A 1 365 ? 13.649 -10.432 6.981 1.00 89.38 365 THR A O 1
ATOM 2848 N N . TYR A 1 366 ? 14.542 -8.779 8.211 1.00 89.62 366 TYR A N 1
ATOM 2849 C CA . TYR A 1 366 ? 14.162 -9.348 9.498 1.00 89.62 366 TYR A CA 1
ATOM 2850 C C . TYR A 1 366 ? 13.995 -8.282 10.581 1.00 89.62 366 TYR A C 1
ATOM 2852 O O . TYR A 1 366 ? 14.561 -7.189 10.492 1.00 89.62 366 TYR A O 1
ATOM 2860 N N . HIS A 1 367 ? 13.255 -8.625 11.634 1.00 93.75 367 HIS A N 1
ATOM 2861 C CA . HIS A 1 367 ? 13.169 -7.820 12.845 1.00 93.75 367 HIS A CA 1
ATOM 2862 C C . HIS A 1 367 ? 13.765 -8.612 14.023 1.00 93.75 367 HIS A C 1
ATOM 2864 O O . HIS A 1 367 ? 13.172 -9.614 14.426 1.00 93.75 367 HIS A O 1
ATOM 2870 N N . PRO A 1 368 ? 14.892 -8.182 14.625 1.00 91.19 368 PRO A N 1
ATOM 2871 C CA . PRO A 1 368 ? 15.624 -8.980 15.618 1.00 91.19 368 PRO A CA 1
ATOM 2872 C C . PRO A 1 368 ? 14.777 -9.339 16.845 1.00 91.19 368 PRO A C 1
ATOM 2874 O O . PRO A 1 368 ? 14.824 -10.464 17.330 1.00 91.19 368 PRO A O 1
ATOM 2877 N N . VAL A 1 369 ? 13.947 -8.402 17.309 1.00 94.94 369 VAL A N 1
ATOM 2878 C CA . VAL A 1 369 ? 13.037 -8.640 18.440 1.00 94.94 369 VAL A CA 1
ATOM 2879 C C . VAL A 1 369 ? 11.908 -9.607 18.070 1.00 94.94 369 VAL A C 1
ATOM 2881 O O . VAL A 1 369 ? 11.490 -10.388 18.916 1.00 94.94 369 VAL A O 1
ATOM 2884 N N . ALA A 1 370 ? 11.424 -9.590 16.821 1.00 95.31 370 ALA A N 1
ATOM 2885 C CA . ALA A 1 370 ? 10.350 -10.487 16.398 1.00 95.31 370 ALA A CA 1
ATOM 2886 C C . ALA A 1 370 ? 10.870 -11.927 16.328 1.00 95.31 370 ALA A C 1
ATOM 2888 O O . ALA A 1 370 ? 10.277 -12.807 16.937 1.00 95.31 370 ALA A O 1
ATOM 2889 N N . GLU A 1 371 ? 12.041 -12.142 15.709 1.00 93.06 371 GLU A N 1
ATOM 2890 C CA . GLU A 1 371 ? 12.690 -13.463 15.673 1.00 93.06 371 GLU A CA 1
ATOM 2891 C C . GLU A 1 371 ? 12.979 -14.003 17.081 1.00 93.06 371 GLU A C 1
ATOM 2893 O O . GLU A 1 371 ? 12.791 -15.191 17.344 1.00 93.06 371 GLU A O 1
ATOM 2898 N N . TYR A 1 372 ? 13.407 -13.136 18.004 1.00 94.62 372 TYR A N 1
ATOM 2899 C CA . TYR A 1 372 ? 13.595 -13.505 19.406 1.00 94.62 372 TYR A CA 1
ATOM 2900 C C . TYR A 1 372 ? 12.282 -13.919 20.080 1.00 94.62 372 TYR A C 1
ATOM 2902 O O . TYR A 1 372 ? 12.235 -14.958 20.733 1.00 94.62 372 TYR A O 1
ATOM 2910 N N . LEU A 1 373 ? 11.213 -13.137 19.910 1.00 93.75 373 LEU A N 1
ATOM 2911 C CA . LEU A 1 373 ? 9.902 -13.440 20.486 1.00 93.75 373 LEU A CA 1
ATOM 2912 C C . LEU A 1 373 ? 9.309 -14.734 19.913 1.00 93.75 373 LEU A C 1
ATOM 2914 O O . LEU A 1 373 ? 8.793 -15.545 20.682 1.00 93.75 373 LEU A O 1
ATOM 2918 N N . ASP A 1 374 ? 9.445 -14.964 18.605 1.00 92.62 374 ASP A N 1
ATOM 2919 C CA . ASP A 1 374 ? 9.021 -16.204 17.947 1.00 92.62 374 ASP A CA 1
ATOM 2920 C C . ASP A 1 374 ? 9.803 -17.412 18.482 1.00 92.62 374 ASP A C 1
ATOM 2922 O O . ASP A 1 374 ? 9.213 -18.444 18.805 1.00 92.62 374 ASP A O 1
ATOM 2926 N N . SER A 1 375 ? 11.123 -17.276 18.654 1.00 93.00 375 SER A N 1
ATOM 2927 C CA . SER A 1 375 ? 11.974 -18.305 19.267 1.00 93.00 375 SER A CA 1
ATOM 2928 C C . SER A 1 375 ? 11.562 -18.610 20.714 1.00 93.00 375 SER A C 1
ATOM 2930 O O . SER A 1 375 ? 11.444 -19.774 21.109 1.00 93.00 375 SER A O 1
ATOM 2932 N N . CYS A 1 376 ? 11.261 -17.576 21.504 1.00 90.81 376 CYS A N 1
ATOM 2933 C CA . CYS A 1 376 ? 10.750 -17.727 22.865 1.00 90.81 376 CYS A CA 1
ATOM 2934 C C . CYS A 1 376 ? 9.404 -18.463 22.891 1.00 90.81 376 CYS A C 1
ATOM 2936 O O . CYS A 1 376 ? 9.231 -19.374 23.702 1.00 90.81 376 CYS A O 1
ATOM 2938 N N . ALA A 1 377 ? 8.471 -18.116 21.999 1.00 90.00 377 ALA A N 1
ATOM 2939 C CA . ALA A 1 377 ? 7.167 -18.772 21.902 1.00 90.00 377 ALA A CA 1
ATOM 2940 C C . ALA A 1 377 ? 7.301 -20.256 21.522 1.00 90.00 377 ALA A C 1
ATOM 2942 O O . ALA A 1 377 ? 6.647 -21.111 22.119 1.00 90.00 377 ALA A O 1
ATOM 2943 N N . GLN A 1 378 ? 8.200 -20.579 20.586 1.00 91.50 378 GLN A N 1
ATOM 2944 C CA . GLN A 1 378 ? 8.505 -21.963 20.209 1.00 91.50 378 GLN A CA 1
ATOM 2945 C C . GLN A 1 378 ? 9.136 -22.757 21.362 1.00 91.50 378 GLN A C 1
ATOM 2947 O O . GLN A 1 378 ? 8.816 -23.929 21.547 1.00 91.50 378 GLN A O 1
ATOM 2952 N N . THR A 1 379 ? 10.011 -22.126 22.147 1.00 93.62 379 THR A N 1
ATOM 2953 C CA . THR A 1 379 ? 10.764 -22.789 23.226 1.00 93.62 379 THR A CA 1
ATOM 2954 C C . THR A 1 379 ? 9.931 -22.989 24.493 1.00 93.62 379 THR A C 1
ATOM 2956 O O . THR A 1 379 ? 10.047 -24.018 25.157 1.00 93.62 379 THR A O 1
ATOM 2959 N N . HIS A 1 380 ? 9.101 -22.008 24.853 1.00 87.50 380 HIS A N 1
ATOM 2960 C CA . HIS A 1 380 ? 8.423 -21.954 26.153 1.00 87.50 380 HIS A CA 1
ATOM 2961 C C . HIS A 1 380 ? 6.898 -22.141 26.074 1.00 87.50 380 HIS A C 1
ATOM 2963 O O . HIS A 1 380 ? 6.248 -22.304 27.108 1.00 87.50 380 HIS A O 1
ATOM 2969 N N . GLY A 1 381 ? 6.320 -22.168 24.870 1.00 84.25 381 GLY A N 1
ATOM 2970 C CA . GLY A 1 381 ? 4.887 -22.351 24.648 1.00 84.25 381 GLY A CA 1
ATOM 2971 C C . GLY A 1 381 ? 4.040 -21.115 24.979 1.00 84.25 381 GLY A C 1
ATOM 2972 O O . GLY A 1 381 ? 4.541 -20.008 25.153 1.00 84.25 381 GLY A O 1
ATOM 2973 N N . ASN A 1 382 ? 2.720 -21.311 25.077 1.00 79.81 382 ASN A N 1
ATOM 2974 C CA . ASN A 1 382 ? 1.724 -20.226 25.145 1.00 79.81 382 ASN A CA 1
ATOM 2975 C C . ASN A 1 382 ? 1.272 -19.856 26.574 1.00 79.81 382 ASN A C 1
ATOM 2977 O O . ASN A 1 382 ? 0.211 -19.257 26.761 1.00 79.81 382 ASN A O 1
ATOM 2981 N N . GLY A 1 383 ? 2.023 -20.247 27.606 1.00 83.81 383 GLY A N 1
ATOM 2982 C CA . GLY A 1 383 ? 1.647 -19.978 28.995 1.00 83.81 383 GLY A CA 1
ATOM 2983 C C . GLY A 1 383 ? 1.794 -18.497 29.362 1.00 83.81 383 GLY A C 1
ATOM 2984 O O . GLY A 1 383 ? 2.895 -17.963 29.329 1.00 83.81 383 GLY A O 1
ATOM 2985 N N . SER A 1 384 ? 0.706 -17.836 29.776 1.00 86.00 384 SER A N 1
ATOM 2986 C CA . SER A 1 384 ? 0.727 -16.411 30.161 1.00 86.00 384 SER A CA 1
ATOM 2987 C C . SER A 1 384 ? 0.635 -16.147 31.667 1.00 86.00 384 SER A C 1
ATOM 2989 O O . SER A 1 384 ? 0.646 -14.987 32.074 1.00 86.00 384 SER A O 1
ATOM 2991 N N . ALA A 1 385 ? 0.516 -17.192 32.494 1.00 87.94 385 ALA A N 1
ATOM 2992 C CA . ALA A 1 385 ? 0.266 -17.070 33.937 1.00 87.94 385 ALA A CA 1
ATOM 2993 C C . ALA A 1 385 ? 1.368 -16.291 34.676 1.00 87.94 385 ALA A C 1
ATOM 2995 O O . ALA A 1 385 ? 1.092 -15.578 35.637 1.00 87.94 385 ALA A O 1
ATOM 2996 N N . ILE A 1 386 ? 2.607 -16.354 34.174 1.00 88.06 386 ILE A N 1
ATOM 2997 C CA . ILE A 1 386 ? 3.744 -15.594 34.713 1.00 88.06 386 ILE A CA 1
ATOM 2998 C C . ILE A 1 386 ? 3.496 -14.078 34.715 1.00 88.06 386 ILE A C 1
ATOM 3000 O O . ILE A 1 386 ? 4.084 -13.366 35.517 1.00 88.06 386 ILE A O 1
ATOM 3004 N N . LEU A 1 387 ? 2.612 -13.568 33.848 1.00 90.94 387 LEU A N 1
ATOM 3005 C CA . LEU A 1 387 ? 2.322 -12.138 33.748 1.00 90.94 387 LEU A CA 1
ATOM 3006 C C . LEU A 1 387 ? 1.347 -11.630 34.822 1.00 90.94 387 LEU A C 1
ATOM 3008 O O . LEU A 1 387 ? 1.212 -10.416 34.974 1.00 90.94 387 LEU A O 1
ATOM 3012 N N . ASP A 1 388 ? 0.638 -12.513 35.529 1.00 91.31 388 ASP A N 1
ATOM 3013 C CA . ASP A 1 388 ? -0.506 -12.121 36.361 1.00 91.31 388 ASP A CA 1
ATOM 3014 C C . ASP A 1 388 ? -0.106 -11.455 37.684 1.00 91.31 388 ASP A C 1
ATOM 3016 O O . ASP A 1 388 ? -0.860 -10.624 38.186 1.00 91.31 388 ASP A O 1
ATOM 3020 N N . ASN A 1 389 ? 1.089 -11.751 38.213 1.00 93.56 389 ASN A N 1
ATOM 3021 C CA . ASN A 1 389 ? 1.540 -11.279 39.531 1.00 93.56 389 ASN A CA 1
ATOM 3022 C C . ASN A 1 389 ? 2.914 -10.584 39.525 1.00 93.56 389 ASN A C 1
ATOM 3024 O O . ASN A 1 389 ? 3.505 -10.372 40.585 1.00 93.56 389 ASN A O 1
ATOM 3028 N N . LEU A 1 390 ? 3.429 -10.186 38.355 1.00 91.94 390 LEU A N 1
ATOM 3029 C CA . LEU A 1 390 ? 4.791 -9.646 38.211 1.00 91.94 390 LEU A CA 1
ATOM 3030 C C . LEU A 1 390 ? 5.097 -8.443 39.113 1.00 91.94 390 LEU A C 1
ATOM 3032 O O . LEU A 1 390 ? 6.199 -8.338 39.644 1.00 91.94 390 LEU A O 1
ATOM 3036 N N . ALA A 1 391 ? 4.156 -7.513 39.289 1.00 93.06 391 ALA A N 1
ATOM 3037 C CA . ALA A 1 391 ? 4.390 -6.331 40.117 1.00 93.06 391 ALA A CA 1
ATOM 3038 C C . ALA A 1 391 ? 4.475 -6.691 41.607 1.00 93.06 391 ALA A C 1
ATOM 3040 O O . ALA A 1 391 ? 5.242 -6.085 42.359 1.00 93.06 391 ALA A O 1
ATOM 3041 N N . THR A 1 392 ? 3.705 -7.690 42.029 1.00 93.88 392 THR A N 1
ATOM 3042 C CA . THR A 1 392 ? 3.763 -8.230 43.386 1.00 93.88 392 THR A CA 1
ATOM 3043 C C . THR A 1 392 ? 5.056 -9.007 43.613 1.00 93.88 392 THR A C 1
ATOM 3045 O O . THR A 1 392 ? 5.752 -8.738 44.588 1.00 93.88 392 THR A O 1
ATOM 3048 N N . GLU A 1 393 ? 5.415 -9.906 42.700 1.00 92.06 393 GLU A N 1
ATOM 3049 C CA . GLU A 1 393 ? 6.577 -10.790 42.844 1.00 92.06 393 GLU A CA 1
ATOM 3050 C C . GLU A 1 393 ? 7.914 -10.052 42.705 1.00 92.06 393 GLU A C 1
ATOM 3052 O O . GLU A 1 393 ? 8.833 -10.295 43.483 1.00 92.06 393 GLU A O 1
ATOM 3057 N N . LEU A 1 394 ? 8.028 -9.123 41.750 1.00 89.69 394 LEU A N 1
ATOM 3058 C CA . LEU A 1 394 ? 9.299 -8.459 41.441 1.00 89.69 394 LEU A CA 1
ATOM 3059 C C . LEU A 1 394 ? 9.497 -7.139 42.187 1.00 89.69 394 LEU A C 1
ATOM 3061 O O . LEU A 1 394 ? 10.625 -6.789 42.528 1.00 89.69 394 LEU A O 1
ATOM 3065 N N . PHE A 1 395 ? 8.417 -6.396 42.446 1.00 89.88 395 PHE A N 1
ATOM 3066 C CA . PHE A 1 395 ? 8.487 -5.075 43.083 1.00 89.88 395 PHE A CA 1
ATOM 3067 C C . PHE A 1 395 ? 7.861 -5.037 44.485 1.00 89.88 395 PHE A C 1
ATOM 3069 O O . PHE A 1 395 ? 7.841 -3.978 45.113 1.00 89.88 395 PHE A O 1
ATOM 3076 N N . GLY A 1 396 ? 7.346 -6.164 44.991 1.00 91.12 396 GLY A N 1
ATOM 3077 C CA . GLY A 1 396 ? 6.724 -6.251 46.317 1.00 91.12 396 GLY A CA 1
ATOM 3078 C C . GLY A 1 396 ? 5.393 -5.503 46.426 1.00 91.12 396 GLY A C 1
ATOM 3079 O O . GLY A 1 396 ? 4.944 -5.187 47.531 1.00 91.12 396 GLY A O 1
ATOM 3080 N N . SER A 1 397 ? 4.767 -5.168 45.295 1.00 92.38 397 SER A N 1
ATOM 3081 C CA . SER A 1 397 ? 3.580 -4.325 45.294 1.00 92.38 397 SER A CA 1
ATOM 3082 C C . SER A 1 397 ? 2.331 -5.064 45.772 1.00 92.38 397 SER A C 1
ATOM 3084 O O . SER A 1 397 ? 1.987 -6.123 45.255 1.00 92.38 397 SER A O 1
ATOM 3086 N N . GLN A 1 398 ? 1.615 -4.467 46.727 1.00 94.56 398 GLN A N 1
ATOM 3087 C CA . GLN A 1 398 ? 0.398 -5.039 47.322 1.00 94.56 398 GLN A CA 1
ATOM 3088 C C . GLN A 1 398 ? -0.896 -4.504 46.694 1.00 94.56 398 GLN A C 1
ATOM 3090 O O . GLN A 1 398 ? -1.989 -4.866 47.119 1.00 94.56 398 GLN A O 1
ATOM 3095 N N . VAL A 1 399 ? -0.794 -3.616 45.700 1.00 95.31 399 VAL A N 1
ATOM 3096 C CA . VAL A 1 399 ? -1.960 -3.028 45.031 1.00 95.31 399 VAL A CA 1
ATOM 3097 C C . VAL A 1 399 ? -2.273 -3.847 43.772 1.00 95.31 399 VAL A C 1
ATOM 3099 O O . VAL A 1 399 ? -1.478 -3.814 42.829 1.00 95.31 399 VAL A O 1
ATOM 3102 N N . PRO A 1 400 ? -3.429 -4.538 43.693 1.00 93.56 400 PRO A N 1
ATOM 3103 C CA . PRO A 1 400 ? -3.712 -5.472 42.597 1.00 93.56 400 PRO A CA 1
ATOM 3104 C C . PRO A 1 400 ? -3.649 -4.854 41.193 1.00 93.56 400 PRO A C 1
ATOM 3106 O O . PRO A 1 400 ? -3.212 -5.503 40.244 1.00 93.56 400 PRO A O 1
ATOM 3109 N N . ILE A 1 401 ? -4.033 -3.580 41.045 1.00 95.81 401 ILE A N 1
ATOM 3110 C CA . ILE A 1 401 ? -4.042 -2.902 39.740 1.00 95.81 401 ILE A CA 1
ATOM 3111 C C . ILE A 1 401 ? -2.635 -2.727 39.140 1.00 95.81 401 ILE A C 1
ATOM 3113 O O . ILE A 1 401 ? -2.495 -2.635 37.922 1.00 95.81 401 ILE A O 1
ATOM 3117 N N . HIS A 1 402 ? -1.577 -2.743 39.956 1.00 95.19 402 HIS A N 1
ATOM 3118 C CA . HIS A 1 402 ? -0.206 -2.601 39.459 1.00 95.19 402 HIS A CA 1
ATOM 3119 C C . HIS A 1 402 ? 0.229 -3.795 38.600 1.00 95.19 402 HIS A C 1
ATOM 3121 O O . HIS A 1 402 ? 0.942 -3.605 37.613 1.00 95.19 402 HIS A O 1
ATOM 3127 N N . ASN A 1 403 ? -0.262 -5.004 38.900 1.00 95.44 403 ASN A N 1
ATOM 3128 C CA . ASN A 1 403 ? -0.046 -6.173 38.044 1.00 95.44 403 ASN A CA 1
ATOM 3129 C C . ASN A 1 403 ? -0.674 -5.972 36.658 1.00 95.44 403 ASN A C 1
ATOM 3131 O O . ASN A 1 403 ? -0.051 -6.271 35.640 1.00 95.44 403 ASN A O 1
ATOM 3135 N N . VAL A 1 404 ? -1.872 -5.377 36.600 1.00 95.19 404 VAL A N 1
ATOM 3136 C CA . VAL A 1 404 ? -2.559 -5.068 35.336 1.00 95.19 404 VAL A CA 1
ATOM 3137 C C . VAL A 1 404 ? -1.762 -4.060 34.506 1.00 95.19 404 VAL A C 1
ATOM 3139 O O . VAL A 1 404 ? -1.630 -4.242 33.294 1.00 95.19 404 VAL A O 1
ATOM 3142 N N . PHE A 1 405 ? -1.208 -3.019 35.135 1.00 95.38 405 PHE A N 1
ATOM 3143 C CA . PHE A 1 405 ? -0.398 -2.011 34.444 1.00 95.38 405 PHE A CA 1
ATOM 3144 C C . PHE A 1 405 ? 0.870 -2.611 33.837 1.00 95.38 405 PHE A C 1
ATOM 3146 O O . PHE A 1 405 ? 1.147 -2.396 32.653 1.00 95.38 405 PHE A O 1
ATOM 3153 N N . LEU A 1 406 ? 1.608 -3.408 34.613 1.00 94.88 406 LEU A N 1
ATOM 3154 C CA . LEU A 1 406 ? 2.827 -4.049 34.133 1.00 94.88 406 LEU A CA 1
ATOM 3155 C C . LEU A 1 406 ? 2.517 -5.056 33.016 1.00 94.88 406 LEU A C 1
ATOM 3157 O O . LEU A 1 406 ? 3.109 -4.972 31.941 1.00 94.88 406 LEU A O 1
ATOM 3161 N N . LYS A 1 407 ? 1.510 -5.923 33.202 1.00 95.25 407 LYS A N 1
ATOM 3162 C CA . LYS A 1 407 ? 1.058 -6.880 32.180 1.00 95.25 407 LYS A CA 1
ATOM 3163 C C . LYS A 1 407 ? 0.675 -6.190 30.872 1.00 95.25 407 LYS A C 1
ATOM 3165 O O . LYS A 1 407 ? 1.150 -6.587 29.811 1.00 95.25 407 LYS A O 1
ATOM 3170 N N . LYS A 1 408 ? -0.150 -5.137 30.922 1.00 95.12 408 LYS A N 1
ATOM 3171 C CA . LYS A 1 408 ? -0.556 -4.391 29.718 1.00 95.12 408 LYS A CA 1
ATOM 3172 C C . LYS A 1 408 ? 0.625 -3.726 29.018 1.00 95.12 408 LYS A C 1
ATOM 3174 O O . LYS A 1 408 ? 0.648 -3.714 27.793 1.00 95.12 408 LYS A O 1
ATOM 3179 N N . THR A 1 409 ? 1.603 -3.229 29.771 1.00 95.19 409 THR A N 1
ATOM 3180 C CA . THR A 1 409 ? 2.819 -2.626 29.203 1.00 95.19 409 THR A CA 1
ATOM 3181 C C . THR A 1 409 ? 3.633 -3.656 28.424 1.00 95.19 409 THR A C 1
ATOM 3183 O O . THR A 1 409 ? 4.035 -3.390 27.296 1.00 95.19 409 THR A O 1
ATOM 3186 N N . LEU A 1 410 ? 3.816 -4.858 28.979 1.00 95.12 410 LEU A N 1
ATOM 3187 C CA . LEU A 1 410 ? 4.544 -5.940 28.308 1.00 95.12 410 LEU A CA 1
ATOM 3188 C C . LEU A 1 410 ? 3.801 -6.458 27.070 1.00 95.12 410 LEU A C 1
ATOM 3190 O O . LEU A 1 410 ? 4.408 -6.642 26.018 1.00 95.12 410 LEU A O 1
ATOM 3194 N N . VAL A 1 411 ? 2.477 -6.620 27.161 1.00 94.62 411 VAL A N 1
ATOM 3195 C CA . VAL A 1 411 ? 1.641 -6.990 26.007 1.00 94.62 411 VAL A CA 1
ATOM 3196 C C . VAL A 1 411 ? 1.728 -5.928 24.909 1.00 94.62 411 VAL A C 1
ATOM 3198 O O . VAL A 1 411 ? 1.890 -6.272 23.742 1.00 94.62 411 VAL A O 1
ATOM 3201 N N . ALA A 1 412 ? 1.673 -4.643 25.266 1.00 95.00 412 ALA A N 1
ATOM 3202 C CA . ALA A 1 412 ? 1.816 -3.544 24.317 1.00 95.00 412 ALA A CA 1
ATOM 3203 C C . ALA A 1 412 ? 3.206 -3.519 23.658 1.00 95.00 412 ALA A C 1
ATOM 3205 O O . ALA A 1 412 ? 3.302 -3.300 22.450 1.00 95.00 412 ALA A O 1
ATOM 3206 N N . ALA A 1 413 ? 4.271 -3.789 24.421 1.00 94.50 413 ALA A N 1
ATOM 3207 C CA . ALA A 1 413 ? 5.634 -3.865 23.901 1.00 94.50 413 ALA A CA 1
ATOM 3208 C C . ALA A 1 413 ? 5.786 -4.976 22.850 1.00 94.50 413 ALA A C 1
ATOM 3210 O O . ALA A 1 413 ? 6.422 -4.748 21.825 1.00 94.50 413 ALA A O 1
ATOM 3211 N N . VAL A 1 414 ? 5.166 -6.143 23.064 1.00 95.50 414 VAL A N 1
ATOM 3212 C CA . VAL A 1 414 ? 5.121 -7.236 22.077 1.00 95.50 414 VAL A CA 1
ATOM 3213 C C . VAL A 1 414 ? 4.243 -6.864 20.880 1.00 95.50 414 VAL A C 1
ATOM 3215 O O . VAL A 1 414 ? 4.668 -7.001 19.735 1.00 95.50 414 VAL A O 1
ATOM 3218 N N . ALA A 1 415 ? 3.040 -6.338 21.123 1.00 95.25 415 ALA A N 1
ATOM 3219 C CA . ALA A 1 415 ? 2.106 -5.966 20.063 1.00 95.25 415 ALA A CA 1
ATOM 3220 C C . ALA A 1 415 ? 2.711 -4.942 19.092 1.00 95.25 415 ALA A C 1
ATOM 3222 O O . ALA A 1 415 ? 2.550 -5.092 17.887 1.00 95.25 415 ALA A O 1
ATOM 3223 N N . ARG A 1 416 ? 3.476 -3.956 19.581 1.00 91.94 416 ARG A N 1
ATOM 3224 C CA . ARG A 1 416 ? 4.129 -2.956 18.720 1.00 91.94 416 ARG A CA 1
ATOM 3225 C C . ARG A 1 416 ? 5.211 -3.524 17.800 1.00 91.94 416 ARG A C 1
ATOM 3227 O O . ARG A 1 416 ? 5.492 -2.892 16.785 1.00 91.94 416 ARG A O 1
ATOM 3234 N N . ILE A 1 417 ? 5.790 -4.683 18.122 1.00 94.12 417 ILE A N 1
ATOM 3235 C CA . ILE A 1 417 ? 6.744 -5.376 17.244 1.00 94.12 417 ILE A CA 1
ATOM 3236 C C . ILE A 1 417 ? 6.014 -6.028 16.066 1.00 94.12 417 ILE A C 1
ATOM 3238 O O . ILE A 1 417 ? 6.421 -5.857 14.921 1.00 94.12 417 ILE A O 1
ATOM 3242 N N . PHE A 1 418 ? 4.909 -6.729 16.332 1.00 94.06 418 PHE A N 1
ATOM 3243 C CA . PHE A 1 418 ? 4.159 -7.464 15.304 1.00 94.06 418 PHE A CA 1
ATOM 3244 C C . PHE A 1 418 ? 3.111 -6.614 14.568 1.00 94.06 418 PHE A C 1
ATOM 3246 O O . PHE A 1 418 ? 2.721 -6.937 13.448 1.00 94.06 418 PHE A O 1
ATOM 3253 N N . GLN A 1 419 ? 2.655 -5.519 15.176 1.00 94.00 419 GLN A N 1
ATOM 3254 C CA . GLN A 1 419 ? 1.686 -4.572 14.622 1.00 94.00 419 GLN A CA 1
ATOM 3255 C C . GLN A 1 419 ? 2.187 -3.127 14.804 1.00 94.00 419 GLN A C 1
ATOM 3257 O O . GLN A 1 419 ? 1.664 -2.379 15.639 1.00 94.00 419 GLN A O 1
ATOM 3262 N N . PRO A 1 420 ? 3.210 -2.698 14.037 1.00 89.75 420 PRO A N 1
ATOM 3263 C CA . PRO A 1 420 ? 3.740 -1.343 14.130 1.00 89.75 420 PRO A CA 1
ATOM 3264 C C . PRO A 1 420 ? 2.645 -0.286 13.942 1.00 89.75 420 PRO A C 1
ATOM 3266 O O . PRO A 1 420 ? 1.848 -0.346 13.007 1.00 89.75 420 PRO A O 1
ATOM 3269 N N . GLY A 1 421 ? 2.605 0.690 14.848 1.00 87.69 421 GLY A N 1
ATOM 3270 C CA . GLY A 1 421 ? 1.586 1.744 14.863 1.00 87.69 421 GLY A CA 1
ATOM 3271 C C . GLY A 1 421 ? 0.282 1.375 15.579 1.00 87.69 421 GLY A C 1
ATOM 3272 O O . GLY A 1 421 ? -0.625 2.210 15.626 1.00 87.69 421 GLY A O 1
ATOM 3273 N N . CYS A 1 422 ? 0.175 0.178 16.180 1.00 91.69 422 CYS A N 1
ATOM 3274 C CA . CYS A 1 422 ? -0.937 -0.132 17.077 1.00 91.69 422 CYS A CA 1
ATOM 3275 C C . CYS A 1 422 ? -0.999 0.887 18.227 1.00 91.69 422 CYS A C 1
ATOM 3277 O O . CYS A 1 422 ? 0.027 1.340 18.746 1.00 91.69 422 CYS A O 1
ATOM 3279 N N . LYS A 1 423 ? -2.214 1.273 18.621 1.00 88.06 423 LYS A N 1
ATOM 3280 C CA . LYS A 1 423 ? -2.412 2.383 19.553 1.00 88.06 423 LYS A CA 1
ATOM 3281 C C . LYS A 1 423 ? -1.952 2.016 20.966 1.00 88.06 423 LYS A C 1
ATOM 3283 O O . LYS A 1 423 ? -2.475 1.078 21.560 1.00 88.06 423 LYS A O 1
ATOM 3288 N N . VAL A 1 424 ? -1.024 2.803 21.509 1.00 88.62 424 VAL A N 1
ATOM 3289 C CA . VAL A 1 424 ? -0.586 2.752 22.910 1.00 88.62 424 VAL A CA 1
ATOM 3290 C C . VAL A 1 424 ? -0.392 4.191 23.386 1.00 88.62 424 VAL A C 1
ATOM 3292 O O . VAL A 1 424 ? 0.642 4.792 23.135 1.00 88.62 424 VAL A O 1
ATOM 3295 N N . ASP A 1 425 ? -1.403 4.773 24.029 1.00 85.25 425 ASP A N 1
ATOM 3296 C CA . ASP A 1 425 ? -1.400 6.162 24.522 1.00 85.25 425 ASP A CA 1
ATOM 3297 C C . ASP A 1 425 ? -1.171 6.269 26.040 1.00 85.25 425 ASP A C 1
ATOM 3299 O O . ASP A 1 425 ? -1.411 7.309 26.657 1.00 85.25 425 ASP A O 1
ATOM 3303 N N . THR A 1 426 ? -0.657 5.196 26.638 1.00 86.75 426 THR A N 1
ATOM 3304 C CA . THR A 1 426 ? -0.302 5.097 28.056 1.00 86.75 426 THR A CA 1
ATOM 3305 C C . THR A 1 426 ? 1.202 4.923 28.232 1.00 86.75 426 THR A C 1
ATOM 3307 O O . THR A 1 426 ? 1.829 4.207 27.454 1.00 86.75 426 THR A O 1
ATOM 3310 N N . ALA A 1 427 ? 1.761 5.484 29.304 1.00 86.44 427 ALA A N 1
ATOM 3311 C CA . ALA A 1 427 ? 3.135 5.234 29.741 1.00 86.44 427 ALA A CA 1
ATOM 3312 C C . ALA A 1 427 ? 3.133 4.590 31.136 1.00 86.44 427 ALA A C 1
ATOM 3314 O O . ALA A 1 427 ? 2.332 4.969 31.994 1.00 86.44 427 ALA A O 1
ATOM 3315 N N . LEU A 1 428 ? 4.016 3.614 31.361 1.00 90.38 428 LEU A N 1
ATOM 3316 C CA . LEU A 1 428 ? 4.174 2.968 32.663 1.00 90.38 428 LEU A CA 1
ATOM 3317 C C . LEU A 1 428 ? 5.091 3.798 33.562 1.00 90.38 428 LEU A C 1
ATOM 3319 O O . LEU A 1 428 ? 6.207 4.131 33.174 1.00 90.38 428 LEU A O 1
ATOM 3323 N N . PHE A 1 429 ? 4.649 4.044 34.793 1.00 87.75 429 PHE A N 1
ATOM 3324 C CA . PHE A 1 429 ? 5.450 4.702 35.822 1.00 87.75 429 PHE A CA 1
ATOM 3325 C C . PHE A 1 429 ? 5.801 3.725 36.928 1.00 87.75 429 PHE A C 1
ATOM 3327 O O . PHE A 1 429 ? 4.917 3.184 37.593 1.00 87.75 429 PHE A O 1
ATOM 3334 N N . LEU A 1 430 ? 7.099 3.540 37.158 1.00 87.62 430 LEU A N 1
ATOM 3335 C CA . LEU A 1 430 ? 7.602 2.793 38.302 1.00 87.62 430 LEU A CA 1
ATOM 3336 C C . LEU A 1 430 ? 7.995 3.771 39.414 1.00 87.62 430 LEU A C 1
ATOM 3338 O O . LEU A 1 430 ? 9.072 4.367 39.390 1.00 87.62 430 LEU A O 1
ATOM 3342 N N . GLN A 1 431 ? 7.120 3.929 40.409 1.00 85.00 431 GLN A N 1
ATOM 3343 C CA . GLN A 1 431 ? 7.395 4.760 41.580 1.00 85.00 431 GLN A CA 1
ATOM 3344 C C . GLN A 1 431 ? 8.022 3.925 42.699 1.00 85.00 431 GLN A C 1
ATOM 3346 O O . GLN A 1 431 ? 7.502 2.888 43.102 1.00 85.00 431 GLN A O 1
ATOM 3351 N N . GLY A 1 432 ? 9.147 4.392 43.228 1.00 83.31 432 GLY A N 1
ATOM 3352 C CA . GLY A 1 432 ? 9.857 3.727 44.314 1.00 83.31 432 GLY A CA 1
ATOM 3353 C C . GLY A 1 432 ? 11.130 4.475 44.671 1.00 83.31 432 GLY A C 1
ATOM 3354 O O . GLY A 1 432 ? 11.545 5.376 43.936 1.00 83.31 432 GLY A O 1
ATOM 3355 N N . ARG A 1 433 ? 11.766 4.083 45.781 1.00 82.75 433 ARG A N 1
ATOM 3356 C CA . ARG A 1 433 ? 13.017 4.698 46.251 1.00 82.75 433 ARG A CA 1
ATOM 3357 C C . ARG A 1 433 ? 14.085 4.689 45.147 1.00 82.75 433 ARG A C 1
ATOM 3359 O O . ARG A 1 433 ? 14.078 3.848 44.238 1.00 82.75 433 ARG A O 1
ATOM 3366 N N . GLN A 1 434 ? 14.997 5.652 45.203 1.00 80.62 434 GLN A N 1
ATOM 3367 C CA . GLN A 1 434 ? 16.165 5.652 44.327 1.00 80.62 434 GLN A CA 1
ATOM 3368 C C . GLN A 1 434 ? 16.997 4.383 44.579 1.00 80.62 434 GLN A C 1
ATOM 3370 O O . GLN A 1 434 ? 17.036 3.883 45.701 1.00 80.62 434 GLN A O 1
ATOM 3375 N N . GLY A 1 435 ? 17.607 3.829 43.528 1.00 81.62 435 GLY A N 1
ATOM 3376 C CA . GLY A 1 435 ? 18.400 2.598 43.630 1.00 81.62 435 GLY A CA 1
ATOM 3377 C C . GLY A 1 435 ? 17.593 1.294 43.686 1.00 81.62 435 GLY A C 1
ATOM 3378 O O . GLY A 1 435 ? 18.172 0.237 43.885 1.00 81.62 435 GLY A O 1
ATOM 3379 N N . PHE A 1 436 ? 16.273 1.325 43.469 1.00 84.69 436 PHE A N 1
ATOM 3380 C CA . PHE A 1 436 ? 15.423 0.122 43.466 1.00 84.69 436 PHE A CA 1
ATOM 3381 C C . PHE A 1 436 ? 15.478 -0.687 42.149 1.00 84.69 436 PHE A C 1
ATOM 3383 O O . PHE A 1 436 ? 14.523 -1.371 41.803 1.00 84.69 436 PHE A O 1
ATOM 3390 N N . ASN A 1 437 ? 16.562 -0.573 41.371 1.00 87.31 437 ASN A N 1
ATOM 3391 C CA . ASN A 1 437 ? 16.797 -1.340 40.135 1.00 87.31 437 ASN A CA 1
ATOM 3392 C C . ASN A 1 437 ? 15.686 -1.251 39.062 1.00 87.31 437 ASN A C 1
ATOM 3394 O O . ASN A 1 437 ? 15.514 -2.174 38.271 1.00 87.31 437 ASN A O 1
ATOM 3398 N N . LYS A 1 438 ? 14.947 -0.133 38.999 1.00 88.19 438 LYS A N 1
ATOM 3399 C CA . LYS A 1 438 ? 13.834 0.076 38.049 1.00 88.19 438 LYS A CA 1
ATOM 3400 C C . LYS A 1 438 ? 14.287 -0.010 36.585 1.00 88.19 438 LYS A C 1
ATOM 3402 O O . LYS A 1 438 ? 13.767 -0.821 35.827 1.00 88.19 438 LYS A O 1
ATOM 3407 N N . SER A 1 439 ? 15.304 0.766 36.222 1.00 88.12 439 SER A N 1
ATOM 3408 C CA . SER A 1 439 ? 15.912 0.747 34.887 1.00 88.12 439 SER A CA 1
ATOM 3409 C C . SER A 1 439 ? 16.593 -0.595 34.612 1.00 88.12 439 SER A C 1
ATOM 3411 O O . SER A 1 439 ? 16.455 -1.186 33.542 1.00 88.12 439 SER A O 1
ATOM 3413 N N . SER A 1 440 ? 17.261 -1.153 35.629 1.00 90.69 440 SER A N 1
ATOM 3414 C CA . SER A 1 440 ? 17.914 -2.462 35.541 1.00 90.69 440 SER A CA 1
ATOM 3415 C C . SER A 1 440 ? 16.930 -3.596 35.258 1.00 90.69 440 SER A C 1
ATOM 3417 O O . SER A 1 440 ? 17.298 -4.528 34.548 1.00 90.69 440 SER A O 1
ATOM 3419 N N . PHE A 1 441 ? 15.694 -3.527 35.764 1.00 92.00 441 PHE A N 1
ATOM 3420 C CA . PHE A 1 441 ? 14.649 -4.503 35.456 1.00 92.00 441 PHE A CA 1
ATOM 3421 C C . PHE A 1 441 ? 14.371 -4.549 33.951 1.00 92.00 441 PHE A C 1
ATOM 3423 O O . PHE A 1 441 ? 14.510 -5.612 33.351 1.00 92.00 441 PHE A O 1
ATOM 3430 N N . PHE A 1 442 ? 14.059 -3.411 33.323 1.00 93.00 442 PHE A N 1
ATOM 3431 C CA . PHE A 1 442 ? 13.780 -3.376 31.885 1.00 93.00 442 PHE A CA 1
ATOM 3432 C C . PHE A 1 442 ? 15.007 -3.738 31.053 1.00 93.00 442 PHE A C 1
ATOM 3434 O O . PHE A 1 442 ? 14.901 -4.559 30.146 1.00 93.00 442 PHE A O 1
ATOM 3441 N N . LYS A 1 443 ? 16.183 -3.221 31.421 1.00 93.88 443 LYS A N 1
ATOM 3442 C CA . LYS A 1 443 ? 17.450 -3.572 30.772 1.00 93.88 443 LYS A CA 1
ATOM 3443 C C . LYS A 1 443 ? 17.758 -5.069 30.833 1.00 93.88 443 LYS A C 1
ATOM 3445 O O . LYS A 1 443 ? 18.295 -5.617 29.876 1.00 93.88 443 LYS A O 1
ATOM 3450 N N . THR A 1 444 ? 17.430 -5.732 31.940 1.00 94.12 444 THR A N 1
ATOM 3451 C CA . THR A 1 444 ? 17.608 -7.185 32.088 1.00 94.12 444 THR A CA 1
ATOM 3452 C C . THR A 1 444 ? 16.548 -7.947 31.299 1.00 94.12 444 THR A C 1
ATOM 3454 O O . THR A 1 444 ? 16.875 -8.924 30.637 1.00 94.12 444 THR A O 1
ATOM 3457 N N . LEU A 1 445 ? 15.298 -7.479 31.334 1.00 92.62 445 LEU A N 1
ATOM 3458 C CA . LEU A 1 445 ? 14.161 -8.123 30.682 1.00 92.62 445 LEU A CA 1
ATOM 3459 C C . LEU A 1 445 ? 14.307 -8.177 29.157 1.00 92.62 445 LEU A C 1
ATOM 3461 O O . LEU A 1 445 ? 14.068 -9.225 28.565 1.00 92.62 445 LEU A O 1
ATOM 3465 N N . VAL A 1 446 ? 14.672 -7.056 28.527 1.00 94.12 446 VAL A N 1
ATOM 3466 C CA . VAL A 1 446 ? 14.805 -6.977 27.060 1.00 94.12 446 VAL A CA 1
ATOM 3467 C C . VAL A 1 446 ? 16.246 -7.104 26.575 1.00 94.12 446 VAL A C 1
ATOM 3469 O O . VAL A 1 446 ? 16.487 -7.212 25.379 1.00 94.12 446 VAL A O 1
ATOM 3472 N N . GLY A 1 447 ? 17.214 -7.101 27.488 1.00 93.44 447 GLY A N 1
ATOM 3473 C CA . GLY A 1 447 ? 18.634 -7.099 27.162 1.00 93.44 447 GLY A CA 1
ATOM 3474 C C . GLY A 1 447 ? 19.176 -5.704 26.830 1.00 93.44 447 GLY A C 1
ATOM 3475 O O . GLY A 1 447 ? 18.495 -4.836 26.284 1.00 93.44 447 GLY A O 1
ATOM 3476 N N . ALA A 1 448 ? 20.461 -5.497 27.129 1.00 89.75 448 ALA A N 1
ATOM 3477 C CA . ALA A 1 448 ? 21.129 -4.203 26.969 1.00 89.75 448 ALA A CA 1
ATOM 3478 C C . ALA A 1 448 ? 21.191 -3.700 25.514 1.00 89.75 448 ALA A C 1
ATOM 3480 O O . ALA A 1 448 ? 21.369 -2.510 25.297 1.00 89.75 448 ALA A O 1
ATOM 3481 N N . THR A 1 449 ? 21.051 -4.585 24.525 1.00 89.62 449 THR A N 1
ATOM 3482 C CA . THR A 1 449 ? 21.053 -4.224 23.099 1.00 89.62 449 THR A CA 1
ATOM 3483 C C . THR A 1 449 ? 19.755 -3.544 22.659 1.00 89.62 449 THR A C 1
ATOM 3485 O O . THR A 1 449 ? 19.768 -2.784 21.696 1.00 89.62 449 THR A O 1
ATOM 3488 N N . TRP A 1 450 ? 18.637 -3.805 23.343 1.00 94.44 450 TRP A N 1
ATOM 3489 C CA . TRP A 1 450 ? 17.313 -3.284 22.979 1.00 94.44 450 TRP A CA 1
ATOM 3490 C C . TRP A 1 450 ? 16.747 -2.307 24.012 1.00 94.44 450 TRP A C 1
ATOM 3492 O O . TRP A 1 450 ? 15.566 -1.961 23.935 1.00 94.44 450 TRP A O 1
ATOM 3502 N N . PHE A 1 451 ? 17.582 -1.863 24.951 1.00 94.12 451 PHE A N 1
ATOM 3503 C CA . PHE A 1 451 ? 17.231 -0.933 26.013 1.00 94.12 451 PHE A CA 1
ATOM 3504 C C . PHE A 1 451 ? 18.110 0.317 25.962 1.00 94.12 451 PHE A C 1
ATOM 3506 O O . PHE A 1 451 ? 19.331 0.201 25.863 1.00 94.12 451 PHE A O 1
ATOM 3513 N N . ASP A 1 452 ? 17.495 1.484 26.124 1.00 91.06 452 ASP A N 1
ATOM 3514 C CA . ASP A 1 452 ? 18.186 2.760 26.3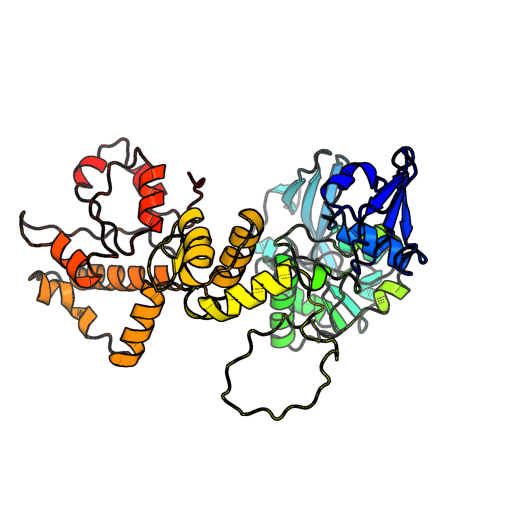13 1.00 91.06 452 ASP A CA 1
ATOM 3515 C C . ASP A 1 452 ? 17.424 3.620 27.334 1.00 91.06 452 ASP A C 1
ATOM 3517 O O . ASP A 1 452 ? 16.195 3.598 27.373 1.00 91.06 452 ASP A O 1
ATOM 3521 N N . ASP A 1 453 ? 18.146 4.344 28.187 1.00 87.25 453 ASP A N 1
ATOM 3522 C CA . ASP A 1 453 ? 17.614 5.214 29.247 1.00 87.25 453 ASP A CA 1
ATOM 3523 C C . ASP A 1 453 ? 18.025 6.681 29.072 1.00 87.25 453 ASP A C 1
ATOM 3525 O O . ASP A 1 453 ? 17.871 7.505 29.976 1.00 87.25 453 ASP A O 1
ATOM 3529 N N . THR A 1 454 ? 18.526 7.036 27.888 1.00 81.88 454 THR A N 1
ATOM 3530 C CA . THR A 1 454 ? 19.072 8.366 27.599 1.00 81.88 454 THR A CA 1
ATOM 3531 C C . THR A 1 454 ? 18.040 9.314 26.993 1.00 81.88 454 THR A C 1
ATOM 3533 O O . THR A 1 454 ? 18.410 10.340 26.412 1.00 81.88 454 THR A O 1
ATOM 3536 N N . MET A 1 455 ? 16.748 8.982 27.067 1.00 76.25 455 MET A N 1
ATOM 3537 C CA . MET A 1 455 ? 15.677 9.795 26.490 1.00 76.25 455 MET A CA 1
ATOM 3538 C C . MET A 1 455 ? 15.612 11.169 27.178 1.00 76.25 455 MET A C 1
ATOM 3540 O O . MET A 1 455 ? 15.383 11.263 28.386 1.00 76.25 455 MET A O 1
ATOM 3544 N N . GLY A 1 456 ? 15.847 12.241 26.413 1.00 67.12 456 GLY A N 1
ATOM 3545 C CA . GLY A 1 456 ? 15.947 13.614 26.914 1.00 67.12 456 GLY A CA 1
ATOM 3546 C C . GLY A 1 456 ? 14.603 14.342 27.065 1.00 67.12 456 GLY A C 1
ATOM 3547 O O . GLY A 1 456 ? 13.531 13.740 27.111 1.00 67.12 456 GLY A O 1
ATOM 3548 N N . SER A 1 457 ? 14.633 15.680 27.140 1.00 59.72 457 SER A N 1
ATOM 3549 C CA . SER A 1 457 ? 13.413 16.500 27.115 1.00 59.72 457 SER A CA 1
ATOM 3550 C C . SER A 1 457 ? 12.791 16.504 25.714 1.00 59.72 457 SER A C 1
ATOM 3552 O O . SER A 1 457 ? 13.500 16.626 24.715 1.00 59.72 457 SER A O 1
ATOM 3554 N N . ALA A 1 458 ? 11.456 16.448 25.631 1.00 54.09 458 ALA A N 1
ATOM 3555 C CA . ALA A 1 458 ? 10.672 16.388 24.384 1.00 54.09 458 ALA A CA 1
ATOM 3556 C C . ALA A 1 458 ? 10.919 17.545 23.379 1.00 54.09 458 ALA A C 1
ATOM 3558 O O . ALA A 1 458 ? 10.338 17.571 22.301 1.00 54.09 458 ALA A O 1
ATOM 3559 N N . THR A 1 459 ? 11.788 18.501 23.710 1.00 48.75 459 THR A N 1
ATOM 3560 C CA . THR A 1 459 ? 12.214 19.628 22.875 1.00 48.75 459 THR A CA 1
ATOM 3561 C C . THR A 1 459 ? 13.224 19.261 21.776 1.00 48.75 459 THR A C 1
ATOM 3563 O O . THR A 1 459 ? 13.434 20.080 20.885 1.00 48.75 459 THR A O 1
ATOM 3566 N N . SER A 1 460 ? 13.829 18.061 21.791 1.00 57.69 460 SER A N 1
ATOM 3567 C CA . SER A 1 460 ? 14.611 17.512 20.660 1.00 57.69 460 SER A CA 1
ATOM 3568 C C . SER A 1 460 ? 13.871 16.346 19.988 1.00 57.69 460 SER A C 1
ATOM 3570 O O . SER A 1 460 ? 14.327 15.204 19.984 1.00 57.69 460 SER A O 1
ATOM 3572 N N . GLU A 1 461 ? 12.689 16.618 19.420 1.00 66.44 461 GLU A N 1
ATOM 3573 C CA . GLU A 1 461 ? 11.810 15.581 18.846 1.00 66.44 461 GLU A CA 1
ATOM 3574 C C . GLU A 1 461 ? 12.500 14.684 17.804 1.00 66.44 461 GLU A C 1
ATOM 3576 O O . GLU A 1 461 ? 12.125 13.525 17.642 1.00 66.44 461 GLU A O 1
ATOM 3581 N N . ARG A 1 462 ? 13.497 15.202 17.072 1.00 73.50 462 ARG A N 1
ATOM 3582 C CA . ARG A 1 462 ? 14.169 14.442 16.011 1.00 73.50 462 ARG A CA 1
ATOM 3583 C C . ARG A 1 462 ? 15.041 13.323 16.574 1.00 73.50 462 ARG A C 1
ATOM 3585 O O . ARG A 1 462 ? 14.916 12.191 16.115 1.00 73.50 462 ARG A O 1
ATOM 3592 N N . ASP A 1 463 ? 15.922 13.642 17.518 1.00 74.56 463 ASP A N 1
ATOM 3593 C CA . ASP A 1 463 ? 16.887 12.673 18.047 1.00 74.56 463 ASP A CA 1
ATOM 3594 C C . ASP A 1 463 ? 16.169 11.588 18.850 1.00 74.56 463 ASP A C 1
ATOM 3596 O O . ASP A 1 463 ? 16.485 10.408 18.720 1.00 74.56 463 ASP A O 1
ATOM 3600 N N . GLU A 1 464 ? 15.124 11.966 19.589 1.00 78.25 464 GLU A N 1
ATOM 3601 C CA . GLU A 1 464 ? 14.309 11.017 20.347 1.00 78.25 464 GLU A CA 1
ATOM 3602 C C . GLU A 1 464 ? 13.503 10.083 19.431 1.00 78.25 464 GLU A C 1
ATOM 3604 O O . GLU A 1 464 ? 13.467 8.875 19.663 1.00 78.25 464 GLU A O 1
ATOM 3609 N N . ARG A 1 465 ? 12.949 10.583 18.313 1.00 81.69 465 ARG A N 1
ATOM 3610 C CA . ARG A 1 465 ? 12.349 9.708 17.285 1.00 81.69 465 ARG A CA 1
ATOM 3611 C C . ARG A 1 465 ? 13.381 8.773 16.651 1.00 81.69 465 ARG A C 1
ATOM 3613 O O . ARG A 1 465 ? 13.073 7.618 16.386 1.00 81.69 465 ARG A O 1
ATOM 3620 N N . LEU A 1 466 ? 14.616 9.229 16.427 1.00 83.00 466 LEU A N 1
ATOM 3621 C CA . LEU A 1 466 ? 15.685 8.366 15.911 1.00 83.00 466 LEU A CA 1
ATOM 3622 C C . LEU A 1 466 ? 16.093 7.269 16.908 1.00 83.00 466 LEU A C 1
ATOM 3624 O O . LEU A 1 466 ? 16.441 6.175 16.464 1.00 83.00 466 LEU A O 1
ATOM 3628 N N . LYS A 1 467 ? 16.034 7.527 18.222 1.00 85.00 467 LYS A N 1
ATOM 3629 C CA . LYS A 1 467 ? 16.229 6.501 19.263 1.00 85.00 467 LYS A CA 1
ATOM 3630 C C . LYS A 1 467 ? 15.070 5.500 19.310 1.00 85.00 467 LYS A C 1
ATOM 3632 O O . LYS A 1 467 ? 15.315 4.302 19.437 1.00 85.00 467 LYS A O 1
ATOM 3637 N N . LEU A 1 468 ? 13.822 5.949 19.128 1.00 85.50 468 LEU A N 1
ATOM 3638 C CA . LEU A 1 468 ? 12.657 5.050 19.025 1.00 85.50 468 LEU A CA 1
ATOM 3639 C C . LEU A 1 468 ? 12.782 4.036 17.875 1.00 85.50 468 LEU A C 1
ATOM 3641 O O . LEU A 1 468 ? 12.243 2.938 17.965 1.00 85.50 468 LEU A O 1
ATOM 3645 N N . HIS A 1 469 ? 13.523 4.376 16.819 1.00 85.62 469 HIS A N 1
ATOM 3646 C CA . HIS A 1 469 ? 13.863 3.474 15.715 1.00 85.62 469 HIS A CA 1
ATOM 3647 C C . HIS A 1 469 ? 15.174 2.695 15.941 1.00 85.62 469 HIS A C 1
ATOM 3649 O O . HIS A 1 469 ? 15.860 2.349 14.983 1.00 85.62 469 HIS A O 1
ATOM 3655 N N . GLN A 1 470 ? 15.592 2.472 17.189 1.00 87.06 470 GLN A N 1
ATOM 3656 C CA . GLN A 1 470 ? 16.798 1.693 17.510 1.00 87.06 470 GLN A CA 1
ATOM 3657 C C . GLN A 1 470 ? 16.594 0.719 18.671 1.00 87.06 470 GLN A C 1
ATOM 3659 O O . GLN A 1 470 ? 17.225 -0.337 18.685 1.00 87.06 470 GLN A O 1
ATOM 3664 N N . PHE A 1 471 ? 15.706 1.040 19.612 1.00 91.56 471 PHE A N 1
ATOM 3665 C CA . PHE A 1 471 ? 15.509 0.274 20.842 1.00 91.56 471 PHE A CA 1
ATOM 3666 C C . PHE A 1 471 ? 14.077 -0.254 20.958 1.00 91.56 471 PHE A C 1
ATOM 3668 O O . PHE A 1 471 ? 13.135 0.353 20.452 1.00 91.56 471 PHE A O 1
ATOM 3675 N N . TRP A 1 472 ? 13.905 -1.391 21.638 1.00 94.50 472 TRP A N 1
ATOM 3676 C CA . TRP A 1 472 ? 12.582 -1.953 21.926 1.00 94.50 472 TRP A CA 1
ATOM 3677 C C . TRP A 1 472 ? 11.938 -1.267 23.133 1.00 94.50 472 TRP A C 1
ATOM 3679 O O . TRP A 1 472 ? 10.744 -0.967 23.115 1.00 94.50 472 TRP A O 1
ATOM 3689 N N . VAL A 1 473 ? 12.739 -0.988 24.165 1.00 93.25 473 VAL A N 1
ATOM 3690 C CA . VAL A 1 473 ? 12.322 -0.251 25.359 1.00 93.25 473 VAL A CA 1
ATOM 3691 C C . VAL A 1 473 ? 13.212 0.971 25.514 1.00 93.25 473 VAL A C 1
ATOM 3693 O O . VAL A 1 473 ? 14.427 0.853 25.643 1.00 93.25 473 VAL A O 1
ATOM 3696 N N . LEU A 1 474 ? 12.581 2.140 25.513 1.00 89.88 474 LEU A N 1
ATOM 3697 C CA . LEU A 1 474 ? 13.228 3.421 25.754 1.00 89.88 474 LEU A CA 1
ATOM 3698 C C . LEU A 1 474 ? 12.674 3.989 27.065 1.00 89.88 474 LEU A C 1
ATOM 3700 O O . LEU A 1 474 ? 11.470 4.230 27.179 1.00 89.88 474 LEU A O 1
ATOM 3704 N N . GLU A 1 475 ? 13.533 4.142 28.067 1.00 87.88 475 GLU A N 1
ATOM 3705 C CA . GLU A 1 475 ? 13.178 4.713 29.362 1.00 87.88 475 GLU A CA 1
ATOM 3706 C C . GLU A 1 475 ? 13.296 6.235 29.341 1.00 87.88 475 GLU A C 1
ATOM 3708 O O . GLU A 1 475 ? 14.265 6.807 28.844 1.00 87.88 475 GLU A O 1
ATOM 3713 N N . TRP A 1 476 ? 12.315 6.885 29.968 1.00 82.75 476 TRP A N 1
ATOM 3714 C CA . TRP A 1 476 ? 12.304 8.323 30.178 1.00 82.75 476 TRP A CA 1
ATOM 3715 C C . TRP A 1 476 ? 12.638 8.649 31.639 1.00 82.75 476 TRP A C 1
ATOM 3717 O O . TRP A 1 476 ? 11.749 8.745 32.487 1.00 82.75 476 TRP A O 1
ATOM 3727 N N . ALA A 1 477 ? 13.934 8.796 31.930 1.00 66.62 477 ALA A N 1
ATOM 3728 C CA . ALA A 1 477 ? 14.478 8.821 33.293 1.00 66.62 477 ALA A CA 1
ATOM 3729 C C . ALA A 1 477 ? 13.976 9.981 34.188 1.00 66.62 477 ALA A C 1
ATOM 3731 O O . ALA A 1 477 ? 14.087 9.901 35.410 1.00 66.62 477 ALA A O 1
ATOM 3732 N N . GLU A 1 478 ? 13.389 11.044 33.620 1.00 66.62 478 GLU A N 1
ATOM 3733 C CA . GLU A 1 478 ? 12.988 12.251 34.365 1.00 66.62 478 GLU A CA 1
ATOM 3734 C C . GLU A 1 478 ? 11.658 12.864 33.899 1.00 66.62 478 GLU A C 1
ATOM 3736 O O . GLU A 1 478 ? 11.539 14.078 33.705 1.00 66.62 478 GLU A O 1
ATOM 3741 N N . LEU A 1 479 ? 10.610 12.054 33.727 1.00 62.47 479 LEU A N 1
ATOM 3742 C CA . LEU A 1 479 ? 9.326 12.591 33.261 1.00 62.47 479 LEU A CA 1
ATOM 3743 C C . LEU A 1 479 ? 8.725 13.666 34.193 1.00 62.47 479 LEU A C 1
ATOM 3745 O O . LEU A 1 479 ? 8.008 14.552 33.733 1.00 62.47 479 LEU A O 1
ATOM 3749 N N . GLU A 1 480 ? 9.061 13.651 35.487 1.00 59.62 480 GLU A N 1
ATOM 3750 C CA . GLU A 1 480 ? 8.654 14.679 36.460 1.00 59.62 480 GLU A CA 1
ATOM 3751 C C . GLU A 1 480 ? 9.118 16.094 36.059 1.00 59.62 480 GLU A C 1
ATOM 3753 O O . GLU A 1 480 ? 8.398 17.071 36.281 1.00 59.62 480 GLU A O 1
ATOM 3758 N N . ASN A 1 481 ? 10.263 16.208 35.376 1.00 58.91 481 ASN A N 1
ATOM 3759 C CA . ASN A 1 481 ? 10.776 17.475 34.849 1.00 58.91 481 ASN A CA 1
ATOM 3760 C C . ASN A 1 481 ? 10.054 17.924 33.565 1.00 58.91 481 ASN A C 1
ATOM 3762 O O . ASN A 1 481 ? 10.025 19.121 33.268 1.00 58.91 481 ASN A O 1
ATOM 3766 N N . VAL A 1 482 ? 9.427 16.985 32.844 1.00 57.59 482 VAL A N 1
ATOM 3767 C CA . VAL A 1 482 ? 8.668 17.208 31.599 1.00 57.59 482 VAL A CA 1
ATOM 3768 C C . VAL A 1 482 ? 7.237 17.697 31.882 1.00 57.59 482 VAL A C 1
ATOM 3770 O O . VAL A 1 482 ? 6.634 18.373 31.057 1.00 57.59 482 VAL A O 1
ATOM 3773 N N . PHE A 1 483 ? 6.679 17.451 33.072 1.00 57.16 483 PHE A N 1
ATOM 3774 C CA . PHE A 1 483 ? 5.308 17.860 33.425 1.00 57.16 483 PHE A CA 1
ATOM 3775 C C . PHE A 1 483 ? 5.135 19.330 33.854 1.00 57.16 483 PHE A C 1
ATOM 3777 O O . PHE A 1 483 ? 4.090 19.702 34.403 1.00 57.16 483 PHE A O 1
ATOM 3784 N N . LYS A 1 484 ? 6.094 20.223 33.577 1.00 58.50 484 LYS A N 1
ATOM 3785 C CA . LYS A 1 484 ? 5.845 21.669 33.723 1.00 58.50 484 LYS A CA 1
ATOM 3786 C C . LYS A 1 484 ? 4.737 22.078 32.735 1.00 58.50 484 LYS A C 1
ATOM 3788 O O . LYS A 1 484 ? 4.701 21.609 31.603 1.00 58.50 484 LYS A O 1
ATOM 3793 N N . LYS A 1 485 ? 3.811 22.958 33.157 1.00 56.03 485 LYS A N 1
ATOM 3794 C CA . LYS A 1 485 ? 2.526 23.293 32.480 1.00 56.03 485 LYS A CA 1
ATOM 3795 C C . LYS A 1 485 ? 2.586 23.587 30.964 1.00 56.03 485 LYS A C 1
ATOM 3797 O O . LYS A 1 485 ? 1.533 23.610 30.333 1.00 56.03 485 LYS A O 1
ATOM 3802 N N . ARG A 1 486 ? 3.764 23.837 30.385 1.00 52.75 486 ARG A N 1
ATOM 3803 C CA . ARG A 1 486 ? 3.952 24.152 28.964 1.00 52.75 486 ARG A CA 1
ATOM 3804 C C . ARG A 1 486 ? 4.050 22.916 28.049 1.00 52.75 486 ARG A C 1
ATOM 3806 O O . ARG A 1 486 ? 3.754 23.063 26.870 1.00 52.75 486 ARG A O 1
ATOM 3813 N N . ASP A 1 487 ? 4.329 21.718 28.581 1.00 64.06 487 ASP A N 1
ATOM 3814 C CA . ASP A 1 487 ? 4.769 20.571 27.757 1.00 64.06 487 ASP A CA 1
ATOM 3815 C C . ASP A 1 487 ? 3.821 19.349 27.755 1.00 64.06 487 ASP A C 1
ATOM 3817 O O . ASP A 1 487 ? 4.000 18.419 26.969 1.00 64.06 487 ASP A O 1
ATOM 3821 N N . ILE A 1 488 ? 2.742 19.347 28.551 1.00 73.81 488 ILE A N 1
ATOM 3822 C CA . ILE A 1 488 ? 1.820 18.190 28.664 1.00 73.81 488 ILE A CA 1
ATOM 3823 C C . ILE A 1 488 ? 1.150 17.842 27.325 1.00 73.81 488 ILE A C 1
ATOM 3825 O O . ILE A 1 488 ? 0.990 16.667 26.990 1.00 73.81 488 ILE A O 1
ATOM 3829 N N . SER A 1 489 ? 0.745 18.850 26.549 1.00 75.12 489 SER A N 1
ATOM 3830 C CA . SER A 1 489 ? 0.119 18.630 25.239 1.00 75.12 489 SER A CA 1
ATOM 3831 C C . SER A 1 489 ? 1.097 18.019 24.235 1.00 75.12 489 SER A C 1
ATOM 3833 O O . SER A 1 489 ? 0.694 17.159 23.456 1.00 75.12 489 SER A O 1
ATOM 3835 N N . ALA A 1 490 ? 2.375 18.409 24.288 1.00 75.00 490 ALA A N 1
ATOM 3836 C CA . ALA A 1 490 ? 3.422 17.858 23.433 1.00 75.00 490 ALA A CA 1
ATOM 3837 C C . ALA A 1 490 ? 3.716 16.393 23.788 1.00 75.00 490 ALA A C 1
ATOM 3839 O O . ALA A 1 490 ? 3.753 15.550 22.898 1.00 75.00 490 ALA A O 1
ATOM 3840 N N . VAL A 1 491 ? 3.797 16.055 25.081 1.00 76.81 491 VAL A N 1
ATOM 3841 C CA . VAL A 1 491 ? 3.952 14.659 25.537 1.00 76.81 491 VAL A CA 1
ATOM 3842 C C . VAL A 1 491 ? 2.772 13.792 25.100 1.00 76.81 491 VAL A C 1
ATOM 3844 O O . VAL A 1 491 ? 2.969 12.688 24.599 1.00 76.81 491 VAL A O 1
ATOM 3847 N N . LYS A 1 492 ? 1.533 14.284 25.235 1.00 78.25 492 LYS A N 1
ATOM 3848 C CA . LYS A 1 492 ? 0.343 13.557 24.761 1.00 78.25 492 LYS A CA 1
ATOM 3849 C C . LYS A 1 492 ? 0.366 13.357 23.247 1.00 78.25 492 LYS A C 1
ATOM 3851 O O . LYS A 1 492 ? 0.042 12.270 22.778 1.00 78.25 492 LYS A O 1
ATOM 3856 N N . ALA A 1 493 ? 0.747 14.380 22.482 1.00 80.50 493 ALA A N 1
ATOM 3857 C CA . ALA A 1 493 ? 0.886 14.274 21.031 1.00 80.50 493 ALA A CA 1
ATOM 3858 C C . ALA A 1 493 ? 1.969 13.253 20.646 1.00 80.50 493 ALA A C 1
ATOM 3860 O O . ALA A 1 493 ? 1.734 12.421 19.776 1.00 80.50 493 ALA A O 1
ATOM 3861 N N . PHE A 1 494 ? 3.101 13.261 21.354 1.00 79.12 494 PHE A N 1
ATOM 3862 C CA . PHE A 1 494 ? 4.192 12.310 21.172 1.00 79.12 494 PHE A CA 1
ATOM 3863 C C . PHE A 1 494 ? 3.751 10.866 21.456 1.00 79.12 494 PHE A C 1
ATOM 3865 O O . PHE A 1 494 ? 3.866 10.017 20.580 1.00 79.12 494 PHE A O 1
ATOM 3872 N N . LEU A 1 495 ? 3.158 10.596 22.627 1.00 80.00 495 LEU A N 1
ATOM 3873 C CA . LEU A 1 495 ? 2.683 9.254 23.004 1.00 80.00 495 LEU A CA 1
ATOM 3874 C C . LEU A 1 495 ? 1.543 8.751 22.109 1.00 80.00 495 LEU A C 1
ATOM 3876 O O . LEU A 1 495 ? 1.426 7.560 21.848 1.00 80.00 495 LEU A O 1
ATOM 3880 N N . SER A 1 496 ? 0.675 9.647 21.639 1.00 81.25 496 SER A N 1
ATOM 3881 C CA . SER A 1 496 ? -0.475 9.268 20.814 1.00 81.25 496 SER A CA 1
ATOM 3882 C C . SER A 1 496 ? -0.139 9.087 19.327 1.00 81.25 496 SER A C 1
ATOM 3884 O O . SER A 1 496 ? -1.006 8.609 18.584 1.00 81.25 496 SER A O 1
ATOM 3886 N N . CYS A 1 497 ? 1.075 9.437 18.893 1.00 83.31 497 CYS A N 1
ATOM 3887 C CA . CYS A 1 497 ? 1.529 9.307 17.513 1.00 83.31 497 CYS A CA 1
ATOM 3888 C C . CYS A 1 497 ? 1.698 7.830 17.121 1.00 83.31 497 CYS A C 1
ATOM 3890 O O . CYS A 1 497 ? 2.438 7.087 17.756 1.00 83.31 497 CYS A O 1
ATOM 3892 N N . GLY A 1 498 ? 1.005 7.396 16.063 1.00 84.00 498 GLY A N 1
ATOM 3893 C CA . GLY A 1 498 ? 1.117 6.026 15.542 1.00 84.00 498 GLY A CA 1
ATOM 3894 C C . GLY A 1 498 ? 2.131 5.865 14.406 1.00 84.00 498 GLY A C 1
ATOM 3895 O O . GLY A 1 498 ? 2.459 4.738 14.045 1.00 84.00 498 GLY A O 1
ATOM 3896 N N . VAL A 1 499 ? 2.599 6.969 13.813 1.00 84.81 499 VAL A N 1
ATOM 3897 C CA . VAL A 1 499 ? 3.485 6.962 12.641 1.00 84.81 499 VAL A CA 1
ATOM 3898 C C . VAL A 1 499 ? 4.495 8.096 12.749 1.00 84.81 499 VAL A C 1
ATOM 3900 O O . VAL A 1 499 ? 4.131 9.268 12.673 1.00 84.81 499 VAL A O 1
ATOM 3903 N N . ASP A 1 500 ? 5.772 7.744 12.840 1.00 83.94 500 ASP A N 1
ATOM 3904 C CA . ASP A 1 500 ? 6.858 8.714 12.826 1.00 83.94 500 ASP A CA 1
ATOM 3905 C C . ASP A 1 500 ? 7.278 9.042 11.391 1.00 83.94 500 ASP A C 1
ATOM 3907 O O . ASP A 1 500 ? 7.516 8.166 10.561 1.00 83.94 500 ASP A O 1
ATOM 3911 N N . THR A 1 501 ? 7.378 10.336 11.086 1.00 78.94 501 THR A N 1
ATOM 3912 C CA . THR A 1 501 ? 7.978 10.822 9.837 1.00 78.94 501 THR A CA 1
ATOM 3913 C C . THR A 1 501 ? 9.282 11.522 10.181 1.00 78.94 501 THR A C 1
ATOM 3915 O O . THR A 1 501 ? 9.280 12.603 10.773 1.00 78.94 501 THR A O 1
ATOM 3918 N N . VAL A 1 502 ? 10.405 10.900 9.822 1.00 71.75 502 VAL A N 1
ATOM 3919 C CA . VAL A 1 502 ? 11.749 11.408 10.114 1.00 71.75 502 VAL A CA 1
ATOM 3920 C C . VAL A 1 502 ? 12.545 11.490 8.818 1.00 71.75 502 VAL A C 1
ATOM 3922 O O . VAL A 1 502 ? 12.546 10.558 8.018 1.00 71.75 502 VAL A O 1
ATOM 3925 N N . ARG A 1 503 ? 13.242 12.611 8.602 1.00 66.69 503 ARG A N 1
ATOM 3926 C CA . ARG A 1 503 ? 14.213 12.729 7.510 1.00 66.69 503 ARG A CA 1
ATOM 3927 C C . ARG A 1 503 ? 15.519 12.035 7.930 1.00 66.69 503 ARG A C 1
ATOM 3929 O O . ARG A 1 503 ? 16.106 12.471 8.932 1.00 66.69 503 ARG A O 1
ATOM 3936 N N . PRO A 1 504 ? 15.990 11.014 7.188 1.00 59.25 504 PRO A N 1
ATOM 3937 C CA . PRO A 1 504 ? 17.284 10.394 7.456 1.00 59.25 504 PRO A CA 1
ATOM 3938 C C . PRO A 1 504 ? 18.408 11.448 7.441 1.00 59.25 504 PRO A C 1
ATOM 3940 O O . PRO A 1 504 ? 18.299 12.410 6.671 1.00 59.25 504 PRO A O 1
ATOM 3943 N N . PRO A 1 505 ? 19.416 11.333 8.324 1.00 56.09 505 PRO A N 1
ATOM 3944 C CA . PRO A 1 505 ? 20.549 12.256 8.381 1.00 56.09 505 PRO A CA 1
ATOM 3945 C C . PRO A 1 505 ? 21.380 12.287 7.097 1.00 56.09 505 PRO A C 1
ATOM 3947 O O . PRO A 1 505 ? 21.458 11.247 6.399 1.00 56.09 505 PRO A O 1
#

Secondary structure (DSSP, 8-state):
----GGGGGGGSPB-S---STTEEEE--TTT--S-EEEETTT--EEESSSSTTTSHHHHHHHHHHHS----PPPPPPSEEEEEEEEEEETTEEEEEEEEEEEE-SSS-EEEEEEEE-SSSEEES--HHHHTTPPPTTTTSHHHHHTTTSEEEEESSHHHHHHHHTTT--EE--TT-TT-GGGSSTTHHHHHHTTSEEEEE--SSHHHHHHHHHHHHHHHHTT--EEEEE-SSTT-GGGGS--SS----HHHHHHTT--HHHHHTTEEPPPPP--------------S------GGGS-HHHHHHHHHHHHHTTTEEEETTTTEEEETTEE--HHHHHHHHHHHH-----HHHHHHHHHHHHHHTEE-HHHHHHHHHHHHH-S--GGGSSHHHHHH----HHHHHHHHHHHHHHHHHHHSTT------------TTS-HHHHHHHHH-TTSEE-----TT-HHHHHHHHTT-SEE--TTHHHHTSTTSHHHHHHHHH-S-------

Sequence (505 aa):
MSFDILQHLETLTPDGGSSKPYEGSYLCPVCESSNFKVDLKTGKYGTYGCDCAQTPAGKRKIRDAIAPFTWEKPPRPSGKKTFTYDGLSNGVADTLAQVVREDDGAGKRSFYQQHWNGQHWVKGLPDQVKARLHLYRIFSPINEQAQGQRILLVEGEGKVDSLLALGIPATCSIGGAGKWHQYGHPNYLEDLAGYQVVLCPDRDEIGVKHCETVAADLEAHDITVAGWLYAFPQSPLWERLPKNKGADIADWIAEGATADEIAAVVEPRRQPPQPEQRESTQVEQGGKQPTGDADNLPKLAKRFRAVERIWARSLRFNQLTNNIELHGNRRGRGDLRLTLALDYGLSVSVADCEAIVKRLANNNTYHPVAEYLDSCAQTHGNGSAILDNLATELFGSQVPIHNVFLKKTLVAAVARIFQPGCKVDTALFLQGRQGFNKSSFFKTLVGATWFDDTMGSATSERDERLKLHQFWVLEWAELENVFKKRDISAVKAFLSCGVDTVRPP